Protein AF-0000000079067439 (afdb_homodimer)

Solvent-accessible surface area (backbone atoms only — not comparable to full-atom values): 23430 Å² total; per-residue (Å²): 129,82,68,47,70,67,56,47,51,50,52,51,49,51,48,51,51,52,50,47,47,49,52,52,43,51,55,55,46,43,77,76,37,59,74,89,69,64,42,55,67,58,47,18,62,74,60,70,41,56,58,73,58,51,43,74,75,33,89,31,59,26,46,51,51,45,52,48,43,53,52,46,51,49,54,50,55,68,52,43,57,58,54,48,63,75,65,42,56,84,85,50,59,68,70,57,28,46,43,41,51,19,44,48,51,22,53,56,48,62,73,33,60,56,54,43,51,41,52,44,37,31,56,82,46,36,54,34,78,47,52,32,65,59,39,38,55,49,49,54,51,46,50,54,48,35,49,50,46,8,49,56,50,21,72,63,38,64,88,37,51,72,70,56,19,32,49,52,30,50,47,48,55,49,48,48,14,40,45,47,43,53,38,56,64,38,74,28,40,50,49,21,27,70,73,32,75,88,41,39,77,70,63,51,54,49,48,65,50,46,20,52,52,40,33,24,42,48,42,5,53,58,65,74,99,130,82,67,47,72,67,56,48,51,52,50,51,50,51,49,50,51,52,50,47,47,49,52,52,45,50,53,54,44,44,78,77,36,60,73,90,70,64,42,55,67,58,48,20,62,73,60,72,42,56,59,71,57,52,44,72,74,33,87,31,59,26,46,50,50,43,54,48,42,51,51,46,50,48,55,50,56,69,52,42,57,58,54,46,63,75,66,40,55,84,83,50,59,68,71,57,27,45,42,38,50,18,44,49,52,22,53,56,48,61,73,32,60,56,53,43,51,43,53,44,37,31,56,80,46,35,52,34,76,47,51,33,64,57,39,37,56,49,48,54,51,47,50,54,49,34,49,50,47,8,51,57,50,21,73,64,37,65,89,38,51,72,69,55,18,31,49,50,30,52,48,50,54,49,49,46,14,40,44,47,42,55,38,56,65,38,74,28,42,49,50,23,27,72,72,33,73,88,40,38,77,70,61,48,53,49,50,64,51,45,20,51,52,39,33,23,43,50,42,5,54,60,65,75,98

Secondary structure (DSSP, 8-state):
----HHHHHHHHHHHHHHHHHHHHHHHHHHTTS-GGG--HHHHHHHHT--HHHHHHH-SSHHHHHHHHHHHHHHHHHHHHHHHHHHH--TTS-HHHHHHHHHHHHHHHHHT-HHHHHHHHHIIIIITSS--HHHHHHHHHHHHHHHHHHHHHHHHH-TTS-HHHHHHHHHHHHHHHHHHHHHTS--HHHHHHHHH-GGGGGGS--HHHHHHHHHHHHHHHHHHH-/----HHHHHHHHHHHHHHHHHHHHHHHHHHTTS-GGG--HHHHHHHHT--HHHHHHH-SSHHHHHHHHHHHHHHHHHHHHHHHHHHH--TTS-HHHHHHHHHHHHHHHHHT-HHHHHHHHHIIIIITSS--HHHHHHHHHHHHHHHHHHHHHHHHH-TTS-HHHHHHHHHHHHHHHHHHHHHTS--HHHHHHHHH-GGGGGGS--HHHHHHHHHHHHHHHHHHH-

Radius of gyration: 24.27 Å; Cα contacts (8 Å, |Δi|>4): 512; chains: 2; bounding box: 92×61×44 Å

Foldseek 3Di:
DPPPPVNVVVVVVVLVVLLVLLLVLLVVVLVVDFPVPDALVVSCVRSVHDSVVNCVNPVGSLLSLLVNLLVVLVVLLVCLLVLLVVFADLPDDLLRLQLSNLLSLLVSVVVPLSNLSSLLCPPVHSCPPHDPVSNVVSVVSVLVSLQSQLVSSCVSRVLDDSVLSSVLSVVLSVVSSVLSVQLDDDPVLVVVLVVDVVNVVSNDDRSVVSSVVSSVSSVVSSVVD/DPPDPVNVVVVVVVLVVLLVLLLVLLVVVLVVDFPVPDALVVSCVRSVHDSVVNCVNPVGSLLSLLVNLLVVLVVLLVCLLVLLVVFADLPDDLLVLQLSSLLSLLVSVVVPLSNLSSLLCPPVHSCPPHDPVSNVVSVVSVLVSLQSQLVSSCVSRVLDDSVLSSVLSVVLSVVSSVLSVQLDDDPVLVVVLVVDVVNVVSNDDRSVVSSVVSSVSSVVSSVVD

Organism: Streptomyces microflavus (NCBI:txid1919)

Nearest PDB structures (foldseek):
  5cxg-assembly2_D  TM=7.121E-01  e=6.536E-04  Mycobacterium tuberculosis H37Rv
  5d1w-assembly3_E  TM=5.723E-01  e=1.047E-03  Mycobacterium tuberculosis H37Rv
  3bhq-assembly1_B  TM=4.484E-01  e=1.756E-03  Mesorhizobium japonicum MAFF 303099
  3p9t-assembly1_B  TM=5.000E-01  e=4.099E-03  Stenotrophomonas maltophilia
  8sv6-assembly2_D  TM=5.279E-01  e=3.926E-02  Mycolicibacterium smegmatis

InterPro domains:
  IPR001647 DNA-binding HTH domain, TetR-type [PF00440] (22-68)
  IPR001647 DNA-binding HTH domain, TetR-type [PS50977] (16-76)
  IPR009057 Homedomain-like superfamily [SSF46689] (11-82)
  IPR041483 Tetracyclin repressor-like, C-terminal domain 34 [PF17929] (74-224)

pLDDT: mean 95.27, std 6.67, range [49.78, 98.94]

Sequence (450 aa):
MTETPFRRARSEEQRAVRRQAILDTAAAMLTELPVAQVSLNELSRRVGLAKSNVLRYFESREAVLLELLGSAQRDWLAGLAEEFASAVDDAAPVAERADRVAAVLADSLAARPVLCDLISAQAAVLERNVSAEVAAEYKRAAIANVMELGRLIGERVPELDAHRAGRVAAGTLLVTGAIWTHAQPSAAMLAAYEADPQLASLRLDFTATLREMLQVLLAGVLARGMTETPFRRARSEEQRAVRRQAILDTAAAMLTELPVAQVSLNELSRRVGLAKSNVLRYFESREAVLLELLGSAQRDWLAGLAEEFASAVDDAAPVAERADRVAAVLADSLAARPVLCDLISAQAAVLERNVSAEVAAEYKRAAIANVMELGRLIGERVPELDAHRAGRVAAGTLLVTGAIWTHAQPSAAMLAAYEADPQLASLRLDFTATLREMLQVLLAGVLARG

Structure (mmCIF, N/CA/C/O backbone):
data_AF-0000000079067439-model_v1
#
loop_
_entity.id
_entity.type
_entity.pdbx_description
1 polymer 'TetR family transcriptional regulator'
#
loop_
_atom_site.group_PDB
_atom_site.id
_atom_site.type_symbol
_atom_site.label_atom_id
_atom_site.label_alt_id
_atom_site.label_comp_id
_atom_site.label_asym_id
_atom_site.label_entity_id
_atom_site.label_seq_id
_atom_site.pdbx_PDB_ins_code
_atom_site.Cartn_x
_atom_site.Cartn_y
_atom_site.Cartn_z
_atom_site.occupancy
_atom_site.B_iso_or_equiv
_atom_site.auth_seq_id
_atom_site.auth_comp_id
_atom_site.auth_asym_id
_atom_site.auth_atom_id
_atom_site.pdbx_PDB_model_num
ATOM 1 N N . MET A 1 1 ? 42.594 32.031 2.18 1 49.78 1 MET A N 1
ATOM 2 C CA . MET A 1 1 ? 43.375 31.109 2.98 1 49.78 1 MET A CA 1
ATOM 3 C C . MET A 1 1 ? 42.969 29.672 2.689 1 49.78 1 MET A C 1
ATOM 5 O O . MET A 1 1 ? 41.844 29.281 2.947 1 49.78 1 MET A O 1
ATOM 9 N N . THR A 1 2 ? 43.625 29.047 1.83 1 56.06 2 THR A N 1
ATOM 10 C CA . THR A 1 2 ? 43.438 27.656 1.446 1 56.06 2 THR A CA 1
ATOM 11 C C . THR A 1 2 ? 43.531 26.734 2.666 1 56.06 2 THR A C 1
ATOM 13 O O . THR A 1 2 ? 44.562 26.703 3.348 1 56.06 2 THR A O 1
ATOM 16 N N . GLU A 1 3 ? 42.406 26.484 3.193 1 66.69 3 GLU A N 1
ATOM 17 C CA . GLU A 1 3 ? 42.469 25.562 4.324 1 66.69 3 GLU A CA 1
ATOM 18 C C . GLU A 1 3 ? 43.406 24.391 4.02 1 66.69 3 GLU A C 1
ATOM 20 O O . GLU A 1 3 ? 43.375 23.844 2.912 1 66.69 3 GLU A O 1
ATOM 25 N N . THR A 1 4 ? 44.219 24.219 4.707 1 71.56 4 THR A N 1
ATOM 26 C CA . THR A 1 4 ? 45.125 23.078 4.574 1 71.56 4 THR A CA 1
ATOM 27 C C . THR A 1 4 ? 44.344 21.781 4.449 1 71.56 4 THR A C 1
ATOM 29 O O . THR A 1 4 ? 43.281 21.641 5.031 1 71.56 4 THR A O 1
ATOM 32 N N . PRO A 1 5 ? 44.844 20.922 3.59 1 73.81 5 PRO A N 1
ATOM 33 C CA . PRO A 1 5 ? 44.219 19.609 3.404 1 73.81 5 PRO A CA 1
ATOM 34 C C . PRO A 1 5 ? 43.812 18.953 4.727 1 73.81 5 PRO A C 1
ATOM 36 O O . PRO A 1 5 ? 42.781 18.281 4.805 1 73.81 5 PRO A O 1
ATOM 39 N N . PHE A 1 6 ? 44.656 19.109 5.684 1 71.25 6 PHE A N 1
ATOM 40 C CA . PHE A 1 6 ? 44.375 18.516 6.996 1 71.25 6 PHE A CA 1
ATOM 41 C C . PHE A 1 6 ? 43.156 19.156 7.645 1 71.25 6 PHE A C 1
ATOM 43 O O . PHE A 1 6 ? 42.344 18.469 8.25 1 71.25 6 PHE A O 1
ATOM 50 N N . ARG A 1 7 ? 42.969 20.375 7.59 1 71.06 7 ARG A N 1
ATOM 51 C CA . ARG A 1 7 ? 41.812 21.078 8.148 1 71.06 7 ARG A CA 1
ATOM 52 C C . ARG A 1 7 ? 40.531 20.719 7.418 1 71.06 7 ARG A C 1
ATOM 54 O O . ARG A 1 7 ? 39.469 20.562 8.039 1 71.06 7 ARG A O 1
ATOM 61 N N . ARG A 1 8 ? 40.781 20.547 6.219 1 75.31 8 ARG A N 1
ATOM 62 C CA . ARG A 1 8 ? 39.625 20.141 5.41 1 75.31 8 ARG A CA 1
ATOM 63 C C . ARG A 1 8 ? 39.156 18.734 5.785 1 75.31 8 ARG A C 1
ATOM 65 O O . ARG A 1 8 ? 37.969 18.469 5.887 1 75.31 8 ARG A O 1
ATOM 72 N N . ALA A 1 9 ? 40.125 17.891 5.918 1 73 9 ALA A N 1
ATOM 73 C CA . ALA A 1 9 ? 39.812 16.531 6.324 1 73 9 ALA A CA 1
ATOM 74 C C . ALA A 1 9 ? 39.125 16.5 7.68 1 73 9 ALA A C 1
ATOM 76 O O . ALA A 1 9 ? 38.156 15.75 7.875 1 73 9 ALA A O 1
ATOM 77 N N . ARG A 1 10 ? 39.531 17.312 8.547 1 73.56 10 ARG A N 1
ATOM 78 C CA . ARG A 1 10 ? 38.938 17.375 9.883 1 73.56 10 ARG A CA 1
ATOM 79 C C . ARG A 1 10 ? 37.531 17.938 9.836 1 73.56 10 ARG A C 1
ATOM 81 O O . ARG A 1 10 ? 36.625 17.469 10.547 1 73.56 10 ARG A O 1
ATOM 88 N N . SER A 1 11 ? 37.406 18.906 8.969 1 83.19 11 SER A N 1
ATOM 89 C CA . SER A 1 11 ? 36.094 19.516 8.805 1 83.19 11 SER A CA 1
ATOM 90 C C . SER A 1 11 ? 35.094 18.547 8.188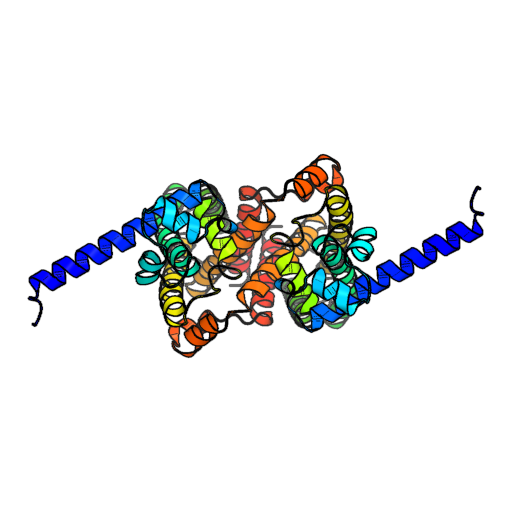 1 83.19 11 SER A C 1
ATOM 92 O O . SER A 1 11 ? 33.938 18.469 8.625 1 83.19 11 SER A O 1
ATOM 94 N N . GLU A 1 12 ? 35.625 17.734 7.277 1 85.12 12 GLU A N 1
ATOM 95 C CA . GLU A 1 12 ? 34.781 16.734 6.645 1 85.12 12 GLU A CA 1
ATOM 96 C C . GLU A 1 12 ? 34.406 15.633 7.625 1 85.12 12 GLU A C 1
ATOM 98 O O . GLU A 1 12 ? 33.25 15.148 7.609 1 85.12 12 GLU A O 1
ATOM 103 N N . GLU A 1 13 ? 35.344 15.273 8.352 1 85.25 13 GLU A N 1
ATOM 104 C CA . GLU A 1 13 ? 35.062 14.25 9.359 1 85.25 13 GLU A CA 1
ATOM 105 C C . GLU A 1 13 ? 34.062 14.742 10.398 1 85.25 13 GLU A C 1
ATOM 107 O O . GLU A 1 13 ? 33.188 13.992 10.812 1 85.25 13 GLU A O 1
ATOM 112 N N . GLN A 1 14 ? 34.219 15.898 10.82 1 86.88 14 GLN A N 1
ATOM 113 C CA . GLN A 1 14 ? 33.281 16.484 11.781 1 86.88 14 GLN A CA 1
ATOM 114 C C . GLN A 1 14 ? 31.891 16.562 11.203 1 86.88 14 GLN A C 1
ATOM 116 O O . GLN A 1 14 ? 30.906 16.312 11.914 1 86.88 14 GLN A O 1
ATOM 121 N N . ARG A 1 15 ? 31.828 16.891 9.969 1 90.88 15 ARG A N 1
ATOM 122 C CA . ARG A 1 15 ? 30.531 16.953 9.297 1 90.88 15 ARG A CA 1
ATOM 123 C C . ARG A 1 15 ? 29.891 15.57 9.242 1 90.88 15 ARG A C 1
ATOM 125 O O . ARG A 1 15 ? 28.688 15.438 9.484 1 90.88 15 ARG A O 1
ATOM 132 N N . ALA A 1 16 ? 30.688 14.641 8.961 1 92.31 16 ALA A N 1
ATOM 133 C CA . ALA A 1 16 ? 30.188 13.273 8.891 1 92.31 16 ALA A CA 1
ATOM 134 C C . ALA A 1 16 ? 29.688 12.797 10.25 1 92.31 16 ALA A C 1
ATOM 136 O O . ALA A 1 16 ? 28.688 12.086 10.344 1 92.31 16 ALA A O 1
ATOM 137 N N . VAL A 1 17 ? 30.344 13.156 11.234 1 93.38 17 VAL A N 1
ATOM 138 C CA . VAL A 1 17 ? 29.969 12.773 12.586 1 93.38 17 VAL A CA 1
ATOM 139 C C . VAL A 1 17 ? 28.641 13.414 12.953 1 93.38 17 VAL A C 1
ATOM 141 O O . VAL A 1 17 ? 27.766 12.758 13.531 1 93.38 17 VAL A O 1
ATOM 144 N N . ARG A 1 18 ? 28.469 14.672 12.633 1 94.12 18 ARG A N 1
ATOM 145 C CA . ARG A 1 18 ? 27.234 15.375 12.93 1 94.12 18 ARG A CA 1
ATOM 146 C C . ARG A 1 18 ? 26.062 14.789 12.141 1 94.12 18 ARG A C 1
ATOM 148 O O . ARG A 1 18 ? 24.969 14.594 12.68 1 94.12 18 ARG A O 1
ATOM 155 N N . ARG A 1 19 ? 26.359 14.547 10.945 1 96.31 19 ARG A N 1
ATOM 156 C CA . ARG A 1 19 ? 25.344 13.93 10.102 1 96.31 19 ARG A CA 1
ATOM 157 C C . ARG A 1 19 ? 24.891 12.594 10.672 1 96.31 19 ARG A C 1
ATOM 159 O O . ARG A 1 19 ? 23.688 12.312 10.734 1 96.31 19 ARG A O 1
ATOM 166 N N . GLN A 1 20 ? 25.844 11.852 11.094 1 96.62 20 GLN A N 1
ATOM 167 C CA . GLN A 1 20 ? 25.531 10.539 11.664 1 96.62 20 GLN A CA 1
ATOM 168 C C . GLN A 1 20 ? 24.766 10.672 12.977 1 96.62 20 GLN A C 1
ATOM 170 O O . GLN A 1 20 ? 23.891 9.859 13.273 1 96.62 20 GLN A O 1
ATOM 175 N N . ALA A 1 21 ? 25.047 11.617 13.711 1 97 21 ALA A N 1
ATOM 176 C CA . ALA A 1 21 ? 24.328 11.859 14.961 1 97 21 ALA A CA 1
ATOM 177 C C . ALA A 1 21 ? 22.844 12.133 14.703 1 97 21 ALA A C 1
ATOM 179 O O . ALA A 1 21 ? 21.984 11.672 15.453 1 97 21 ALA A O 1
ATOM 180 N N . ILE A 1 22 ? 22.578 12.867 13.656 1 97.75 22 ILE A N 1
ATOM 181 C CA . ILE A 1 22 ? 21.203 13.164 13.273 1 97.75 22 ILE A CA 1
ATOM 182 C C . ILE A 1 22 ? 20.484 11.875 12.883 1 97.75 22 ILE A C 1
ATOM 184 O O . ILE A 1 22 ? 19.375 11.609 13.344 1 97.75 22 ILE A O 1
ATOM 188 N N . LEU A 1 23 ? 21.172 11.086 12.125 1 97.94 23 LEU A N 1
ATOM 189 C CA . LEU A 1 23 ? 20.594 9.82 11.672 1 97.94 23 LEU A CA 1
ATOM 190 C C . LEU A 1 23 ? 20.344 8.875 12.836 1 97.94 23 LEU A C 1
ATOM 192 O O . LEU A 1 23 ? 19.297 8.242 12.922 1 97.94 23 LEU A O 1
ATOM 196 N N . ASP A 1 24 ? 21.266 8.828 13.75 1 97.88 24 ASP A N 1
ATOM 197 C CA . ASP A 1 24 ? 21.141 7.953 14.914 1 97.88 24 ASP A CA 1
ATOM 198 C C . ASP A 1 24 ? 19.969 8.391 15.797 1 97.88 24 ASP A C 1
ATOM 200 O O . ASP A 1 24 ? 19.234 7.555 16.312 1 97.88 24 ASP A O 1
ATOM 204 N N . THR A 1 25 ? 19.859 9.641 15.953 1 98.19 25 THR A N 1
ATOM 205 C CA . THR A 1 25 ? 18.766 10.18 16.766 1 98.19 25 THR A CA 1
ATOM 206 C C . THR A 1 25 ? 17.422 9.867 16.125 1 98.19 25 THR A C 1
ATOM 208 O O . THR A 1 25 ? 16.5 9.414 16.797 1 98.19 25 THR A O 1
ATOM 211 N N . ALA A 1 26 ? 17.328 10.086 14.82 1 97.94 26 ALA A N 1
ATOM 212 C CA . ALA A 1 26 ? 16.078 9.789 14.102 1 97.94 26 ALA A CA 1
ATOM 213 C C . ALA A 1 26 ? 15.742 8.305 14.188 1 97.94 26 ALA A C 1
ATOM 215 O O . ALA A 1 26 ? 14.578 7.938 14.367 1 97.94 26 ALA A O 1
ATOM 216 N N . ALA A 1 27 ? 16.75 7.469 14.094 1 97.44 27 ALA A N 1
ATOM 217 C CA . ALA A 1 27 ? 16.562 6.027 14.195 1 97.44 27 ALA A CA 1
ATOM 218 C C . ALA A 1 27 ? 16 5.648 15.57 1 97.44 27 ALA A C 1
ATOM 220 O O . ALA A 1 27 ? 15.094 4.824 15.672 1 97.44 27 ALA A O 1
ATOM 221 N N . ALA A 1 28 ? 16.531 6.23 16.547 1 97.44 28 ALA A N 1
ATOM 222 C CA . ALA A 1 28 ? 16.047 5.988 17.906 1 97.44 28 ALA A CA 1
ATOM 223 C C . ALA A 1 28 ? 14.609 6.457 18.062 1 97.44 28 ALA A C 1
ATOM 225 O O . ALA A 1 28 ? 13.805 5.789 18.719 1 97.44 28 ALA A O 1
ATOM 226 N N . MET A 1 29 ? 14.281 7.605 17.5 1 97.69 29 MET A N 1
ATOM 227 C CA . MET A 1 29 ? 12.914 8.125 17.547 1 97.69 29 MET A CA 1
ATOM 228 C C . MET A 1 29 ? 11.93 7.137 16.938 1 97.69 29 MET A C 1
ATOM 230 O O . MET A 1 29 ? 10.828 6.953 17.438 1 97.69 29 MET A O 1
ATOM 234 N N . LEU A 1 30 ? 12.32 6.492 15.906 1 97.31 30 LEU A N 1
ATOM 235 C CA . LEU A 1 30 ? 11.445 5.594 15.164 1 97.31 30 LEU A CA 1
ATOM 236 C C . LEU A 1 30 ? 11.133 4.34 15.977 1 97.31 30 LEU A C 1
ATOM 238 O O . LEU A 1 30 ? 10.18 3.621 15.68 1 97.31 30 LEU A O 1
ATOM 242 N N . THR A 1 31 ? 11.945 4.051 16.969 1 96.62 31 THR A N 1
ATOM 243 C CA . THR A 1 31 ? 11.648 2.926 17.859 1 96.62 31 THR A CA 1
ATOM 244 C C . THR A 1 31 ? 10.57 3.303 18.875 1 96.62 31 THR A C 1
ATOM 246 O O . THR A 1 31 ? 9.984 2.43 19.516 1 96.62 31 THR A O 1
ATOM 249 N N . GLU A 1 32 ? 10.297 4.629 18.953 1 95.19 32 GLU A N 1
ATOM 250 C CA . GLU A 1 32 ? 9.367 5.137 19.969 1 95.19 32 GLU A CA 1
ATOM 251 C C . GLU A 1 32 ? 8.102 5.699 19.328 1 95.19 32 GLU A C 1
ATOM 253 O O . GLU A 1 32 ? 7.039 5.719 19.938 1 95.19 32 GLU A O 1
ATOM 258 N N . LEU A 1 33 ? 8.312 6.211 18.125 1 92.31 33 LEU A N 1
ATOM 259 C CA . LEU A 1 33 ? 7.25 6.938 17.422 1 92.31 33 LEU A CA 1
ATOM 260 C C . LEU A 1 33 ? 7.047 6.387 16.016 1 92.31 33 LEU A C 1
ATOM 262 O O . LEU A 1 33 ? 8.008 5.996 15.359 1 92.31 33 LEU A O 1
ATOM 266 N N . PRO A 1 34 ? 5.766 6.41 15.57 1 90.88 34 PRO A N 1
ATOM 267 C CA . PRO A 1 34 ? 5.57 6.133 14.148 1 90.88 34 PRO A CA 1
ATOM 268 C C . PRO A 1 34 ? 6.168 7.211 13.25 1 90.88 34 PRO A C 1
ATOM 270 O O . PRO A 1 34 ? 6.395 8.336 13.695 1 90.88 34 PRO A O 1
ATOM 273 N N . VAL A 1 35 ? 6.367 6.902 12.031 1 93.81 35 VAL A N 1
ATOM 274 C CA . VAL A 1 35 ? 7 7.77 11.047 1 93.81 35 VAL A CA 1
ATOM 275 C C . VAL A 1 35 ? 6.266 9.109 10.992 1 93.81 35 VAL A C 1
ATOM 277 O O . VAL A 1 35 ? 6.898 10.164 10.906 1 93.81 35 VAL A O 1
ATOM 280 N N . ALA A 1 36 ? 4.961 9.078 11.055 1 85.75 36 ALA A N 1
ATOM 281 C CA . ALA A 1 36 ? 4.129 10.266 10.906 1 85.75 36 ALA A CA 1
ATOM 282 C C . ALA A 1 36 ? 4.391 11.258 12.039 1 85.75 36 ALA A C 1
ATOM 284 O O . ALA A 1 36 ? 4.156 12.461 11.891 1 85.75 36 ALA A O 1
ATOM 285 N N . GLN A 1 37 ? 4.914 10.852 13.117 1 90.69 37 GLN A N 1
ATOM 286 C CA . GLN A 1 37 ? 5.094 11.703 14.289 1 90.69 37 GLN A CA 1
ATOM 287 C C . GLN A 1 37 ? 6.543 12.164 14.414 1 90.69 37 GLN A C 1
ATOM 289 O O . GLN A 1 37 ? 6.875 12.953 15.305 1 90.69 37 GLN A O 1
ATOM 294 N N . VAL A 1 38 ? 7.352 11.656 13.594 1 95.69 38 VAL A N 1
ATOM 295 C CA . VAL A 1 38 ? 8.734 12.125 13.57 1 95.69 38 VAL A CA 1
ATOM 296 C C . VAL A 1 38 ? 8.805 13.461 12.844 1 95.69 38 VAL A C 1
ATOM 298 O O . VAL A 1 38 ? 8.797 13.508 11.609 1 95.69 38 VAL A O 1
ATOM 301 N N . SER A 1 39 ? 8.906 14.555 13.625 1 95.88 39 SER A N 1
ATOM 302 C CA . SER A 1 39 ? 8.969 15.891 13.047 1 95.88 39 SER A CA 1
ATOM 303 C C . SER A 1 39 ? 10.375 16.453 13.109 1 95.88 39 SER A C 1
ATOM 305 O O . SER A 1 39 ? 11.195 16.016 13.922 1 95.88 39 SER A O 1
ATOM 307 N N . LEU A 1 40 ? 10.594 17.422 12.25 1 96.31 40 LEU A N 1
ATOM 308 C CA . LEU A 1 40 ? 11.875 18.109 12.273 1 96.31 40 LEU A CA 1
ATOM 309 C C . LEU A 1 40 ? 12.086 18.828 13.602 1 96.31 40 LEU A C 1
ATOM 311 O O . LEU A 1 40 ? 13.211 18.875 14.117 1 96.31 40 LEU A O 1
ATOM 315 N N . ASN A 1 41 ? 11.039 19.344 14.188 1 96.5 41 ASN A N 1
ATOM 316 C CA . ASN A 1 41 ? 11.109 20 15.477 1 96.5 41 ASN A CA 1
ATOM 317 C C . ASN A 1 41 ? 11.547 19.047 16.578 1 96.5 41 ASN A C 1
ATOM 319 O O . ASN A 1 41 ? 12.445 19.359 17.359 1 96.5 41 ASN A O 1
ATOM 323 N N . GLU A 1 42 ? 10.953 17.922 16.609 1 96.38 42 GLU A N 1
ATOM 324 C CA . GLU A 1 42 ? 11.297 16.938 17.641 1 96.38 42 GLU A CA 1
ATOM 325 C C . GLU A 1 42 ? 12.703 16.375 17.422 1 96.38 42 GLU A C 1
ATOM 327 O O . GLU A 1 42 ? 13.438 16.156 18.391 1 96.38 42 GLU A O 1
ATOM 332 N N . LEU A 1 43 ? 13.062 16.156 16.188 1 97.69 43 LEU A N 1
ATOM 333 C CA . LEU A 1 43 ? 14.406 15.688 15.867 1 97.69 43 LEU A CA 1
ATOM 334 C C . LEU A 1 43 ? 15.453 16.703 16.312 1 97.69 43 LEU A C 1
ATOM 336 O O . LEU A 1 43 ? 16.453 16.328 16.938 1 97.69 43 LEU A O 1
ATOM 340 N N . SER A 1 44 ? 15.18 17.938 16.047 1 97.62 44 SER A N 1
ATOM 341 C CA . SER A 1 44 ? 16.078 19.016 16.453 1 97.62 44 SER A CA 1
ATOM 342 C C . SER A 1 44 ? 16.25 19.047 17.969 1 97.62 44 SER A C 1
ATOM 344 O O . SER A 1 44 ? 17.375 19.156 18.469 1 97.62 44 SER A O 1
ATOM 346 N N . ARG A 1 45 ? 15.211 18.906 18.656 1 97.06 45 ARG A N 1
ATOM 347 C CA . ARG A 1 45 ? 15.227 18.922 20.109 1 97.06 45 ARG A CA 1
ATOM 348 C C . ARG A 1 45 ? 16.047 17.766 20.656 1 97.06 45 ARG A C 1
ATOM 350 O O . ARG A 1 45 ? 16.906 17.969 21.531 1 97.06 45 ARG A O 1
ATOM 357 N N . ARG A 1 46 ? 15.914 16.656 20.156 1 96.94 46 ARG A N 1
ATOM 358 C CA . ARG A 1 46 ? 16.531 15.453 20.703 1 96.94 46 ARG A CA 1
ATOM 359 C C . ARG A 1 46 ? 18.016 15.391 20.344 1 96.94 46 ARG A C 1
ATOM 361 O O . ARG A 1 46 ? 18.828 14.891 21.125 1 96.94 46 ARG A O 1
ATOM 368 N N . VAL A 1 47 ? 18.312 15.812 19.125 1 97.19 47 VAL A N 1
ATOM 369 C CA . VAL A 1 47 ? 19.703 15.742 18.703 1 97.19 47 VAL A CA 1
ATOM 370 C C . VAL A 1 47 ? 20.5 16.906 19.297 1 97.19 47 VAL A C 1
ATOM 372 O O . VAL A 1 47 ? 21.734 16.875 19.344 1 97.19 47 VAL A O 1
ATOM 375 N N . GLY A 1 48 ? 19.828 18.016 19.734 1 97.19 48 GLY A N 1
ATOM 376 C CA . GLY A 1 48 ? 20.484 19.156 20.344 1 97.19 48 GLY A CA 1
ATOM 377 C C . GLY A 1 48 ? 21.031 20.141 19.328 1 97.19 48 GLY A C 1
ATOM 378 O O . GLY A 1 48 ? 22.078 20.75 19.531 1 97.19 48 GLY A O 1
ATOM 379 N N . LEU A 1 49 ? 20.438 20.234 18.234 1 96.31 49 LEU A N 1
ATOM 380 C CA . LEU A 1 49 ? 20.766 21.172 17.172 1 96.31 49 LEU A CA 1
ATOM 381 C C . LEU A 1 49 ? 19.562 22.031 16.812 1 96.31 49 LEU A C 1
ATOM 383 O O . LEU A 1 49 ? 18.422 21.562 16.828 1 96.31 49 LEU A O 1
ATOM 387 N N . ALA A 1 50 ? 19.859 23.297 16.516 1 96.12 50 ALA A N 1
ATOM 388 C CA . ALA A 1 50 ? 18.797 24.125 15.945 1 96.12 50 ALA A CA 1
ATOM 389 C C . ALA A 1 50 ? 18.297 23.531 14.633 1 96.12 50 ALA A C 1
ATOM 391 O O . ALA A 1 50 ? 19.047 22.906 13.891 1 96.12 50 ALA A O 1
ATOM 392 N N . LYS A 1 51 ? 16.969 23.734 14.391 1 96.25 51 LYS A N 1
ATOM 393 C CA . LYS A 1 51 ? 16.359 23.25 13.156 1 96.25 51 LYS A CA 1
ATOM 394 C C . LYS A 1 51 ? 17.156 23.703 11.93 1 96.25 51 LYS A C 1
ATOM 396 O O . LYS A 1 51 ? 17.375 22.922 11.008 1 96.25 51 LYS A O 1
ATOM 401 N N . SER A 1 52 ? 17.641 24.938 11.945 1 95.69 52 SER A N 1
ATOM 402 C CA . SER A 1 52 ? 18.406 25.5 10.828 1 95.69 52 SER A CA 1
ATOM 403 C C . SER A 1 52 ? 19.719 24.75 10.625 1 95.69 52 SER A C 1
ATOM 405 O O . SER A 1 52 ? 20.188 24.594 9.492 1 95.69 52 SER A O 1
ATOM 407 N N . ASN A 1 53 ? 20.25 24.234 11.695 1 95.38 53 ASN A N 1
ATOM 408 C CA . ASN A 1 53 ? 21.5 23.469 11.617 1 95.38 53 ASN A CA 1
ATOM 409 C C . ASN A 1 53 ? 21.266 22.078 11.055 1 95.38 53 ASN A C 1
ATOM 411 O O . ASN A 1 53 ? 22.062 21.578 10.25 1 95.38 53 ASN A O 1
ATOM 415 N N . VAL A 1 54 ? 20.188 21.453 11.523 1 97 54 VAL A N 1
ATOM 416 C CA . VAL A 1 54 ? 19.844 20.141 10.969 1 97 54 VAL A CA 1
ATOM 417 C C . VAL A 1 54 ? 19.656 20.25 9.461 1 97 54 VAL A C 1
ATOM 419 O O . VAL A 1 54 ? 20.125 19.406 8.703 1 97 54 VAL A O 1
ATOM 422 N N . LEU A 1 55 ? 19.078 21.359 9.023 1 96.94 55 LEU A N 1
ATOM 423 C CA . LEU A 1 55 ? 18.719 21.578 7.625 1 96.94 55 LEU A CA 1
ATOM 424 C C . LEU A 1 55 ? 19.969 21.828 6.781 1 96.94 55 LEU A C 1
ATOM 426 O O . LEU A 1 55 ? 19.906 21.766 5.551 1 96.94 55 LEU A O 1
ATOM 430 N N . ARG A 1 56 ? 21.094 22.094 7.441 1 95.81 56 ARG A N 1
ATOM 431 C CA . ARG A 1 56 ? 22.359 22.188 6.73 1 95.81 56 ARG A CA 1
ATOM 432 C C . ARG A 1 56 ? 22.812 20.812 6.25 1 95.81 56 ARG A C 1
ATOM 434 O O . ARG A 1 56 ? 23.578 20.703 5.285 1 95.81 56 ARG A O 1
ATOM 441 N N . TYR A 1 57 ? 22.312 19.812 6.898 1 96.5 57 TYR A N 1
ATOM 442 C CA . TYR A 1 57 ? 22.734 18.453 6.59 1 96.5 57 TYR A CA 1
ATOM 443 C C . TYR A 1 57 ? 21.672 17.719 5.785 1 96.5 57 TYR A C 1
ATOM 445 O O . TYR A 1 57 ? 21.984 16.906 4.91 1 96.5 57 TYR A O 1
ATOM 453 N N . PHE A 1 58 ? 20.438 17.953 6.105 1 97.69 58 PHE A N 1
ATOM 454 C CA . PHE A 1 58 ? 19.297 17.344 5.438 1 97.69 58 PHE A CA 1
ATOM 455 C C . PHE A 1 58 ? 18.25 18.375 5.094 1 97.69 58 PHE A C 1
ATOM 457 O O . PHE A 1 58 ? 17.766 19.094 5.973 1 97.69 58 PHE A O 1
ATOM 464 N N . GLU A 1 59 ? 17.781 18.344 3.867 1 97.38 59 GLU A N 1
ATOM 465 C CA . GLU A 1 59 ? 16.938 19.422 3.371 1 97.38 59 GLU A CA 1
ATOM 466 C C . GLU A 1 59 ? 15.523 19.312 3.924 1 97.38 59 GLU A C 1
ATOM 468 O O . GLU A 1 59 ? 14.742 20.266 3.844 1 97.38 59 GLU A O 1
ATOM 473 N N . SER A 1 60 ? 15.18 18.094 4.465 1 97.06 60 SER A N 1
ATOM 474 C CA . SER A 1 60 ? 13.867 17.859 5.051 1 97.06 60 SER A CA 1
ATOM 475 C C . SER A 1 60 ? 13.883 16.656 5.969 1 97.06 60 SER A C 1
ATOM 477 O O . SER A 1 60 ? 14.836 15.875 5.969 1 97.06 60 SER A O 1
ATOM 479 N N . ARG A 1 61 ? 12.844 16.5 6.77 1 96.62 61 ARG A N 1
ATOM 480 C CA . ARG A 1 61 ? 12.703 15.297 7.574 1 96.62 61 ARG A CA 1
ATOM 481 C C . ARG A 1 61 ? 12.578 14.062 6.684 1 96.62 61 ARG A C 1
ATOM 483 O O . ARG A 1 61 ? 13.055 12.984 7.043 1 96.62 61 ARG A O 1
ATOM 490 N N . GLU A 1 62 ? 11.969 14.242 5.508 1 97.94 62 GLU A N 1
ATOM 491 C CA . GLU A 1 62 ? 11.812 13.133 4.562 1 97.94 62 GLU A CA 1
ATOM 492 C C . GLU A 1 62 ? 13.172 12.656 4.055 1 97.94 62 GLU A C 1
ATOM 494 O O . GLU A 1 62 ? 13.398 11.453 3.912 1 97.94 62 GLU A O 1
ATOM 499 N N . ALA A 1 63 ? 14.047 13.594 3.854 1 98 63 ALA A N 1
ATOM 500 C CA . ALA A 1 63 ? 15.391 13.227 3.41 1 98 63 ALA A CA 1
ATOM 501 C C . ALA A 1 63 ? 16.109 12.383 4.465 1 98 63 ALA A C 1
ATOM 503 O O . ALA A 1 63 ? 16.797 11.422 4.133 1 98 63 ALA A O 1
ATOM 504 N N . VAL A 1 64 ? 15.93 12.75 5.711 1 98 64 VAL A N 1
ATOM 505 C CA . VAL A 1 64 ? 16.5 11.984 6.809 1 98 64 VAL A CA 1
ATOM 506 C C . VAL A 1 64 ? 15.938 10.562 6.805 1 98 64 VAL A C 1
ATOM 508 O O . VAL A 1 64 ? 16.688 9.586 6.859 1 98 64 VAL A O 1
ATOM 511 N N . LEU A 1 65 ? 14.672 10.469 6.684 1 98.25 65 LEU A N 1
ATOM 512 C CA . LEU A 1 65 ? 13.977 9.195 6.797 1 98.25 65 LEU A CA 1
ATOM 513 C C . LEU A 1 65 ? 14.25 8.312 5.582 1 98.25 65 LEU A C 1
ATOM 515 O O . LEU A 1 65 ? 14.312 7.09 5.699 1 98.25 65 LEU A O 1
ATOM 519 N N . LEU A 1 66 ? 14.422 8.906 4.391 1 98 66 LEU A N 1
ATOM 520 C CA . LEU A 1 66 ? 14.789 8.148 3.201 1 98 66 LEU A CA 1
ATOM 521 C C . LEU A 1 66 ? 16.172 7.516 3.365 1 98 66 LEU A C 1
ATOM 523 O O . LEU A 1 66 ? 16.375 6.359 2.988 1 98 66 LEU A O 1
ATOM 527 N N . GLU A 1 67 ? 17.062 8.297 3.881 1 97.44 67 GLU A N 1
ATOM 528 C CA . GLU A 1 67 ? 18.391 7.75 4.121 1 97.44 67 GLU A CA 1
ATOM 529 C C . GLU A 1 67 ? 18.344 6.594 5.117 1 97.44 67 GLU A C 1
ATOM 531 O O . GLU A 1 67 ? 19.016 5.578 4.93 1 97.44 67 GLU A O 1
ATOM 536 N N . LEU A 1 68 ? 17.547 6.762 6.141 1 97.88 68 LEU A N 1
ATOM 537 C CA . LEU A 1 68 ? 17.375 5.699 7.125 1 97.88 68 LEU A CA 1
ATOM 538 C C . LEU A 1 68 ? 16.734 4.469 6.496 1 97.88 68 LEU A C 1
ATOM 540 O O . LEU A 1 68 ? 17.094 3.338 6.828 1 97.88 68 LEU A O 1
ATOM 544 N N . LEU A 1 69 ? 15.766 4.629 5.609 1 98.44 69 LEU A N 1
ATOM 545 C CA . LEU A 1 69 ? 15.141 3.512 4.91 1 98.44 69 LEU A CA 1
ATOM 546 C C . LEU A 1 69 ? 16.188 2.719 4.121 1 98.44 69 LEU A C 1
ATOM 548 O O . LEU A 1 69 ? 16.234 1.489 4.211 1 98.44 69 LEU A O 1
ATOM 552 N N . GLY A 1 70 ? 16.984 3.449 3.359 1 97.88 70 GLY A N 1
ATOM 553 C CA . GLY A 1 70 ? 18.031 2.785 2.598 1 97.88 70 GLY A CA 1
ATOM 554 C C . GLY A 1 70 ? 18.984 1.972 3.463 1 97.88 70 GLY A C 1
ATOM 555 O O . GLY A 1 70 ? 19.266 0.814 3.154 1 97.88 70 GLY A O 1
ATOM 556 N N . SER A 1 71 ? 19.438 2.578 4.547 1 96.44 71 SER A N 1
ATOM 557 C CA . SER A 1 71 ? 20.375 1.917 5.445 1 96.44 71 SER A CA 1
ATOM 558 C C . SER A 1 71 ? 19.719 0.74 6.16 1 96.44 71 SER A C 1
ATOM 560 O O . SER A 1 71 ? 20.344 -0.314 6.324 1 96.44 71 SER A O 1
ATOM 562 N N . ALA A 1 72 ? 18.484 0.932 6.582 1 97.44 72 ALA A N 1
ATOM 563 C CA . ALA A 1 72 ? 17.766 -0.14 7.262 1 97.44 72 ALA A CA 1
ATOM 564 C C . ALA A 1 72 ? 17.562 -1.341 6.34 1 97.44 72 ALA A C 1
ATOM 566 O O . ALA A 1 72 ? 17.672 -2.49 6.773 1 97.44 72 ALA A O 1
ATOM 567 N N . GLN A 1 73 ? 17.25 -1.059 5.109 1 98.31 73 GLN A N 1
ATOM 568 C CA . GLN A 1 73 ? 17.109 -2.143 4.145 1 98.31 73 GLN A CA 1
ATOM 569 C C . GLN A 1 73 ? 18.438 -2.867 3.922 1 98.31 73 GLN A C 1
ATOM 571 O O . GLN A 1 73 ? 18.469 -4.098 3.855 1 98.31 73 GLN A O 1
ATOM 576 N N . ARG A 1 74 ? 19.469 -2.125 3.818 1 97.56 74 ARG A N 1
ATOM 577 C CA . ARG A 1 74 ? 20.797 -2.719 3.639 1 97.56 74 ARG A CA 1
ATOM 578 C C . ARG A 1 74 ? 21.156 -3.607 4.824 1 97.56 74 ARG A C 1
ATOM 580 O O . ARG A 1 74 ? 21.672 -4.711 4.641 1 97.56 74 ARG A O 1
ATOM 587 N N . ASP A 1 75 ? 20.922 -3.102 5.984 1 97.25 75 ASP A N 1
ATOM 588 C CA . ASP A 1 75 ? 21.203 -3.875 7.191 1 97.25 75 ASP A CA 1
ATOM 589 C C . ASP A 1 75 ? 20.375 -5.16 7.219 1 97.25 75 ASP A C 1
ATOM 591 O O . ASP A 1 75 ? 20.875 -6.219 7.598 1 97.25 75 ASP A O 1
ATOM 595 N N . TRP A 1 76 ? 19.141 -5.082 6.871 1 98.56 76 TRP A N 1
ATOM 596 C CA . TRP A 1 76 ? 18.266 -6.242 6.801 1 98.56 76 TRP A CA 1
ATOM 597 C C . TRP A 1 76 ? 18.812 -7.285 5.832 1 98.56 76 TRP A C 1
ATOM 599 O O . TRP A 1 76 ? 18.891 -8.469 6.168 1 98.56 76 TRP A O 1
ATOM 609 N N . LEU A 1 77 ? 19.25 -6.836 4.656 1 98.44 77 LEU A N 1
ATOM 610 C CA . LEU A 1 77 ? 19.734 -7.738 3.619 1 98.44 77 LEU A CA 1
ATOM 611 C C . LEU A 1 77 ? 21.031 -8.422 4.055 1 98.44 77 LEU A C 1
ATOM 613 O O . LEU A 1 77 ? 21.281 -9.578 3.705 1 98.44 77 LEU A O 1
ATOM 617 N N . ALA A 1 78 ? 21.812 -7.719 4.836 1 97.25 78 ALA A N 1
ATOM 618 C CA . ALA A 1 78 ? 23.094 -8.258 5.309 1 97.25 78 ALA A CA 1
ATOM 619 C C . ALA A 1 78 ? 22.875 -9.492 6.176 1 97.25 78 ALA A C 1
ATOM 621 O O . ALA A 1 78 ? 23.703 -10.414 6.176 1 97.25 78 ALA A O 1
ATOM 622 N N . GLY A 1 79 ? 21.797 -9.5 6.855 1 97.06 79 GLY A N 1
ATOM 623 C CA . GLY A 1 79 ? 21.516 -10.625 7.727 1 97.06 79 GLY A CA 1
ATOM 624 C C . GLY A 1 79 ? 20.641 -11.688 7.066 1 97.06 79 GLY A C 1
ATOM 625 O O . GLY A 1 79 ? 20.562 -12.82 7.543 1 97.06 79 GLY A O 1
ATOM 626 N N . LEU A 1 80 ? 20.047 -11.383 5.969 1 98.31 80 LEU A N 1
ATOM 627 C CA . LEU A 1 80 ? 19.031 -12.227 5.359 1 98.31 80 LEU A CA 1
ATOM 628 C C . LEU A 1 80 ? 19.656 -13.484 4.754 1 98.31 80 LEU A C 1
ATOM 630 O O . LEU A 1 80 ? 19.047 -14.555 4.781 1 98.31 80 LEU A O 1
ATOM 634 N N . ALA A 1 81 ? 20.891 -13.367 4.238 1 96.31 81 ALA A N 1
ATOM 635 C CA . ALA A 1 81 ? 21.578 -14.508 3.631 1 96.31 81 ALA A CA 1
ATOM 636 C C . ALA A 1 81 ? 21.719 -15.656 4.625 1 96.31 81 ALA A C 1
ATOM 638 O O . ALA A 1 81 ? 21.469 -16.812 4.289 1 96.31 81 ALA A O 1
ATOM 639 N N . GLU A 1 82 ? 22.125 -15.297 5.816 1 97.44 82 GLU A N 1
ATOM 640 C CA . GLU A 1 82 ? 22.297 -16.312 6.852 1 97.44 82 GLU A CA 1
ATOM 641 C C . GLU A 1 82 ? 20.953 -16.906 7.266 1 97.44 82 GLU A C 1
ATOM 643 O O . GLU A 1 82 ? 20.859 -18.109 7.551 1 97.44 82 GLU A O 1
ATOM 648 N N . GLU A 1 83 ? 19.922 -16.047 7.359 1 98.19 83 GLU A N 1
ATOM 649 C CA . GLU A 1 83 ? 18.594 -16.547 7.684 1 98.19 83 GLU A CA 1
ATOM 650 C C . GLU A 1 83 ? 18.109 -17.547 6.641 1 98.19 83 GLU A C 1
ATOM 652 O O . GLU A 1 83 ? 17.562 -18.594 6.988 1 98.19 83 GLU A O 1
ATOM 657 N N . PHE A 1 84 ? 18.312 -17.25 5.379 1 98 84 PHE A N 1
ATOM 658 C CA . PHE A 1 84 ? 17.938 -18.172 4.297 1 98 84 PHE A CA 1
ATOM 659 C C . PHE A 1 84 ? 18.734 -19.469 4.395 1 98 84 PHE A C 1
ATOM 661 O O . PHE A 1 84 ? 18.156 -20.547 4.273 1 98 84 PHE A O 1
ATOM 668 N N . ALA A 1 85 ? 20.062 -19.391 4.609 1 96.81 85 ALA A N 1
ATOM 669 C CA . ALA A 1 85 ? 20.953 -20.562 4.645 1 96.81 85 ALA A CA 1
ATOM 670 C C . ALA A 1 85 ? 20.531 -21.516 5.754 1 96.81 85 ALA A C 1
ATOM 672 O O . ALA A 1 85 ? 20.625 -22.734 5.594 1 96.81 85 ALA A O 1
ATOM 673 N N . SER A 1 86 ? 20.062 -20.984 6.816 1 97.31 86 SER A N 1
ATOM 674 C CA . SER A 1 86 ? 19.703 -21.797 7.977 1 97.31 86 SER A CA 1
ATOM 675 C C . SER A 1 86 ? 18.328 -22.438 7.801 1 97.31 86 SER A C 1
ATOM 677 O O . SER A 1 86 ? 18.047 -23.453 8.422 1 97.31 86 SER A O 1
ATOM 679 N N . ALA A 1 87 ? 17.516 -21.891 6.918 1 97.88 87 ALA A N 1
ATOM 680 C CA . ALA A 1 87 ? 16.109 -22.281 6.922 1 97.88 87 ALA A CA 1
ATOM 681 C C . ALA A 1 87 ? 15.75 -23.016 5.641 1 97.88 87 ALA A C 1
ATOM 683 O O . ALA A 1 87 ? 14.758 -23.75 5.602 1 97.88 87 ALA A O 1
ATOM 684 N N . VAL A 1 88 ? 16.484 -22.812 4.609 1 97.81 88 VAL A N 1
ATOM 685 C CA . VAL A 1 88 ? 16.109 -23.359 3.309 1 97.81 88 VAL A CA 1
ATOM 686 C C . VAL A 1 88 ? 17.062 -24.5 2.943 1 97.81 88 VAL A C 1
ATOM 688 O O . VAL A 1 88 ? 18.281 -24.312 2.893 1 97.81 88 VAL A O 1
ATOM 691 N N . ASP A 1 89 ? 16.516 -25.703 2.719 1 97.44 89 ASP A N 1
ATOM 692 C CA . ASP A 1 89 ? 17.25 -26.859 2.232 1 97.44 89 ASP A CA 1
ATOM 693 C C . ASP A 1 89 ? 17.359 -26.844 0.709 1 97.44 89 ASP A C 1
ATOM 695 O O . ASP A 1 89 ? 16.391 -27.094 0.005 1 97.44 89 ASP A O 1
ATOM 699 N N . ASP A 1 90 ? 18.531 -26.625 0.242 1 95.62 90 ASP A N 1
ATOM 700 C CA . ASP A 1 90 ? 18.766 -26.469 -1.19 1 95.62 90 ASP A CA 1
ATOM 701 C C . ASP A 1 90 ? 18.375 -27.75 -1.945 1 95.62 90 ASP A C 1
ATOM 703 O O . ASP A 1 90 ? 18.156 -27.703 -3.16 1 95.62 90 ASP A O 1
ATOM 707 N N . ALA A 1 91 ? 18.297 -28.812 -1.254 1 97.5 91 ALA A N 1
ATOM 708 C CA . ALA A 1 91 ? 18 -30.094 -1.89 1 97.5 91 ALA A CA 1
ATOM 709 C C . ALA A 1 91 ? 16.484 -30.344 -1.944 1 97.5 91 ALA A C 1
ATOM 711 O O . ALA A 1 91 ? 16.031 -31.25 -2.643 1 97.5 91 ALA A O 1
ATOM 712 N N . ALA A 1 92 ? 15.695 -29.516 -1.25 1 98.19 92 ALA A N 1
ATOM 713 C CA . ALA A 1 92 ? 14.25 -29.688 -1.209 1 98.19 92 ALA A CA 1
ATOM 714 C C . ALA A 1 92 ? 13.617 -29.344 -2.557 1 98.19 92 ALA A C 1
ATOM 716 O O . ALA A 1 92 ? 14.219 -28.641 -3.371 1 98.19 92 ALA A O 1
ATOM 717 N N . PRO A 1 93 ? 12.406 -29.906 -2.787 1 98.12 93 PRO A N 1
ATOM 718 C CA . PRO A 1 93 ? 11.68 -29.5 -3.998 1 98.12 93 PRO A CA 1
ATOM 719 C C . PRO A 1 93 ? 11.43 -28 -4.07 1 98.12 93 PRO A C 1
ATOM 721 O O . PRO A 1 93 ? 11.305 -27.344 -3.037 1 98.12 93 PRO A O 1
ATOM 724 N N . VAL A 1 94 ? 11.32 -27.391 -5.266 1 97.75 94 VAL A N 1
ATOM 725 C CA . VAL A 1 94 ? 11.258 -25.953 -5.512 1 97.75 94 VAL A CA 1
ATOM 726 C C . VAL A 1 94 ? 10.086 -25.344 -4.754 1 97.75 94 VAL A C 1
ATOM 728 O O . VAL A 1 94 ? 10.188 -24.25 -4.207 1 97.75 94 VAL A O 1
ATOM 731 N N . ALA A 1 95 ? 8.945 -26.031 -4.742 1 97.38 95 ALA A N 1
ATOM 732 C CA . ALA A 1 95 ? 7.77 -25.5 -4.051 1 97.38 95 ALA A CA 1
ATOM 733 C C . ALA A 1 95 ? 8.047 -25.312 -2.561 1 97.38 95 ALA A C 1
ATOM 735 O O . ALA A 1 95 ? 7.641 -24.312 -1.963 1 97.38 95 ALA A O 1
ATOM 736 N N . GLU A 1 96 ? 8.703 -26.25 -1.995 1 98 96 GLU A N 1
ATOM 737 C CA . GLU A 1 96 ? 9.055 -26.188 -0.58 1 98 96 GLU A CA 1
ATOM 738 C C . GLU A 1 96 ? 10.078 -25.078 -0.313 1 98 96 GLU A C 1
ATOM 740 O O . GLU A 1 96 ? 9.969 -24.359 0.672 1 98 96 GLU A O 1
ATOM 745 N N . ARG A 1 97 ? 11.094 -24.969 -1.15 1 98.62 97 ARG A N 1
ATOM 746 C CA . ARG A 1 97 ? 12.086 -23.922 -1.005 1 98.62 97 ARG A CA 1
ATOM 747 C C . ARG A 1 97 ? 11.438 -22.531 -1.098 1 98.62 97 ARG A C 1
ATOM 749 O O . ARG A 1 97 ? 11.719 -21.656 -0.282 1 98.62 97 ARG A O 1
ATOM 756 N N . ALA A 1 98 ? 10.523 -22.359 -2.061 1 98.5 98 ALA A N 1
ATOM 757 C CA . ALA A 1 98 ? 9.812 -21.094 -2.236 1 98.5 98 ALA A CA 1
ATOM 758 C C . ALA A 1 98 ? 8.984 -20.766 -1.003 1 98.5 98 ALA A C 1
ATOM 760 O O . ALA A 1 98 ? 8.977 -19.609 -0.547 1 98.5 98 ALA A O 1
ATOM 761 N N . ASP A 1 99 ? 8.344 -21.766 -0.476 1 98.56 99 ASP A N 1
ATOM 762 C CA . ASP A 1 99 ? 7.535 -21.562 0.725 1 98.56 99 ASP A CA 1
ATOM 763 C C . ASP A 1 99 ? 8.406 -21.141 1.905 1 98.56 99 ASP A C 1
ATOM 765 O O . ASP A 1 99 ? 8.023 -20.281 2.689 1 98.56 99 ASP A O 1
ATOM 769 N N . ARG A 1 100 ? 9.516 -21.734 2.047 1 98.75 100 ARG A N 1
ATOM 770 C CA . ARG A 1 100 ? 10.422 -21.406 3.145 1 98.75 100 ARG A CA 1
ATOM 771 C C . ARG A 1 100 ? 11.008 -20.016 2.973 1 98.75 100 ARG A C 1
ATOM 773 O O . ARG A 1 100 ? 11.172 -19.281 3.947 1 98.75 100 ARG A O 1
ATOM 780 N N . VAL A 1 101 ? 11.344 -19.672 1.741 1 98.81 101 VAL A N 1
ATOM 781 C CA . VAL A 1 101 ? 11.805 -18.328 1.456 1 98.81 101 VAL A CA 1
ATOM 782 C C . VAL A 1 101 ? 10.742 -17.312 1.896 1 98.81 101 VAL A C 1
ATOM 784 O O . VAL A 1 101 ? 11.055 -16.344 2.586 1 98.81 101 VAL A O 1
ATOM 787 N N . ALA A 1 102 ? 9.5 -17.562 1.523 1 98.88 102 ALA A N 1
ATOM 788 C CA . ALA A 1 102 ? 8.391 -16.688 1.902 1 98.88 102 ALA A CA 1
ATOM 789 C C . ALA A 1 102 ? 8.273 -16.578 3.42 1 98.88 102 ALA A C 1
ATOM 791 O O . ALA A 1 102 ? 8.102 -15.477 3.961 1 98.88 102 ALA A O 1
ATOM 792 N N . ALA A 1 103 ? 8.367 -17.688 4.07 1 98.81 103 ALA A N 1
ATOM 793 C CA . ALA A 1 103 ? 8.242 -17.734 5.527 1 98.81 103 ALA A CA 1
ATOM 794 C C . ALA A 1 103 ? 9.367 -16.938 6.195 1 98.81 103 ALA A C 1
ATOM 796 O O . ALA A 1 103 ? 9.117 -16.172 7.125 1 98.81 103 ALA A O 1
ATOM 797 N N . VAL A 1 104 ? 10.586 -17.094 5.742 1 98.88 104 VAL A N 1
ATOM 798 C CA . VAL A 1 104 ? 11.734 -16.391 6.305 1 98.88 104 VAL A CA 1
ATOM 799 C C . VAL A 1 104 ? 11.578 -14.891 6.094 1 98.88 104 VAL A C 1
ATOM 801 O O . VAL A 1 104 ? 11.805 -14.102 7.016 1 98.88 104 VAL A O 1
ATOM 804 N N . LEU A 1 105 ? 11.188 -14.516 4.883 1 98.94 105 LEU A N 1
ATOM 805 C CA . LEU A 1 105 ? 10.992 -13.102 4.602 1 98.94 105 LEU A CA 1
ATOM 806 C C . LEU A 1 105 ? 9.953 -12.5 5.539 1 98.94 105 LEU A C 1
ATOM 808 O O . LEU A 1 105 ? 10.172 -11.43 6.113 1 98.94 105 LEU A O 1
ATOM 812 N N . ALA A 1 106 ? 8.852 -13.18 5.688 1 98.88 106 ALA A N 1
ATOM 813 C CA . ALA A 1 106 ? 7.773 -12.688 6.543 1 98.88 106 ALA A CA 1
ATOM 814 C C . ALA A 1 106 ? 8.242 -12.555 7.988 1 98.88 106 ALA A C 1
ATOM 816 O O . ALA A 1 106 ? 8.023 -11.516 8.617 1 98.88 106 ALA A O 1
ATOM 817 N N . ASP A 1 107 ? 8.891 -13.57 8.492 1 98.75 107 ASP A N 1
ATOM 818 C CA . ASP A 1 107 ? 9.375 -13.555 9.867 1 98.75 107 ASP A CA 1
ATOM 819 C C . ASP A 1 107 ? 10.461 -12.5 10.055 1 98.75 107 ASP A C 1
ATOM 821 O O . ASP A 1 107 ? 10.484 -11.805 11.078 1 98.75 107 ASP A O 1
ATOM 825 N N . SER A 1 108 ? 11.344 -12.391 9.141 1 98.81 108 SER A N 1
ATOM 826 C CA . SER A 1 108 ? 12.453 -11.453 9.211 1 98.81 108 SER A CA 1
ATOM 827 C C . SER A 1 108 ? 11.969 -10.008 9.234 1 98.81 108 SER A C 1
ATOM 829 O O . SER A 1 108 ? 12.453 -9.195 10.023 1 98.81 108 SER A O 1
ATOM 831 N N . LEU A 1 109 ? 11 -9.727 8.367 1 98.81 109 LEU A N 1
ATOM 832 C CA . LEU A 1 109 ? 10.43 -8.383 8.305 1 98.81 109 LEU A CA 1
ATOM 833 C C . LEU A 1 109 ? 9.586 -8.094 9.539 1 98.81 109 LEU A C 1
ATOM 835 O O . LEU A 1 109 ? 9.617 -6.98 10.078 1 98.81 109 LEU A O 1
ATOM 839 N N . ALA A 1 110 ? 8.859 -9.109 10.039 1 98.62 110 ALA A N 1
ATOM 840 C CA . ALA A 1 110 ? 8.055 -8.953 11.242 1 98.62 110 ALA A CA 1
ATOM 841 C C . ALA A 1 110 ? 8.922 -8.562 12.438 1 98.62 110 ALA A C 1
ATOM 843 O O . ALA A 1 110 ? 8.477 -7.84 13.328 1 98.62 110 ALA A O 1
ATOM 844 N N . ALA A 1 111 ? 10.141 -8.992 12.461 1 98.19 111 ALA A N 1
ATOM 845 C CA . ALA A 1 111 ? 11.078 -8.719 13.547 1 98.19 111 ALA A CA 1
ATOM 846 C C . ALA A 1 111 ? 11.688 -7.328 13.414 1 98.19 111 ALA A C 1
ATOM 848 O O . ALA A 1 111 ? 12.477 -6.906 14.258 1 98.19 111 ALA A O 1
ATOM 849 N N . ARG A 1 112 ? 11.336 -6.582 12.398 1 97.88 112 ARG A N 1
ATOM 850 C CA . ARG A 1 112 ? 11.914 -5.273 12.117 1 97.88 112 ARG A CA 1
ATOM 851 C C . ARG A 1 112 ? 10.828 -4.238 11.852 1 97.88 112 ARG A C 1
ATOM 853 O O . ARG A 1 112 ? 10.734 -3.693 10.75 1 97.88 112 ARG A O 1
ATOM 860 N N . PRO A 1 113 ? 10.078 -3.889 12.891 1 97 113 PRO A N 1
ATOM 861 C CA . PRO A 1 113 ? 8.922 -3.002 12.719 1 97 113 PRO A CA 1
ATOM 862 C C . PRO A 1 113 ? 9.305 -1.629 12.172 1 97 113 PRO A C 1
ATOM 864 O O . PRO A 1 113 ? 8.555 -1.032 11.398 1 97 113 PRO A O 1
ATOM 867 N N . VAL A 1 114 ? 10.438 -1.092 12.5 1 97.31 114 VAL A N 1
ATOM 868 C CA . VAL A 1 114 ? 10.859 0.219 12.016 1 97.31 114 VAL A CA 1
ATOM 869 C C . VAL A 1 114 ? 11.062 0.173 10.508 1 97.31 114 VAL A C 1
ATOM 871 O O . VAL A 1 114 ? 10.656 1.09 9.789 1 97.31 114 VAL A O 1
ATOM 874 N N . LEU A 1 115 ? 11.703 -0.862 10.008 1 98.06 115 LEU A N 1
ATOM 875 C CA . LEU A 1 115 ? 11.875 -1.022 8.562 1 98.06 115 LEU A CA 1
ATOM 876 C C . LEU A 1 115 ? 10.523 -1.093 7.859 1 98.06 115 LEU A C 1
ATOM 878 O O . LEU A 1 115 ? 10.32 -0.436 6.836 1 98.06 115 LEU A O 1
ATOM 882 N N . CYS A 1 116 ? 9.602 -1.886 8.438 1 98.12 116 CYS A N 1
ATOM 883 C CA . CYS A 1 116 ? 8.281 -2.023 7.844 1 98.12 116 CYS A CA 1
ATOM 884 C C . CYS A 1 116 ? 7.543 -0.688 7.84 1 98.12 116 CYS A C 1
ATOM 886 O O . CYS A 1 116 ? 6.867 -0.352 6.863 1 98.12 116 CYS A O 1
ATOM 888 N N . ASP A 1 117 ? 7.73 0.087 8.898 1 97.56 117 ASP A N 1
ATOM 889 C CA . ASP A 1 117 ? 7.145 1.422 8.969 1 97.56 117 ASP A CA 1
ATOM 890 C C . ASP A 1 117 ? 7.68 2.318 7.855 1 97.56 117 ASP A C 1
ATOM 892 O O . ASP A 1 117 ? 6.91 3.02 7.195 1 97.56 117 ASP A O 1
ATOM 896 N N . LEU A 1 118 ? 8.953 2.291 7.711 1 98.38 118 LEU A N 1
ATOM 897 C CA . LEU A 1 118 ? 9.602 3.125 6.703 1 98.38 118 LEU A CA 1
ATOM 898 C C . LEU A 1 118 ? 9.203 2.688 5.297 1 98.38 118 LEU A C 1
ATOM 900 O O . LEU A 1 118 ? 8.891 3.525 4.445 1 98.38 118 LEU A O 1
ATOM 904 N N . ILE A 1 119 ? 9.125 1.376 5.047 1 98.38 119 ILE A N 1
ATOM 905 C CA . ILE A 1 119 ? 8.711 0.849 3.748 1 98.38 119 ILE A CA 1
ATOM 906 C C . ILE A 1 119 ? 7.289 1.299 3.434 1 98.38 119 ILE A C 1
ATOM 908 O O . ILE A 1 119 ? 7.008 1.754 2.322 1 98.38 119 ILE A O 1
ATOM 912 N N . SER A 1 120 ? 6.422 1.2 4.398 1 97.94 120 SER A N 1
ATOM 913 C CA . SER A 1 120 ? 5.004 1.492 4.195 1 97.94 120 SER A CA 1
ATOM 914 C C . SER A 1 120 ? 4.781 2.973 3.912 1 97.94 120 SER A C 1
ATOM 916 O O . SER A 1 120 ? 3.826 3.342 3.223 1 97.94 120 SER A O 1
ATOM 918 N N . ALA A 1 121 ? 5.691 3.857 4.367 1 97.38 121 ALA A N 1
ATOM 919 C CA . ALA A 1 121 ? 5.539 5.305 4.227 1 97.38 121 ALA A CA 1
ATOM 920 C C . ALA A 1 121 ? 6.312 5.82 3.02 1 97.38 121 ALA A C 1
ATOM 922 O O . ALA A 1 121 ? 6.254 7.012 2.699 1 97.38 121 ALA A O 1
ATOM 923 N N . GLN A 1 122 ? 7.02 4.957 2.334 1 97.44 122 GLN A N 1
ATOM 924 C CA . GLN A 1 122 ? 8.016 5.344 1.339 1 97.44 122 GLN A CA 1
ATOM 925 C C . GLN A 1 122 ? 7.391 6.223 0.254 1 97.44 122 GLN A C 1
ATOM 927 O O . GLN A 1 122 ? 7.656 7.422 0.194 1 97.44 122 GLN A O 1
ATOM 932 N N . ALA A 1 123 ? 6.41 5.727 -0.483 1 95 123 ALA A N 1
ATOM 933 C CA . ALA A 1 123 ? 5.906 6.371 -1.692 1 95 123 ALA A CA 1
ATOM 934 C C . ALA A 1 123 ? 5.008 7.555 -1.349 1 95 123 ALA A C 1
ATOM 936 O O . ALA A 1 123 ? 5.113 8.625 -1.959 1 95 123 ALA A O 1
ATOM 937 N N . ALA A 1 124 ? 4.246 7.438 -0.363 1 93.88 124 ALA A N 1
ATOM 938 C CA . ALA A 1 124 ? 3.221 8.438 -0.076 1 93.88 124 ALA A CA 1
ATOM 939 C C . ALA A 1 124 ? 3.795 9.594 0.74 1 93.88 124 ALA A C 1
ATOM 941 O O . ALA A 1 124 ? 3.268 10.711 0.708 1 93.88 124 ALA A O 1
ATOM 942 N N . VAL A 1 125 ? 4.887 9.32 1.461 1 95.31 125 VAL A N 1
ATOM 943 C CA . VAL A 1 125 ? 5.344 10.32 2.418 1 95.31 125 VAL A CA 1
ATOM 944 C C . VAL A 1 125 ? 6.812 10.648 2.16 1 95.31 125 VAL A C 1
ATOM 946 O O . VAL A 1 125 ? 7.148 11.773 1.783 1 95.31 125 VAL A O 1
ATOM 949 N N . LEU A 1 126 ? 7.684 9.672 2.248 1 97.38 126 LEU A N 1
ATOM 950 C CA . LEU A 1 126 ? 9.125 9.906 2.262 1 97.38 126 LEU A CA 1
ATOM 951 C C . LEU A 1 126 ? 9.594 10.453 0.918 1 97.38 126 LEU A C 1
ATOM 953 O O . LEU A 1 126 ? 10.531 11.258 0.864 1 97.38 126 LEU A O 1
ATOM 957 N N . GLU A 1 127 ? 8.945 9.992 -0.065 1 97.19 127 GLU A N 1
ATOM 958 C CA . GLU A 1 127 ? 9.375 10.383 -1.404 1 97.19 127 GLU A CA 1
ATOM 959 C C . GLU A 1 127 ? 8.766 11.727 -1.809 1 97.19 127 GLU A C 1
ATOM 961 O O . GLU A 1 127 ? 8.922 12.164 -2.949 1 97.19 127 GLU A O 1
ATOM 966 N N . ARG A 1 128 ? 8.125 12.289 -0.743 1 94.12 128 ARG A N 1
ATOM 967 C CA . ARG A 1 128 ? 7.602 13.641 -0.934 1 94.12 128 ARG A CA 1
ATOM 968 C C . ARG A 1 128 ? 8.516 14.672 -0.284 1 94.12 128 ARG A C 1
ATOM 970 O O . ARG A 1 128 ? 9.273 14.352 0.633 1 94.12 128 ARG A O 1
ATOM 977 N N . ASN A 1 129 ? 8.578 15.875 -0.681 1 94.5 129 ASN A N 1
ATOM 978 C CA . ASN A 1 129 ? 9.297 17 -0.103 1 94.5 129 ASN A CA 1
ATOM 979 C C . ASN A 1 129 ? 10.805 16.766 -0.108 1 94.5 129 ASN A C 1
ATOM 981 O O . ASN A 1 129 ? 11.477 16.969 0.91 1 94.5 129 ASN A O 1
ATOM 985 N N . VAL A 1 130 ? 11.336 16.203 -1.079 1 97.5 130 VAL A N 1
ATOM 986 C CA . VAL A 1 130 ? 12.766 16.031 -1.306 1 97.5 130 VAL A CA 1
ATOM 987 C C . VAL A 1 130 ? 13.133 16.562 -2.691 1 97.5 130 VAL A C 1
ATOM 989 O O . VAL A 1 130 ? 12.281 16.625 -3.582 1 97.5 130 VAL A O 1
ATOM 992 N N . SER A 1 131 ? 14.344 16.969 -2.822 1 97.31 131 SER A N 1
ATOM 993 C CA . SER A 1 131 ? 14.828 17.422 -4.121 1 97.31 131 SER A CA 1
ATOM 994 C C . SER A 1 131 ? 15.07 16.25 -5.066 1 97.31 131 SER A C 1
ATOM 996 O O . SER A 1 131 ? 15.117 15.102 -4.637 1 97.31 131 SER A O 1
ATOM 998 N N . ALA A 1 132 ? 15.211 16.547 -6.332 1 96.75 132 ALA A N 1
ATOM 999 C CA . ALA A 1 132 ? 15.5 15.539 -7.344 1 96.75 132 ALA A CA 1
ATOM 1000 C C . ALA A 1 132 ? 16.828 14.852 -7.07 1 96.75 132 ALA A C 1
ATOM 1002 O O . ALA A 1 132 ? 17 13.664 -7.34 1 96.75 132 ALA A O 1
ATOM 1003 N N . GLU A 1 133 ? 17.703 15.625 -6.543 1 96.19 133 GLU A N 1
ATOM 1004 C CA . GLU A 1 133 ? 19.031 15.07 -6.25 1 96.19 133 GLU A CA 1
ATOM 1005 C C . GLU A 1 133 ? 18.953 14.031 -5.133 1 96.19 133 GLU A C 1
ATOM 1007 O O . GLU A 1 133 ? 19.516 12.945 -5.254 1 96.19 133 GLU A O 1
ATOM 1012 N N . VAL A 1 134 ? 18.281 14.359 -4.082 1 96.31 134 VAL A N 1
ATOM 1013 C CA . VAL A 1 134 ? 18.094 13.438 -2.963 1 96.31 134 VAL A CA 1
ATOM 1014 C C . VAL A 1 134 ? 17.312 12.211 -3.422 1 96.31 134 VAL A C 1
ATOM 1016 O O . VAL A 1 134 ? 17.641 11.078 -3.066 1 96.31 134 VAL A O 1
ATOM 1019 N N . ALA A 1 135 ? 16.359 12.461 -4.25 1 96.88 135 ALA A N 1
ATOM 1020 C CA . ALA A 1 135 ? 15.539 11.383 -4.812 1 96.88 135 ALA A CA 1
ATOM 1021 C C . ALA A 1 135 ? 16.406 10.43 -5.633 1 96.88 135 ALA A C 1
ATOM 1023 O O . ALA A 1 135 ? 16.297 9.203 -5.484 1 96.88 135 ALA A O 1
ATOM 1024 N N . ALA A 1 136 ? 17.234 10.977 -6.422 1 96.88 136 ALA A N 1
ATOM 1025 C CA . ALA A 1 136 ? 18.094 10.164 -7.285 1 96.88 136 ALA A CA 1
ATOM 1026 C C . ALA A 1 136 ? 19.047 9.312 -6.461 1 96.88 136 ALA A C 1
ATOM 1028 O O . ALA A 1 136 ? 19.234 8.133 -6.738 1 96.88 136 ALA A O 1
ATOM 1029 N N . GLU A 1 137 ? 19.656 9.961 -5.504 1 95.38 137 GLU A N 1
ATOM 1030 C CA . GLU A 1 137 ? 20.594 9.234 -4.645 1 95.38 137 GLU A CA 1
ATOM 1031 C C . GLU A 1 137 ? 19.891 8.086 -3.92 1 95.38 137 GLU A C 1
ATOM 1033 O O . GLU A 1 137 ? 20.406 6.965 -3.885 1 95.38 137 GLU A O 1
ATOM 1038 N N . TYR A 1 138 ? 18.797 8.352 -3.406 1 96.19 138 TYR A N 1
ATOM 1039 C CA . TYR A 1 138 ? 18.031 7.32 -2.713 1 96.19 138 TYR A CA 1
ATOM 1040 C C . TYR A 1 138 ? 17.656 6.195 -3.666 1 96.19 138 TYR A C 1
ATOM 1042 O O . TYR A 1 138 ? 17.812 5.016 -3.338 1 96.19 138 TYR A O 1
ATOM 1050 N N . LYS A 1 139 ? 17.141 6.527 -4.812 1 96.94 139 LYS A N 1
ATOM 1051 C CA . LYS A 1 139 ? 16.625 5.516 -5.73 1 96.94 139 LYS A CA 1
ATOM 1052 C C . LYS A 1 139 ? 17.75 4.641 -6.273 1 96.94 139 LYS A C 1
ATOM 1054 O O . LYS A 1 139 ? 17.562 3.449 -6.523 1 96.94 139 LYS A O 1
ATOM 1059 N N . ARG A 1 140 ? 18.938 5.176 -6.406 1 95.81 140 ARG A N 1
ATOM 1060 C CA . ARG A 1 140 ? 20.078 4.352 -6.785 1 95.81 140 ARG A CA 1
ATOM 1061 C C . ARG A 1 140 ? 20.375 3.293 -5.723 1 95.81 140 ARG A C 1
ATOM 1063 O O . ARG A 1 140 ? 20.594 2.125 -6.047 1 95.81 140 ARG A O 1
ATOM 1070 N N . ALA A 1 141 ? 20.359 3.771 -4.496 1 94.88 141 ALA A N 1
ATOM 1071 C CA . ALA A 1 141 ? 20.547 2.828 -3.398 1 94.88 141 ALA A CA 1
ATOM 1072 C C . ALA A 1 141 ? 19.406 1.815 -3.336 1 94.88 141 ALA A C 1
ATOM 1074 O O . ALA A 1 141 ? 19.625 0.639 -3.043 1 94.88 141 ALA A O 1
ATOM 1075 N N . ALA A 1 142 ? 18.203 2.266 -3.625 1 95.38 142 ALA A N 1
ATOM 1076 C CA . ALA A 1 142 ? 17.031 1.407 -3.594 1 95.38 142 ALA A CA 1
ATOM 1077 C C . ALA A 1 142 ? 17.125 0.304 -4.645 1 95.38 142 ALA A C 1
ATOM 1079 O O . ALA A 1 142 ? 16.766 -0.844 -4.383 1 95.38 142 ALA A O 1
ATOM 1080 N N . ILE A 1 143 ? 17.594 0.647 -5.82 1 95.38 143 ILE A N 1
ATOM 1081 C CA . ILE A 1 143 ? 17.781 -0.338 -6.879 1 95.38 143 ILE A CA 1
ATOM 1082 C C . ILE A 1 143 ? 18.766 -1.419 -6.414 1 95.38 143 ILE A C 1
ATOM 1084 O O . ILE A 1 143 ? 18.484 -2.613 -6.57 1 95.38 143 ILE A O 1
ATOM 1088 N N . ALA A 1 144 ? 19.875 -0.928 -5.867 1 96.06 144 ALA A N 1
ATOM 1089 C CA . ALA A 1 144 ? 20.875 -1.867 -5.387 1 96.06 144 ALA A CA 1
ATOM 1090 C C . ALA A 1 144 ? 20.297 -2.812 -4.34 1 96.06 144 ALA A C 1
ATOM 1092 O O . ALA A 1 144 ? 20.594 -4.012 -4.344 1 96.06 144 ALA A O 1
ATOM 1093 N N . ASN A 1 145 ? 19.5 -2.299 -3.445 1 97.25 145 ASN A N 1
ATOM 1094 C CA . ASN A 1 145 ? 18.875 -3.105 -2.398 1 97.25 145 ASN A CA 1
ATOM 1095 C C . ASN A 1 145 ? 17.891 -4.121 -2.98 1 97.25 145 ASN A C 1
ATOM 1097 O O . ASN A 1 145 ? 17.859 -5.27 -2.543 1 97.25 145 ASN A O 1
ATOM 1101 N N . VAL A 1 146 ? 17.109 -3.727 -3.943 1 97 146 VAL A N 1
ATOM 1102 C CA . VAL A 1 146 ? 16.156 -4.633 -4.578 1 97 146 VAL A CA 1
ATOM 1103 C C . VAL A 1 146 ? 16.906 -5.734 -5.32 1 97 146 VAL A C 1
ATOM 1105 O O . VAL A 1 146 ? 16.547 -6.91 -5.238 1 97 146 VAL A O 1
ATOM 1108 N N . MET A 1 147 ? 17.984 -5.348 -6.043 1 96.88 147 MET A N 1
ATOM 1109 C CA . MET A 1 147 ? 18.797 -6.324 -6.77 1 96.88 147 MET A CA 1
ATOM 1110 C C . MET A 1 147 ? 19.422 -7.328 -5.809 1 96.88 147 MET A C 1
ATOM 1112 O O . MET A 1 147 ? 19.469 -8.523 -6.102 1 96.88 147 MET A O 1
ATOM 1116 N N . GLU A 1 148 ? 19.875 -6.789 -4.695 1 98.31 148 GLU A N 1
ATOM 1117 C CA . GLU A 1 148 ? 20.469 -7.672 -3.695 1 98.31 148 GLU A CA 1
ATOM 1118 C C . GLU A 1 148 ? 19.438 -8.648 -3.141 1 98.31 148 GLU A C 1
ATOM 1120 O O . GLU A 1 148 ? 19.719 -9.836 -2.975 1 98.31 148 GLU A O 1
ATOM 1125 N N . LEU A 1 149 ? 18.266 -8.188 -2.854 1 98.69 149 LEU A N 1
ATOM 1126 C CA . LEU A 1 149 ? 17.203 -9.062 -2.398 1 98.69 149 LEU A CA 1
ATOM 1127 C C . LEU A 1 149 ? 16.875 -10.117 -3.451 1 98.69 149 LEU A C 1
ATOM 1129 O O . LEU A 1 149 ? 16.703 -11.297 -3.127 1 98.69 149 LEU A O 1
ATOM 1133 N N . GLY A 1 150 ? 16.766 -9.688 -4.715 1 98.56 150 GLY A N 1
ATOM 1134 C CA . GLY A 1 150 ? 16.562 -10.617 -5.809 1 98.56 150 GLY A CA 1
ATOM 1135 C C . GLY A 1 150 ? 17.625 -11.688 -5.895 1 98.56 150 GLY A C 1
ATOM 1136 O O . GLY A 1 150 ? 17.328 -12.867 -6.117 1 98.56 150 GLY A O 1
ATOM 1137 N N . ARG A 1 151 ? 18.844 -11.242 -5.746 1 98.38 151 ARG A N 1
ATOM 1138 C CA . ARG A 1 151 ? 19.953 -12.172 -5.777 1 98.38 151 ARG A CA 1
ATOM 1139 C C . ARG A 1 151 ? 19.828 -13.227 -4.68 1 98.38 151 ARG A C 1
ATOM 1141 O O . ARG A 1 151 ? 19.984 -14.422 -4.938 1 98.38 151 ARG A O 1
ATOM 1148 N N . LEU A 1 152 ? 19.562 -12.797 -3.484 1 98.62 152 LEU A N 1
ATOM 1149 C CA . LEU A 1 152 ? 19.438 -13.703 -2.348 1 98.62 152 LEU A CA 1
ATOM 1150 C C . LEU A 1 152 ? 18.297 -14.695 -2.57 1 98.62 152 LEU A C 1
ATOM 1152 O O . LEU A 1 152 ? 18.438 -15.883 -2.289 1 98.62 152 LEU A O 1
ATOM 1156 N N . ILE A 1 153 ? 17.172 -14.258 -3.076 1 98.69 153 ILE A N 1
ATOM 1157 C CA . ILE A 1 153 ? 16.031 -15.125 -3.369 1 98.69 153 ILE A CA 1
ATOM 1158 C C . ILE A 1 153 ? 16.406 -16.125 -4.461 1 98.69 153 ILE A C 1
ATOM 1160 O O . ILE A 1 153 ? 16.141 -17.328 -4.328 1 98.69 153 ILE A O 1
ATOM 1164 N N . GLY A 1 154 ? 17.016 -15.633 -5.508 1 98.25 154 GLY A N 1
ATOM 1165 C CA . GLY A 1 154 ? 17.422 -16.469 -6.625 1 98.25 154 GLY A CA 1
ATOM 1166 C C . GLY A 1 154 ? 18.406 -17.547 -6.234 1 98.25 154 GLY A C 1
ATOM 1167 O O . GLY A 1 154 ? 18.453 -18.609 -6.859 1 98.25 154 GLY A O 1
ATOM 1168 N N . GLU A 1 155 ? 19.234 -17.297 -5.273 1 97.81 155 GLU A N 1
ATOM 1169 C CA . GLU A 1 155 ? 20.188 -18.297 -4.773 1 97.81 155 GLU A CA 1
ATOM 1170 C C . GLU A 1 155 ? 19.469 -19.484 -4.152 1 97.81 155 GLU A C 1
ATOM 1172 O O . GLU A 1 155 ? 19.953 -20.625 -4.215 1 97.81 155 GLU A O 1
ATOM 1177 N N . ARG A 1 156 ? 18.297 -19.234 -3.547 1 98.31 156 ARG A N 1
ATOM 1178 C CA . ARG A 1 156 ? 17.531 -20.281 -2.877 1 98.31 156 ARG A CA 1
ATOM 1179 C C . ARG A 1 156 ? 16.547 -20.938 -3.832 1 98.31 156 ARG A C 1
ATOM 1181 O O . ARG A 1 156 ? 16.156 -22.094 -3.641 1 98.31 156 ARG A O 1
ATOM 1188 N N . VAL A 1 157 ? 16.172 -20.203 -4.762 1 98.38 157 VAL A N 1
ATOM 1189 C CA . VAL A 1 157 ? 15.25 -20.703 -5.785 1 98.38 157 VAL A CA 1
ATOM 1190 C C . VAL A 1 157 ? 15.844 -20.453 -7.172 1 98.38 157 VAL A C 1
ATOM 1192 O O . VAL A 1 157 ? 15.352 -19.609 -7.926 1 98.38 157 VAL A O 1
ATOM 1195 N N . PRO A 1 158 ? 16.797 -21.219 -7.543 1 97.69 158 PRO A N 1
ATOM 1196 C CA . PRO A 1 158 ? 17.547 -20.969 -8.773 1 97.69 158 PRO A CA 1
ATOM 1197 C C . PRO A 1 158 ? 16.688 -21.125 -10.031 1 97.69 158 PRO A C 1
ATOM 1199 O O . PRO A 1 158 ? 17.109 -20.734 -11.117 1 97.69 158 PRO A O 1
ATOM 1202 N N . GLU A 1 159 ? 15.531 -21.656 -9.906 1 97.88 159 GLU A N 1
ATOM 1203 C CA . GLU A 1 159 ? 14.602 -21.766 -11.023 1 97.88 159 GLU A CA 1
ATOM 1204 C C . GLU A 1 159 ? 14.133 -20.391 -11.477 1 97.88 159 GLU A C 1
ATOM 1206 O O . GLU A 1 159 ? 13.562 -20.25 -12.562 1 97.88 159 GLU A O 1
ATOM 1211 N N . LEU A 1 160 ? 14.297 -19.375 -10.633 1 97.69 160 LEU A N 1
ATOM 1212 C CA . LEU A 1 160 ? 14.016 -18 -11.016 1 97.69 160 LEU A CA 1
ATOM 1213 C C . LEU A 1 160 ? 15.227 -17.359 -11.688 1 97.69 160 LEU A C 1
ATOM 1215 O O . LEU A 1 160 ? 16.328 -17.344 -11.109 1 97.69 160 LEU A O 1
ATOM 1219 N N . ASP A 1 161 ? 15 -16.906 -12.891 1 96.56 161 ASP A N 1
ATOM 1220 C CA . ASP A 1 161 ? 16.094 -16.109 -13.453 1 96.56 161 ASP A CA 1
ATOM 1221 C C . ASP A 1 161 ? 16.188 -14.742 -12.773 1 96.56 161 ASP A C 1
ATOM 1223 O O . ASP A 1 161 ? 15.383 -14.422 -11.898 1 96.56 161 ASP A O 1
ATOM 1227 N N . ALA A 1 162 ? 17.156 -13.953 -13.164 1 95.88 162 ALA A N 1
ATOM 1228 C CA . ALA A 1 162 ? 17.453 -12.688 -12.492 1 95.88 162 ALA A CA 1
ATOM 1229 C C . ALA A 1 162 ? 16.266 -11.734 -12.586 1 95.88 162 ALA A C 1
ATOM 1231 O O . ALA A 1 162 ? 15.945 -11.039 -11.625 1 95.88 162 ALA A O 1
ATOM 1232 N N . HIS A 1 163 ? 15.656 -11.695 -13.719 1 94.81 163 HIS A N 1
ATOM 1233 C CA . HIS A 1 163 ? 14.531 -10.797 -13.938 1 94.81 163 HIS A CA 1
ATOM 1234 C C . HIS A 1 163 ? 13.344 -11.164 -13.047 1 94.81 163 HIS A C 1
ATOM 1236 O O . HIS A 1 163 ? 12.766 -10.297 -12.391 1 94.81 163 HIS A O 1
ATOM 1242 N N . ARG A 1 164 ? 13.055 -12.43 -12.977 1 97.06 164 ARG A N 1
ATOM 1243 C CA . ARG A 1 164 ? 11.93 -12.906 -12.172 1 97.06 164 ARG A CA 1
ATOM 1244 C C . ARG A 1 164 ? 12.234 -12.781 -10.68 1 97.06 164 ARG A C 1
ATOM 1246 O O . ARG A 1 164 ? 11.352 -12.438 -9.891 1 97.06 164 ARG A O 1
ATOM 1253 N N . ALA A 1 165 ? 13.469 -13.055 -10.305 1 97.81 165 ALA A N 1
ATOM 1254 C CA . ALA A 1 165 ? 13.867 -12.867 -8.914 1 97.81 165 ALA A CA 1
ATOM 1255 C C . ALA A 1 165 ? 13.734 -11.398 -8.5 1 97.81 165 ALA A C 1
ATOM 1257 O O . ALA A 1 165 ? 13.32 -11.102 -7.375 1 97.81 165 ALA A O 1
ATOM 1258 N N . GLY A 1 166 ? 14.109 -10.508 -9.406 1 96.38 166 GLY A N 1
ATOM 1259 C CA . GLY A 1 166 ? 13.938 -9.078 -9.164 1 96.38 166 GLY A CA 1
ATOM 1260 C C . GLY A 1 166 ? 12.484 -8.68 -8.984 1 96.38 166 GLY A C 1
ATOM 1261 O O . GLY A 1 166 ? 12.164 -7.84 -8.141 1 96.38 166 GLY A O 1
ATOM 1262 N N . ARG A 1 167 ? 11.625 -9.305 -9.742 1 94.62 167 ARG A N 1
ATOM 1263 C CA . ARG A 1 167 ? 10.195 -9.039 -9.633 1 94.62 167 ARG A CA 1
ATOM 1264 C C . ARG A 1 167 ? 9.664 -9.477 -8.273 1 94.62 167 ARG A C 1
ATOM 1266 O O . ARG A 1 167 ? 8.852 -8.781 -7.656 1 94.62 167 ARG A O 1
ATOM 1273 N N . VAL A 1 168 ? 10.109 -10.641 -7.855 1 98.31 168 VAL A N 1
ATOM 1274 C CA . VAL A 1 168 ? 9.719 -11.125 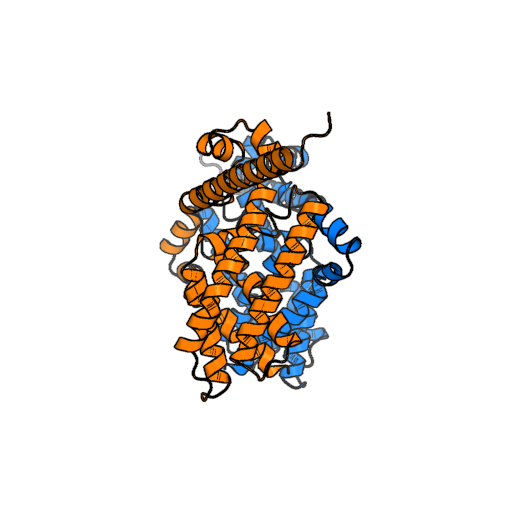-6.539 1 98.31 168 VAL A CA 1
ATOM 1275 C C . VAL A 1 168 ? 10.211 -10.156 -5.465 1 98.31 168 VAL A C 1
ATOM 1277 O O . VAL A 1 168 ? 9.477 -9.828 -4.531 1 98.31 168 VAL A O 1
ATOM 1280 N N . ALA A 1 169 ? 11.445 -9.703 -5.613 1 98.56 169 ALA A N 1
ATOM 1281 C CA . ALA A 1 169 ? 12.039 -8.773 -4.652 1 98.56 169 ALA A CA 1
ATOM 1282 C C . ALA A 1 169 ? 11.234 -7.48 -4.57 1 98.56 169 ALA A C 1
ATOM 1284 O O . ALA A 1 169 ? 10.867 -7.039 -3.48 1 98.56 169 ALA A O 1
ATOM 1285 N N . ALA A 1 170 ? 10.922 -6.875 -5.727 1 97.25 170 ALA A N 1
ATOM 1286 C CA . ALA A 1 170 ? 10.125 -5.652 -5.777 1 97.25 170 ALA A CA 1
ATOM 1287 C C . ALA A 1 170 ? 8.727 -5.879 -5.203 1 97.25 170 ALA A C 1
ATOM 1289 O O . ALA A 1 170 ? 8.219 -5.051 -4.445 1 97.25 170 ALA A O 1
ATOM 1290 N N . GLY A 1 171 ? 8.133 -7.012 -5.582 1 98 171 GLY A N 1
ATOM 1291 C CA . GLY A 1 171 ? 6.828 -7.363 -5.043 1 98 171 GLY A CA 1
ATOM 1292 C C . GLY A 1 171 ? 6.832 -7.543 -3.539 1 98 171 GLY A C 1
ATOM 1293 O O . GLY A 1 171 ? 5.875 -7.164 -2.859 1 98 171 GLY A O 1
ATOM 1294 N N . THR A 1 172 ? 7.883 -8.117 -3.035 1 98.81 172 THR A N 1
ATOM 1295 C CA . THR A 1 172 ? 8.023 -8.312 -1.597 1 98.81 172 THR A CA 1
ATOM 1296 C C . THR A 1 172 ? 7.961 -6.98 -0.856 1 98.81 172 THR A C 1
ATOM 1298 O O . THR A 1 172 ? 7.215 -6.836 0.114 1 98.81 172 THR A O 1
ATOM 1301 N N . LEU A 1 173 ? 8.688 -6.016 -1.286 1 98.44 173 LEU A N 1
ATOM 1302 C CA . LEU A 1 173 ? 8.703 -4.707 -0.635 1 98.44 173 LEU A CA 1
ATOM 1303 C C . LEU A 1 173 ? 7.355 -4.012 -0.782 1 98.44 173 LEU A C 1
ATOM 1305 O O . LEU A 1 173 ? 6.844 -3.428 0.177 1 98.44 173 LEU A O 1
ATOM 1309 N N . LEU A 1 174 ? 6.77 -4.121 -1.954 1 98.19 174 LEU A N 1
ATOM 1310 C CA . LEU A 1 174 ? 5.48 -3.492 -2.23 1 98.19 174 LEU A CA 1
ATOM 1311 C C . LEU A 1 174 ? 4.402 -4.031 -1.301 1 98.19 174 LEU A C 1
ATOM 1313 O O . LEU A 1 174 ? 3.699 -3.26 -0.643 1 98.19 174 LEU A O 1
ATOM 1317 N N . VAL A 1 175 ? 4.297 -5.34 -1.172 1 98.69 175 VAL A N 1
ATOM 1318 C CA . VAL A 1 175 ? 3.207 -5.914 -0.39 1 98.69 175 VAL A CA 1
ATOM 1319 C C . VAL A 1 175 ? 3.514 -5.781 1.1 1 98.69 175 VAL A C 1
ATOM 1321 O O . VAL A 1 175 ? 2.6 -5.676 1.921 1 98.69 175 VAL A O 1
ATOM 1324 N N . THR A 1 176 ? 4.793 -5.805 1.469 1 98.81 176 THR A N 1
ATOM 1325 C CA . THR A 1 176 ? 5.145 -5.555 2.861 1 98.81 176 THR A CA 1
ATOM 1326 C C . THR A 1 176 ? 4.598 -4.207 3.324 1 98.81 176 THR A C 1
ATOM 1328 O O . THR A 1 176 ? 3.955 -4.121 4.371 1 98.81 176 THR A O 1
ATOM 1331 N N . GLY A 1 177 ? 4.852 -3.199 2.5 1 98.62 177 GLY A N 1
ATOM 1332 C CA . GLY A 1 177 ? 4.344 -1.883 2.852 1 98.62 177 GLY A CA 1
ATOM 1333 C C . GLY A 1 177 ? 2.832 -1.835 2.961 1 98.62 177 GLY A C 1
ATOM 1334 O O . GLY A 1 177 ? 2.291 -1.29 3.924 1 98.62 177 GLY A O 1
ATOM 1335 N N . ALA A 1 178 ? 2.182 -2.406 2.014 1 98.44 178 ALA A N 1
ATOM 1336 C CA . ALA A 1 178 ? 0.722 -2.395 1.98 1 98.44 178 ALA A CA 1
ATOM 1337 C C . ALA A 1 178 ? 0.141 -3.172 3.158 1 98.44 178 ALA A C 1
ATOM 1339 O O . ALA A 1 178 ? -0.735 -2.672 3.869 1 98.44 178 ALA A O 1
ATOM 1340 N N . ILE A 1 179 ? 0.615 -4.344 3.389 1 98.69 179 ILE A N 1
ATOM 1341 C CA . ILE A 1 179 ? 0.09 -5.207 4.438 1 98.69 179 ILE A CA 1
ATOM 1342 C C . ILE A 1 179 ? 0.398 -4.605 5.809 1 98.69 179 ILE A C 1
ATOM 1344 O O . ILE A 1 179 ? -0.433 -4.66 6.719 1 98.69 179 ILE A O 1
ATOM 1348 N N . TRP A 1 180 ? 1.595 -4.047 5.961 1 98.25 180 TRP A N 1
ATOM 1349 C CA . TRP A 1 180 ? 1.942 -3.406 7.223 1 98.25 180 TRP A CA 1
ATOM 1350 C C . TRP A 1 180 ? 0.938 -2.312 7.574 1 98.25 180 TRP A C 1
ATOM 1352 O O . TRP A 1 180 ? 0.435 -2.26 8.703 1 98.25 180 TRP A O 1
ATOM 1362 N N . THR A 1 181 ? 0.623 -1.492 6.617 1 97.25 181 THR A N 1
ATOM 1363 C CA . THR A 1 181 ? -0.321 -0.4 6.828 1 97.25 181 THR A CA 1
ATOM 1364 C C . THR A 1 181 ? -1.692 -0.939 7.223 1 97.25 181 THR A C 1
ATOM 1366 O O . THR A 1 181 ? -2.311 -0.443 8.164 1 97.25 181 THR A O 1
ATOM 1369 N N . HIS A 1 182 ? -2.156 -1.959 6.578 1 97.31 182 HIS A N 1
ATOM 1370 C CA . HIS A 1 182 ? -3.48 -2.518 6.828 1 97.31 182 HIS A CA 1
ATOM 1371 C C . HIS A 1 182 ? -3.508 -3.314 8.125 1 97.31 182 HIS A C 1
ATOM 1373 O O . HIS A 1 182 ? -4.574 -3.529 8.703 1 97.31 182 HIS A O 1
ATOM 1379 N N . ALA A 1 183 ? -2.381 -3.742 8.547 1 97.31 183 ALA A N 1
ATOM 1380 C CA . ALA A 1 183 ? -2.289 -4.562 9.758 1 97.31 183 ALA A CA 1
ATOM 1381 C C . ALA A 1 183 ? -2.111 -3.693 11 1 97.31 183 ALA A C 1
ATOM 1383 O O . ALA A 1 183 ? -1.945 -4.211 12.102 1 97.31 183 ALA A O 1
ATOM 1384 N N . GLN A 1 184 ? -2.117 -2.424 10.859 1 94.75 184 GLN A N 1
ATOM 1385 C CA . GLN A 1 184 ? -2.045 -1.472 11.961 1 94.75 184 GLN A CA 1
ATOM 1386 C C . GLN A 1 184 ? -3.318 -0.634 12.047 1 94.75 184 GLN A C 1
ATOM 1388 O O . GLN A 1 184 ? -3.285 0.578 11.828 1 94.75 184 GLN A O 1
ATOM 1393 N N . PRO A 1 185 ? -4.387 -1.263 12.422 1 94.44 185 PRO A N 1
ATOM 1394 C CA . PRO A 1 185 ? -5.664 -0.55 12.477 1 94.44 185 PRO A CA 1
ATOM 1395 C C . PRO A 1 185 ? -5.707 0.498 13.586 1 94.44 185 PRO A C 1
ATOM 1397 O O . PRO A 1 185 ? -4.984 0.378 14.578 1 94.44 185 PRO A O 1
ATOM 1400 N N . SER A 1 186 ? -6.496 1.516 13.391 1 95 186 SER A N 1
ATOM 1401 C CA . SER A 1 186 ? -6.762 2.5 14.43 1 95 186 SER A CA 1
ATOM 1402 C C . SER A 1 186 ? -7.52 1.875 15.602 1 95 186 SER A C 1
ATOM 1404 O O . SER A 1 186 ? -8.031 0.759 15.484 1 95 186 SER A O 1
ATOM 1406 N N . ALA A 1 187 ? -7.559 2.633 16.688 1 95.06 187 ALA A N 1
ATOM 1407 C CA . ALA A 1 187 ? -8.297 2.164 17.859 1 95.06 187 ALA A CA 1
ATOM 1408 C C . ALA A 1 187 ? -9.766 1.934 17.516 1 95.06 187 ALA A C 1
ATOM 1410 O O . ALA A 1 187 ? -10.367 0.959 17.984 1 95.06 187 ALA A O 1
ATOM 1411 N N . ALA A 1 188 ? -10.305 2.76 16.688 1 95.38 188 ALA A N 1
ATOM 1412 C CA . ALA A 1 188 ? -11.703 2.643 16.297 1 95.38 188 ALA A CA 1
ATOM 1413 C C . ALA A 1 188 ? -11.93 1.395 15.453 1 95.38 188 ALA A C 1
ATOM 1415 O O . ALA A 1 188 ? -12.93 0.688 15.633 1 95.38 188 ALA A O 1
ATOM 1416 N N . MET A 1 189 ? -11.055 1.127 14.555 1 96.25 189 MET A N 1
ATOM 1417 C CA . MET A 1 189 ? -11.141 -0.078 13.734 1 96.25 189 MET A CA 1
ATOM 1418 C C . MET A 1 189 ? -11.055 -1.331 14.594 1 96.25 189 MET A C 1
ATOM 1420 O O . MET A 1 189 ? -11.836 -2.27 14.414 1 96.25 189 MET A O 1
ATOM 1424 N N . LEU A 1 190 ? -10.156 -1.319 15.547 1 96.19 190 LEU A N 1
ATOM 1425 C CA . LEU A 1 190 ? -9.992 -2.455 16.453 1 96.19 190 LEU A CA 1
ATOM 1426 C C . LEU A 1 190 ? -11.25 -2.684 17.266 1 96.19 190 LEU A C 1
ATOM 1428 O O . LEU A 1 190 ? -11.688 -3.824 17.453 1 96.19 190 LEU A O 1
ATOM 1432 N N . ALA A 1 191 ? -11.789 -1.601 17.688 1 96.62 191 ALA A N 1
ATOM 1433 C CA . ALA A 1 191 ? -13.031 -1.689 18.469 1 96.62 191 ALA A CA 1
ATOM 1434 C C . ALA A 1 191 ? -14.156 -2.285 17.625 1 96.62 191 ALA A C 1
ATOM 1436 O O . ALA A 1 191 ? -14.93 -3.109 18.109 1 96.62 191 ALA A O 1
ATOM 1437 N N . ALA A 1 192 ? -14.195 -1.891 16.375 1 95.75 192 ALA A N 1
ATOM 1438 C CA . ALA A 1 192 ? -15.211 -2.426 15.469 1 95.75 192 ALA A CA 1
ATOM 1439 C C . ALA A 1 192 ? -15.016 -3.924 15.258 1 95.75 192 ALA A C 1
ATOM 1441 O O . ALA A 1 192 ? -15.984 -4.691 15.289 1 95.75 192 ALA A O 1
ATOM 1442 N N . TYR A 1 193 ? -13.773 -4.336 15.078 1 95 193 TYR A N 1
ATOM 1443 C CA . TYR A 1 193 ? -13.469 -5.746 14.852 1 95 193 TYR A CA 1
ATOM 1444 C C . TYR A 1 193 ? -13.828 -6.582 16.078 1 95 193 TYR A C 1
ATOM 1446 O O . TYR A 1 193 ? -14.289 -7.723 15.938 1 95 193 TYR A O 1
ATOM 1454 N N . GLU A 1 194 ? -13.617 -6.078 17.219 1 93.94 194 GLU A N 1
ATOM 1455 C CA . GLU A 1 194 ? -13.891 -6.785 18.469 1 93.94 194 GLU A CA 1
ATOM 1456 C C . GLU A 1 194 ? -15.391 -6.883 18.734 1 93.94 194 GLU A C 1
ATOM 1458 O O . GLU A 1 194 ? -15.867 -7.875 19.281 1 93.94 194 GLU A O 1
ATOM 1463 N N . ALA A 1 195 ? -16.094 -5.887 18.344 1 93.06 195 ALA A N 1
ATOM 1464 C CA . ALA A 1 195 ? -17.516 -5.785 18.656 1 93.06 195 ALA A CA 1
ATOM 1465 C C . ALA A 1 195 ? -18.344 -6.684 17.75 1 93.06 195 ALA A C 1
ATOM 1467 O O . ALA A 1 195 ? -19.422 -7.129 18.125 1 93.06 195 ALA A O 1
ATOM 1468 N N . ASP A 1 196 ? -17.891 -6.918 16.562 1 92.81 196 ASP A N 1
ATOM 1469 C CA . ASP A 1 196 ? -18.625 -7.688 15.57 1 92.81 196 ASP A CA 1
ATOM 1470 C C . ASP A 1 196 ? -17.812 -8.867 15.062 1 92.81 196 ASP A C 1
ATOM 1472 O O . ASP A 1 196 ? -16.891 -8.695 14.258 1 92.81 196 ASP A O 1
ATOM 1476 N N . PRO A 1 197 ? -18.172 -10.047 15.383 1 90.38 197 PRO A N 1
ATOM 1477 C CA . PRO A 1 197 ? -17.422 -11.242 14.977 1 90.38 197 PRO A CA 1
ATOM 1478 C C . PRO A 1 197 ? -17.328 -11.383 13.461 1 90.38 197 PRO A C 1
ATOM 1480 O O . PRO A 1 197 ? -16.344 -11.953 12.961 1 90.38 197 PRO A O 1
ATOM 1483 N N . GLN A 1 198 ? -18.297 -10.836 12.758 1 90.81 198 GLN A N 1
ATOM 1484 C CA . GLN A 1 198 ? -18.281 -10.906 11.305 1 90.81 198 GLN A CA 1
ATOM 1485 C C . GLN A 1 198 ? -17.125 -10.078 10.727 1 90.81 198 GLN A C 1
ATOM 1487 O O . GLN A 1 198 ? -16.688 -10.32 9.609 1 90.81 198 GLN A O 1
ATOM 1492 N N . LEU A 1 199 ? -16.719 -9.102 11.594 1 93.5 199 LEU A N 1
ATOM 1493 C CA . LEU A 1 199 ? -15.664 -8.203 11.125 1 93.5 199 LEU A CA 1
ATOM 1494 C C . LEU A 1 199 ? -14.289 -8.68 11.586 1 93.5 199 LEU A C 1
ATOM 1496 O O . LEU A 1 199 ? -13.266 -8.188 11.102 1 93.5 199 LEU A O 1
ATOM 1500 N N . ALA A 1 200 ? -14.258 -9.656 12.43 1 87.75 200 ALA A N 1
ATOM 1501 C CA . ALA A 1 200 ? -13.008 -10.117 13.047 1 87.75 200 ALA A CA 1
ATOM 1502 C C . ALA A 1 200 ? -12.023 -10.609 11.992 1 87.75 200 ALA A C 1
ATOM 1504 O O . ALA A 1 200 ? -10.812 -10.43 12.141 1 87.75 200 ALA A O 1
ATOM 1505 N N . SER A 1 201 ? -12.547 -11.133 10.922 1 86.31 201 SER A N 1
ATOM 1506 C CA . SER A 1 201 ? -11.711 -11.719 9.875 1 86.31 201 SER A CA 1
ATOM 1507 C C . SER A 1 201 ? -10.969 -10.633 9.102 1 86.31 201 SER A C 1
ATOM 1509 O O . SER A 1 201 ? -10.016 -10.922 8.375 1 86.31 201 SER A O 1
ATOM 1511 N N . LEU A 1 202 ? -11.375 -9.406 9.242 1 90.94 202 LEU A N 1
ATOM 1512 C CA . LEU A 1 202 ? -10.742 -8.297 8.531 1 90.94 202 LEU A CA 1
ATOM 1513 C C . LEU A 1 202 ? -9.516 -7.793 9.281 1 90.94 202 LEU A C 1
ATOM 1515 O O . LEU A 1 202 ? -8.719 -7.027 8.734 1 90.94 202 LEU A O 1
ATOM 1519 N N . ARG A 1 203 ? -9.438 -8.227 10.555 1 93.88 203 ARG A N 1
ATOM 1520 C CA . ARG A 1 203 ? -8.219 -7.891 11.281 1 93.88 203 ARG A CA 1
ATOM 1521 C C . ARG A 1 203 ? -7.043 -8.727 10.805 1 93.88 203 ARG A C 1
ATOM 1523 O O . ARG A 1 203 ? -6.977 -9.93 11.078 1 93.88 203 ARG A O 1
ATOM 1530 N N . LEU A 1 204 ? -6.113 -8.102 10.211 1 96.12 204 LEU A N 1
ATOM 1531 C CA . LEU A 1 204 ? -5.008 -8.812 9.57 1 96.12 204 LEU A CA 1
ATOM 1532 C C . LEU A 1 204 ? -3.875 -9.055 10.562 1 96.12 204 LEU A C 1
ATOM 1534 O O . LEU A 1 204 ? -3.514 -8.164 11.336 1 96.12 204 LEU A O 1
ATOM 1538 N N . ASP A 1 205 ? -3.412 -10.273 10.555 1 97.19 205 ASP A N 1
ATOM 1539 C CA . ASP A 1 205 ? -2.119 -10.578 11.156 1 97.19 205 ASP A CA 1
ATOM 1540 C C . ASP A 1 205 ? -0.981 -10.344 10.164 1 97.19 205 ASP A C 1
ATOM 1542 O O . ASP A 1 205 ? -0.924 -10.984 9.117 1 97.19 205 ASP A O 1
ATOM 1546 N N . PHE A 1 206 ? -0.144 -9.477 10.492 1 98.56 206 PHE A N 1
ATOM 1547 C CA . PHE A 1 206 ? 0.875 -9.055 9.547 1 98.56 206 PHE A CA 1
ATOM 1548 C C . PHE A 1 206 ? 1.688 -10.25 9.055 1 98.56 206 PHE A C 1
ATOM 1550 O O . PHE A 1 206 ? 1.799 -10.477 7.848 1 98.56 206 PHE A O 1
ATOM 1557 N N . THR A 1 207 ? 2.27 -10.992 9.961 1 98.75 207 THR A N 1
ATOM 1558 C CA . THR A 1 207 ? 3.199 -12.062 9.617 1 98.75 207 THR A CA 1
ATOM 1559 C C . THR A 1 207 ? 2.504 -13.125 8.773 1 98.75 207 THR A C 1
ATOM 1561 O O . THR A 1 207 ? 3.004 -13.516 7.715 1 98.75 207 THR A O 1
ATOM 1564 N N . ALA A 1 208 ? 1.343 -13.594 9.172 1 98.44 208 ALA A N 1
ATOM 1565 C CA . ALA A 1 208 ? 0.606 -14.641 8.469 1 98.44 208 ALA A CA 1
ATOM 1566 C C . ALA A 1 208 ? 0.175 -14.164 7.086 1 98.44 208 ALA A C 1
ATOM 1568 O O . ALA A 1 208 ? 0.296 -14.906 6.105 1 98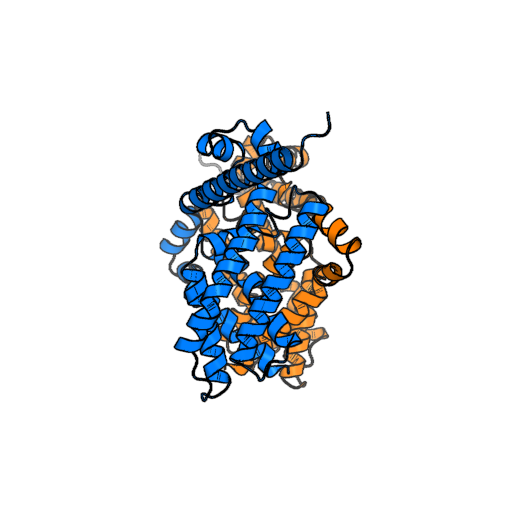.44 208 ALA A O 1
ATOM 1569 N N . THR A 1 209 ? -0.317 -12.898 7.023 1 98.25 209 THR A N 1
ATOM 1570 C CA . THR A 1 209 ? -0.793 -12.359 5.758 1 98.25 209 THR A CA 1
ATOM 1571 C C . THR A 1 209 ? 0.362 -12.18 4.777 1 98.25 209 THR A C 1
ATOM 1573 O O . THR A 1 209 ? 0.248 -12.547 3.604 1 98.25 209 THR A O 1
ATOM 1576 N N . LEU A 1 210 ? 1.455 -11.648 5.293 1 98.81 210 LEU A N 1
ATOM 1577 C CA . LEU A 1 210 ? 2.611 -11.453 4.426 1 98.81 210 LEU A CA 1
ATOM 1578 C C . LEU A 1 210 ? 3.16 -12.781 3.932 1 98.81 210 LEU A C 1
ATOM 1580 O O . LEU A 1 210 ? 3.486 -12.93 2.75 1 98.81 210 LEU A O 1
ATOM 1584 N N . ARG A 1 211 ? 3.275 -13.734 4.816 1 98.81 211 ARG A N 1
ATOM 1585 C CA . ARG A 1 211 ? 3.756 -15.062 4.438 1 98.81 211 ARG A CA 1
ATOM 1586 C C . ARG A 1 211 ? 2.902 -15.648 3.32 1 98.81 211 ARG A C 1
ATOM 1588 O O . ARG A 1 211 ? 3.43 -16.094 2.299 1 98.81 211 ARG A O 1
ATOM 1595 N N . GLU A 1 212 ? 1.646 -15.594 3.506 1 98.19 212 GLU A N 1
ATOM 1596 C CA . GLU A 1 212 ? 0.734 -16.156 2.512 1 98.19 212 GLU A CA 1
ATOM 1597 C C . GLU A 1 212 ? 0.848 -15.414 1.181 1 98.19 212 GLU A C 1
ATOM 1599 O O . GLU A 1 212 ? 0.866 -16.031 0.118 1 98.19 212 GLU A O 1
ATOM 1604 N N . MET A 1 213 ? 0.88 -14.086 1.233 1 98.56 213 MET A N 1
ATOM 1605 C CA . MET A 1 213 ? 0.992 -13.281 0.019 1 98.56 213 MET A CA 1
ATOM 1606 C C . MET A 1 213 ? 2.285 -13.602 -0.725 1 98.56 213 MET A C 1
ATOM 1608 O O . MET A 1 213 ? 2.281 -13.742 -1.949 1 98.56 213 MET A O 1
ATOM 1612 N N . LEU A 1 214 ? 3.375 -13.75 0.011 1 98.81 214 LEU A N 1
ATOM 1613 C CA . LEU A 1 214 ? 4.664 -14.016 -0.616 1 98.81 214 LEU A CA 1
ATOM 1614 C C . LEU A 1 214 ? 4.715 -15.438 -1.181 1 98.81 214 LEU A C 1
ATOM 1616 O O . LEU A 1 214 ? 5.348 -15.68 -2.211 1 98.81 214 LEU A O 1
ATOM 1620 N N . GLN A 1 215 ? 4.082 -16.391 -0.495 1 98.69 215 GLN A N 1
ATOM 1621 C CA . GLN A 1 215 ? 3.971 -17.734 -1.037 1 98.69 215 GLN A CA 1
ATOM 1622 C C . GLN A 1 215 ? 3.227 -17.734 -2.369 1 98.69 215 GLN A C 1
ATOM 1624 O O . GLN A 1 215 ? 3.658 -18.375 -3.328 1 98.69 215 GLN A O 1
ATOM 1629 N N . VAL A 1 216 ? 2.176 -16.984 -2.408 1 98.5 216 VAL A N 1
ATOM 1630 C CA . VAL A 1 216 ? 1.378 -16.875 -3.623 1 98.5 216 VAL A CA 1
ATOM 1631 C C . VAL A 1 216 ? 2.189 -16.172 -4.711 1 98.5 216 VAL A C 1
ATOM 1633 O O . VAL A 1 216 ? 2.193 -16.609 -5.867 1 98.5 216 VAL A O 1
ATOM 1636 N N . LEU A 1 217 ? 2.861 -15.102 -4.367 1 98.5 217 LEU A N 1
ATOM 1637 C CA . LEU A 1 217 ? 3.676 -14.352 -5.316 1 98.5 217 LEU A CA 1
ATOM 1638 C C . LEU A 1 217 ? 4.758 -15.242 -5.926 1 98.5 217 LEU A C 1
ATOM 1640 O O . LEU A 1 217 ? 4.906 -15.289 -7.148 1 98.5 217 LEU A O 1
ATOM 1644 N N . LEU A 1 218 ? 5.473 -16 -5.082 1 98.75 218 LEU A N 1
ATOM 1645 C CA . LEU A 1 218 ? 6.543 -16.875 -5.551 1 98.75 218 LEU A CA 1
ATOM 1646 C C . LEU A 1 218 ? 5.992 -18 -6.422 1 98.75 218 LEU A C 1
ATOM 1648 O O . LEU A 1 218 ? 6.547 -18.297 -7.484 1 98.75 218 LEU A O 1
ATOM 1652 N N . ALA A 1 219 ? 4.891 -18.625 -5.977 1 98.31 219 ALA A N 1
ATOM 1653 C CA . ALA A 1 219 ? 4.266 -19.672 -6.77 1 98.31 219 ALA A CA 1
ATOM 1654 C C . ALA A 1 219 ? 3.83 -19.156 -8.133 1 98.31 219 ALA A C 1
ATOM 1656 O O . ALA A 1 219 ? 3.977 -19.844 -9.148 1 98.31 219 ALA A O 1
ATOM 1657 N N . GLY A 1 220 ? 3.299 -17.922 -8.133 1 98.31 220 GLY A N 1
ATOM 1658 C CA . GLY A 1 220 ? 2.834 -17.328 -9.383 1 98.31 220 GLY A CA 1
ATOM 1659 C C . GLY A 1 220 ? 3.959 -17.031 -10.352 1 98.31 220 GLY A C 1
ATOM 1660 O O . GLY A 1 220 ? 3.84 -17.297 -11.555 1 98.31 220 GLY A O 1
ATOM 1661 N N . VAL A 1 221 ? 5 -16.453 -9.836 1 98.25 221 VAL A N 1
ATOM 1662 C CA . VAL A 1 221 ? 6.137 -16.141 -10.688 1 98.25 221 VAL A CA 1
ATOM 1663 C C . VAL A 1 221 ? 6.746 -17.422 -11.234 1 98.25 221 VAL A C 1
ATOM 1665 O O . VAL A 1 221 ? 7.125 -17.484 -12.406 1 98.25 221 VAL A O 1
ATOM 1668 N N . LEU A 1 222 ? 6.809 -18.484 -10.422 1 97.56 222 LEU A N 1
ATOM 1669 C CA . LEU A 1 222 ? 7.336 -19.781 -10.859 1 97.56 222 LEU A CA 1
ATOM 1670 C C . LEU A 1 222 ? 6.43 -20.406 -11.914 1 97.56 222 LEU A C 1
ATOM 1672 O O . LEU A 1 222 ? 6.914 -20.984 -12.883 1 97.56 222 LEU A O 1
ATOM 1676 N N . ALA A 1 223 ? 5.141 -20.25 -11.734 1 96.12 223 ALA A N 1
ATOM 1677 C CA . ALA A 1 223 ? 4.172 -20.859 -12.633 1 96.12 223 ALA A CA 1
ATOM 1678 C C . ALA A 1 223 ? 4.164 -20.172 -13.992 1 96.12 223 ALA A C 1
ATOM 1680 O O . ALA A 1 223 ? 3.855 -20.781 -15.016 1 96.12 223 ALA A O 1
ATOM 1681 N N . ARG A 1 224 ? 4.477 -18.906 -14.055 1 93.62 224 ARG A N 1
ATOM 1682 C CA . ARG A 1 224 ? 4.406 -18.125 -15.289 1 93.62 224 ARG A CA 1
ATOM 1683 C C . ARG A 1 224 ? 5.73 -18.156 -16.031 1 93.62 224 ARG A C 1
ATOM 1685 O O . ARG A 1 224 ? 5.832 -17.656 -17.156 1 93.62 224 ARG A O 1
ATOM 1692 N N . GLY A 1 225 ? 6.773 -18.688 -15.531 1 81.19 225 GLY A N 1
ATOM 1693 C CA . GLY A 1 225 ? 8.047 -18.875 -16.203 1 81.19 225 GLY A CA 1
ATOM 1694 C C . GLY A 1 225 ? 8.18 -20.234 -16.859 1 81.19 225 GLY A C 1
ATOM 1695 O O . GLY A 1 225 ? 7.391 -21.141 -16.594 1 81.19 225 GLY A O 1
ATOM 1696 N N . MET B 1 1 ? -45.094 17.359 21.391 1 50.09 1 MET B N 1
ATOM 1697 C CA . MET B 1 1 ? -45.844 17.266 20.156 1 50.09 1 MET B CA 1
ATOM 1698 C C . MET B 1 1 ? -45.281 16.203 19.234 1 50.09 1 MET B C 1
ATOM 1700 O O . MET B 1 1 ? -44.125 16.297 18.812 1 50.09 1 MET B O 1
ATOM 1704 N N . THR B 1 2 ? -45.812 15.07 19.266 1 56.28 2 THR B N 1
ATOM 1705 C CA . THR B 1 2 ? -45.438 13.938 18.422 1 56.28 2 THR B CA 1
ATOM 1706 C C . THR B 1 2 ? -45.531 14.312 16.938 1 56.28 2 THR B C 1
ATOM 1708 O O . THR B 1 2 ? -46.594 14.719 16.453 1 56.28 2 THR B O 1
ATOM 1711 N N . GLU B 1 3 ? -44.438 14.695 16.453 1 66.88 3 GLU B N 1
ATOM 1712 C CA . GLU B 1 3 ? -44.469 14.992 15.023 1 66.88 3 GLU B CA 1
ATOM 1713 C C . GLU B 1 3 ? -45.25 13.922 14.258 1 66.88 3 GLU B C 1
ATOM 1715 O O . GLU B 1 3 ? -45.125 12.734 14.539 1 66.88 3 GLU B O 1
ATOM 1720 N N . THR B 1 4 ? -46.094 14.289 13.641 1 71.31 4 THR B N 1
ATOM 1721 C CA . THR B 1 4 ? -46.875 13.383 12.797 1 71.31 4 THR B CA 1
ATOM 1722 C C . THR B 1 4 ? -45.969 12.555 11.898 1 71.31 4 THR B C 1
ATOM 1724 O O . THR B 1 4 ? -44.906 13.023 11.5 1 71.31 4 THR B O 1
ATOM 1727 N N . PRO B 1 5 ? -46.312 11.281 11.742 1 73.94 5 PRO B N 1
ATOM 1728 C CA . PRO B 1 5 ? -45.562 10.391 10.867 1 73.94 5 PRO B CA 1
ATOM 1729 C C . PRO B 1 5 ? -45.156 11.055 9.547 1 73.94 5 PRO B C 1
ATOM 1731 O O . PRO B 1 5 ? -44.094 10.805 9.031 1 73.94 5 PRO B O 1
ATOM 1734 N N . PHE B 1 6 ? -46.062 11.82 9.047 1 71.5 6 PHE B N 1
ATOM 1735 C CA . PHE B 1 6 ? -45.812 12.5 7.777 1 71.5 6 PHE B CA 1
ATOM 1736 C C . PHE B 1 6 ? -44.688 13.531 7.926 1 71.5 6 PHE B C 1
ATOM 1738 O O . PHE B 1 6 ? -43.844 13.648 7.051 1 71.5 6 PHE B O 1
ATOM 1745 N N . ARG B 1 7 ? -44.594 14.25 8.898 1 71.12 7 ARG B N 1
ATOM 1746 C CA . ARG B 1 7 ? -43.562 15.242 9.148 1 71.12 7 ARG B CA 1
ATOM 1747 C C . ARG B 1 7 ? -42.188 14.578 9.383 1 71.12 7 ARG B C 1
ATOM 1749 O O . ARG B 1 7 ? -41.188 15.07 8.922 1 71.12 7 ARG B O 1
ATOM 1756 N N . ARG B 1 8 ? -42.375 13.539 10.008 1 74.94 8 ARG B N 1
ATOM 1757 C CA . ARG B 1 8 ? -41.156 12.773 10.25 1 74.94 8 ARG B CA 1
ATOM 1758 C C . ARG B 1 8 ? -40.562 12.242 8.945 1 74.94 8 ARG B C 1
ATOM 1760 O O . ARG B 1 8 ? -39.344 12.281 8.727 1 74.94 8 ARG B O 1
ATOM 1767 N N . ALA B 1 9 ? -41.438 11.719 8.164 1 74.75 9 ALA B N 1
ATOM 1768 C CA . ALA B 1 9 ? -41.031 11.211 6.859 1 74.75 9 ALA B CA 1
ATOM 1769 C C . ALA B 1 9 ? -40.406 12.32 6.016 1 74.75 9 ALA B C 1
ATOM 1771 O O . ALA B 1 9 ? -39.375 12.109 5.355 1 74.75 9 ALA B O 1
ATOM 1772 N N . ARG B 1 10 ? -40.938 13.453 6.059 1 73.31 10 ARG B N 1
ATOM 1773 C CA . ARG B 1 10 ? -40.438 14.586 5.293 1 73.31 10 ARG B CA 1
ATOM 1774 C C . ARG B 1 10 ? -39.062 15.047 5.824 1 73.31 10 ARG B C 1
ATOM 1776 O O . ARG B 1 10 ? -38.188 15.398 5.051 1 73.31 10 ARG B O 1
ATOM 1783 N N . SER B 1 11 ? -39 14.992 7.113 1 83.25 11 SER B N 1
ATOM 1784 C CA . SER B 1 11 ? -37.75 15.383 7.754 1 83.25 11 SER B CA 1
ATOM 1785 C C . SER B 1 11 ? -36.625 14.391 7.438 1 83.25 11 SER B C 1
ATOM 1787 O O . SER B 1 11 ? -35.5 14.797 7.152 1 83.25 11 SER B O 1
ATOM 1789 N N . GLU B 1 12 ? -37.031 13.148 7.371 1 85.19 12 GLU B N 1
ATOM 1790 C CA . GLU B 1 12 ? -36.062 12.117 7.039 1 85.19 12 GLU B CA 1
ATOM 1791 C C . GLU B 1 12 ? -35.625 12.227 5.582 1 85.19 12 GLU B C 1
ATOM 1793 O O . GLU B 1 12 ? -34.438 12.023 5.266 1 85.19 12 GLU B O 1
ATOM 1798 N N . GLU B 1 13 ? -36.531 12.461 4.809 1 85.38 13 GLU B N 1
ATOM 1799 C CA . GLU B 1 13 ? -36.25 12.641 3.391 1 85.38 13 GLU B CA 1
ATOM 1800 C C . GLU B 1 13 ? -35.344 13.844 3.168 1 85.38 13 GLU B C 1
ATOM 1802 O O . GLU B 1 13 ? -34.406 13.789 2.363 1 85.38 13 GLU B O 1
ATOM 1807 N N . GLN B 1 14 ? -35.625 14.891 3.785 1 86.88 14 GLN B N 1
ATOM 1808 C CA . GLN B 1 14 ? -34.812 16.094 3.676 1 86.88 14 GLN B CA 1
ATOM 1809 C C . GLN B 1 14 ? -33.375 15.836 4.168 1 86.88 14 GLN B C 1
ATOM 1811 O O . GLN B 1 14 ? -32.438 16.328 3.578 1 86.88 14 GLN B O 1
ATOM 1816 N N . ARG B 1 15 ? -33.312 15.086 5.195 1 90.94 15 ARG B N 1
ATOM 1817 C CA . ARG B 1 15 ? -32 14.742 5.727 1 90.94 15 ARG B CA 1
ATOM 1818 C C . ARG B 1 15 ? -31.203 13.898 4.73 1 90.94 15 ARG B C 1
ATOM 1820 O O . ARG B 1 15 ? -30.016 14.125 4.535 1 90.94 15 ARG B O 1
ATOM 1827 N N . ALA B 1 16 ? -31.891 13.023 4.148 1 92.19 16 ALA B N 1
ATOM 1828 C CA . ALA B 1 16 ? -31.25 12.164 3.16 1 92.19 16 ALA B CA 1
ATOM 1829 C C . ALA B 1 16 ? -30.781 12.969 1.954 1 92.19 16 ALA B C 1
ATOM 1831 O O . ALA B 1 16 ? -29.719 12.695 1.396 1 92.19 16 ALA B O 1
ATOM 1832 N N . VAL B 1 17 ? -31.516 13.891 1.59 1 93.44 17 VAL B N 1
ATOM 1833 C CA . VAL B 1 17 ? -31.172 14.734 0.451 1 93.44 17 VAL B CA 1
ATOM 1834 C C . VAL B 1 17 ? -29.938 15.555 0.775 1 93.44 17 VAL B C 1
ATOM 1836 O O . VAL B 1 17 ? -29.031 15.68 -0.054 1 93.44 17 VAL B O 1
ATOM 1839 N N . ARG B 1 18 ? -29.891 16.094 1.959 1 94.12 18 ARG B N 1
ATOM 1840 C CA . ARG B 1 18 ? -28.734 16.906 2.373 1 94.12 18 ARG B CA 1
ATOM 1841 C C . ARG B 1 18 ? -27.484 16.047 2.479 1 94.12 18 ARG B C 1
ATOM 1843 O O . ARG B 1 18 ? -26.406 16.453 2.037 1 94.12 18 ARG B O 1
ATOM 1850 N N . ARG B 1 19 ? -27.703 14.938 3.025 1 96.31 19 ARG B N 1
ATOM 1851 C CA . ARG B 1 19 ? -26.578 14 3.133 1 96.31 19 ARG B CA 1
ATOM 1852 C C . ARG B 1 19 ? -26.016 13.656 1.757 1 96.31 19 ARG B C 1
ATOM 1854 O O . ARG B 1 19 ? -24.812 13.648 1.56 1 96.31 19 ARG B O 1
ATOM 1861 N N . GLN B 1 20 ? -26.906 13.422 0.869 1 96.62 20 GLN B N 1
ATOM 1862 C CA . GLN B 1 20 ? -26.5 13.07 -0.488 1 96.62 20 GLN B CA 1
ATOM 1863 C C . GLN B 1 20 ? -25.812 14.25 -1.18 1 96.62 20 GLN B C 1
ATOM 1865 O O . GLN B 1 20 ? -24.875 14.062 -1.955 1 96.62 20 GLN B O 1
ATOM 1870 N N . ALA B 1 21 ? -26.219 15.383 -0.923 1 97 21 ALA B N 1
ATOM 1871 C CA . ALA B 1 21 ? -25.594 16.578 -1.494 1 97 21 ALA B CA 1
ATOM 1872 C C . ALA B 1 21 ? -24.141 16.703 -1.047 1 97 21 ALA B C 1
ATOM 1874 O O . ALA B 1 21 ? -23.281 17.078 -1.837 1 97 21 ALA B O 1
ATOM 1875 N N . ILE B 1 22 ? -23.891 16.375 0.189 1 97.75 22 ILE B N 1
ATOM 1876 C CA . ILE B 1 22 ? -22.547 16.422 0.729 1 97.75 22 ILE B CA 1
ATOM 1877 C C . ILE B 1 22 ? -21.672 15.375 0.02 1 97.75 22 ILE B C 1
ATOM 1879 O O . ILE B 1 22 ? -20.562 15.68 -0.425 1 97.75 22 ILE B O 1
ATOM 1883 N N . LEU B 1 23 ? -22.25 14.227 -0.155 1 97.94 23 LEU B N 1
ATOM 1884 C CA . LEU B 1 23 ? -21.516 13.141 -0.811 1 97.94 23 LEU B CA 1
ATOM 1885 C C . LEU B 1 23 ? -21.234 13.477 -2.271 1 97.94 23 LEU B C 1
ATOM 1887 O O . LEU B 1 23 ? -20.125 13.258 -2.762 1 97.94 23 LEU B O 1
ATOM 1891 N N . ASP B 1 24 ? -22.188 14.047 -2.932 1 97.88 24 ASP B N 1
ATOM 1892 C CA . ASP B 1 24 ? -22.031 14.414 -4.336 1 97.88 24 ASP B CA 1
ATOM 1893 C C . ASP B 1 24 ? -20.969 15.492 -4.5 1 97.88 24 ASP B C 1
ATOM 1895 O O . ASP B 1 24 ? -20.156 15.445 -5.438 1 97.88 24 ASP B O 1
ATOM 1899 N N . THR B 1 25 ? -20.984 16.422 -3.619 1 98.19 25 THR B N 1
ATOM 1900 C CA . THR B 1 25 ? -19.984 17.484 -3.662 1 98.19 25 THR B CA 1
ATOM 1901 C C . THR B 1 25 ? -18.578 16.938 -3.434 1 98.19 25 THR B C 1
ATOM 1903 O O . THR B 1 25 ? -17.656 17.266 -4.168 1 98.19 25 THR B O 1
ATOM 1906 N N . ALA B 1 26 ? -18.438 16.078 -2.439 1 98 26 ALA B N 1
ATOM 1907 C CA . ALA B 1 26 ? -17.156 15.469 -2.154 1 98 26 ALA B CA 1
ATOM 1908 C C . ALA B 1 26 ? -16.672 14.641 -3.34 1 98 26 ALA B C 1
ATOM 1910 O O . ALA B 1 26 ? -15.484 14.664 -3.682 1 98 26 ALA B O 1
ATOM 1911 N N . ALA B 1 27 ? -17.578 13.938 -3.975 1 97.38 27 ALA B N 1
ATOM 1912 C CA . ALA B 1 27 ? -17.25 13.133 -5.148 1 97.38 27 ALA B CA 1
ATOM 1913 C C . ALA B 1 27 ? -16.719 14.016 -6.281 1 97.38 27 ALA B C 1
ATOM 1915 O O . ALA B 1 27 ? -15.734 13.672 -6.938 1 97.38 27 ALA B O 1
ATOM 1916 N N . ALA B 1 28 ? -17.359 15.07 -6.477 1 97.44 28 ALA B N 1
ATOM 1917 C CA . ALA B 1 28 ? -16.922 16.016 -7.5 1 97.44 28 ALA B CA 1
ATOM 1918 C C . ALA B 1 28 ? -15.547 16.594 -7.176 1 97.44 28 ALA B C 1
ATOM 1920 O O . ALA B 1 28 ? -14.703 16.75 -8.062 1 97.44 28 ALA B O 1
ATOM 1921 N N . MET B 1 29 ? -15.297 16.891 -5.91 1 97.69 29 MET B N 1
ATOM 1922 C CA . MET B 1 29 ? -13.992 17.406 -5.477 1 97.69 29 MET B CA 1
ATOM 1923 C C . MET B 1 29 ? -12.891 16.406 -5.805 1 97.69 29 MET B C 1
ATOM 1925 O O . MET B 1 29 ? -11.797 16.797 -6.219 1 97.69 29 MET B O 1
ATOM 1929 N N . LEU B 1 30 ? -13.172 15.172 -5.672 1 97.31 30 LEU B N 1
ATOM 1930 C CA . LEU B 1 30 ? -12.172 14.125 -5.859 1 97.31 30 LEU B CA 1
ATOM 1931 C C . LEU B 1 30 ? -11.781 14 -7.328 1 97.31 30 LEU B C 1
ATOM 1933 O O . LEU B 1 30 ? -10.75 13.414 -7.648 1 97.31 30 LEU B O 1
ATOM 1937 N N . THR B 1 31 ? -12.586 14.508 -8.219 1 96.62 31 THR B N 1
ATOM 1938 C CA . THR B 1 31 ? -12.227 14.516 -9.633 1 96.62 31 THR B CA 1
ATOM 1939 C C . THR B 1 31 ? -11.25 15.648 -9.938 1 96.62 31 THR B C 1
ATOM 1941 O O . THR B 1 31 ? -10.602 15.656 -10.984 1 96.62 31 THR B O 1
ATOM 1944 N N . GLU B 1 32 ? -11.109 16.578 -8.945 1 95.19 32 GLU B N 1
ATOM 1945 C CA . GLU B 1 32 ? -10.289 17.766 -9.148 1 95.19 32 GLU B CA 1
ATOM 1946 C C . GLU B 1 32 ? -9.062 17.75 -8.242 1 95.19 32 GLU B C 1
ATOM 1948 O O . GLU B 1 32 ? -8.039 18.359 -8.562 1 95.19 32 GLU B O 1
ATOM 1953 N N . LEU B 1 33 ? -9.266 17.125 -7.09 1 92.31 33 LEU B N 1
ATOM 1954 C CA . LEU B 1 33 ? -8.25 17.156 -6.039 1 92.31 33 LEU B CA 1
ATOM 1955 C C . LEU B 1 33 ? -7.918 15.742 -5.566 1 92.31 33 LEU B C 1
ATOM 1957 O O . LEU B 1 33 ? -8.797 14.883 -5.496 1 92.31 33 LEU B O 1
ATOM 1961 N N . PRO B 1 34 ? -6.625 15.531 -5.211 1 90.81 34 PRO B N 1
ATOM 1962 C CA . PRO B 1 34 ? -6.332 14.273 -4.516 1 90.81 34 PRO B CA 1
ATOM 1963 C C . PRO B 1 34 ? -6.988 14.195 -3.139 1 90.81 34 PRO B C 1
ATOM 1965 O O . PRO B 1 34 ? -7.344 15.227 -2.561 1 90.81 34 PRO B O 1
ATOM 1968 N N . VAL B 1 35 ? -7.094 13.047 -2.627 1 93.81 35 VAL B N 1
ATOM 1969 C CA . VAL B 1 35 ? -7.758 12.758 -1.359 1 93.81 35 VAL B CA 1
ATOM 1970 C C . VAL B 1 35 ? -7.164 13.633 -0.255 1 93.81 35 VAL B C 1
ATOM 1972 O O . VAL B 1 35 ? -7.895 14.164 0.585 1 93.81 35 VAL B O 1
ATOM 1975 N N . ALA B 1 36 ? -5.875 13.805 -0.257 1 85.81 36 ALA B N 1
ATOM 1976 C CA . ALA B 1 36 ? -5.164 14.516 0.799 1 85.81 36 ALA B CA 1
ATOM 1977 C C . ALA B 1 36 ? -5.578 15.984 0.839 1 85.81 36 ALA B C 1
ATOM 1979 O O . ALA B 1 36 ? -5.461 16.641 1.876 1 85.81 36 ALA B O 1
ATOM 1980 N N . GLN B 1 37 ? -6.109 16.516 -0.187 1 90.69 37 GLN B N 1
ATOM 1981 C CA . GLN B 1 37 ? -6.434 17.922 -0.28 1 90.69 37 GLN B CA 1
ATOM 1982 C C . GLN B 1 37 ? -7.926 18.172 -0.072 1 90.69 37 GLN B C 1
ATOM 1984 O O . GLN B 1 37 ? -8.375 19.312 -0.035 1 90.69 37 GLN B O 1
ATOM 1989 N N . VAL B 1 38 ? -8.633 17.141 0.016 1 95.75 38 VAL B N 1
ATOM 1990 C CA . VAL B 1 38 ? -10.055 17.266 0.333 1 95.75 38 VAL B CA 1
ATOM 1991 C C . VAL B 1 38 ? -10.227 17.531 1.828 1 95.75 38 VAL B C 1
ATOM 1993 O O . VAL B 1 38 ? -10.148 16.609 2.639 1 95.75 38 VAL B O 1
ATOM 1996 N N . SER B 1 39 ? -10.477 18.797 2.174 1 95.94 39 SER B N 1
ATOM 1997 C CA . SER B 1 39 ? -10.648 19.188 3.572 1 95.94 39 SER B CA 1
ATOM 1998 C C . SER B 1 39 ? -12.109 19.438 3.904 1 95.94 39 SER B C 1
ATOM 2000 O O . SER B 1 39 ? -12.914 19.719 3.012 1 95.94 39 SER B O 1
ATOM 2002 N N . LEU B 1 40 ? -12.383 19.375 5.168 1 96.38 40 LEU B N 1
ATOM 2003 C CA . LEU B 1 40 ? -13.727 19.688 5.625 1 96.38 40 LEU B CA 1
ATOM 2004 C C . LEU B 1 40 ? -14.078 21.141 5.332 1 96.38 40 LEU B C 1
ATOM 2006 O O . LEU B 1 40 ? -15.219 21.453 4.996 1 96.38 40 LEU B O 1
ATOM 2010 N N . ASN B 1 41 ? -13.109 22 5.418 1 96.56 41 ASN B N 1
ATOM 2011 C CA . ASN B 1 41 ? -13.312 23.422 5.117 1 96.56 41 ASN B CA 1
ATOM 2012 C C . ASN B 1 41 ? -13.695 23.625 3.654 1 96.56 41 ASN B C 1
ATOM 2014 O O . ASN B 1 41 ? -14.664 24.328 3.359 1 96.56 41 ASN B O 1
ATOM 2018 N N . GLU B 1 42 ? -12.992 23 2.783 1 96.5 42 GLU B N 1
ATOM 2019 C CA . GLU B 1 42 ? -13.281 23.156 1.36 1 96.5 42 GLU B CA 1
ATOM 2020 C C . GLU B 1 42 ? -14.617 22.5 0.999 1 96.5 42 GLU B C 1
ATOM 2022 O O . GLU B 1 42 ? -15.367 23.031 0.177 1 96.5 42 GLU B O 1
ATOM 2027 N N . LEU B 1 43 ? -14.898 21.375 1.591 1 97.69 43 LEU B N 1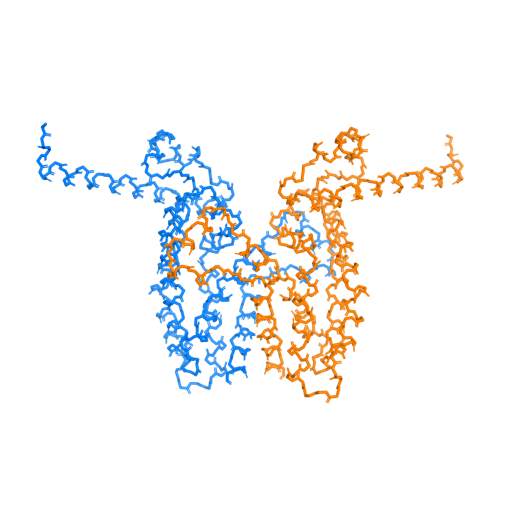
ATOM 2028 C CA . LEU B 1 43 ? -16.172 20.688 1.361 1 97.69 43 LEU B CA 1
ATOM 2029 C C . LEU B 1 43 ? -17.344 21.562 1.811 1 97.69 43 LEU B C 1
ATOM 2031 O O . LEU B 1 43 ? -18.328 21.703 1.084 1 97.69 43 LEU B O 1
ATOM 2035 N N . SER B 1 44 ? -17.172 22.156 2.953 1 97.62 44 SER B N 1
ATOM 2036 C CA . SER B 1 44 ? -18.203 23.062 3.479 1 97.62 44 SER B CA 1
ATOM 2037 C C . SER B 1 44 ? -18.453 24.234 2.537 1 97.62 44 SER B C 1
ATOM 2039 O O . SER B 1 44 ? -19.594 24.578 2.254 1 97.62 44 SER B O 1
ATOM 2041 N N . ARG B 1 45 ? -17.422 24.766 2.053 1 97.06 45 ARG B N 1
ATOM 2042 C CA . ARG B 1 45 ? -17.516 25.906 1.146 1 97.06 45 ARG B CA 1
ATOM 2043 C C . ARG B 1 45 ? -18.25 25.531 -0.14 1 97.06 45 ARG B C 1
ATOM 2045 O O . ARG B 1 45 ? -19.156 26.234 -0.57 1 97.06 45 ARG B O 1
ATOM 2052 N N . ARG B 1 46 ? -17.969 24.453 -0.677 1 97 46 ARG B N 1
ATOM 2053 C CA . ARG B 1 46 ? -18.484 24.062 -1.982 1 97 46 ARG B CA 1
ATOM 2054 C C . ARG B 1 46 ? -19.938 23.594 -1.877 1 97 46 ARG B C 1
ATOM 2056 O O . ARG B 1 46 ? -20.719 23.797 -2.797 1 97 46 ARG B O 1
ATOM 2063 N N . VAL B 1 47 ? -20.219 22.891 -0.786 1 97.19 47 VAL B N 1
ATOM 2064 C CA . VAL B 1 47 ? -21.578 22.375 -0.636 1 97.19 47 VAL B CA 1
ATOM 2065 C C . VAL B 1 47 ? -22.5 23.484 -0.151 1 97.19 47 VAL B C 1
ATOM 2067 O O . VAL B 1 47 ? -23.719 23.359 -0.255 1 97.19 47 VAL B O 1
ATOM 2070 N N . GLY B 1 48 ? -21.984 24.594 0.455 1 97.19 48 GLY B N 1
ATOM 2071 C CA . GLY B 1 48 ? -22.766 25.703 0.932 1 97.19 48 GLY B CA 1
ATOM 2072 C C . GLY B 1 48 ? -23.359 25.484 2.311 1 97.19 48 GLY B C 1
ATOM 2073 O O . GLY B 1 48 ? -24.469 25.922 2.594 1 97.19 48 GLY B O 1
ATOM 2074 N N . LEU B 1 49 ? -22.734 24.75 3.086 1 96.38 49 LEU B N 1
ATOM 2075 C CA . LEU B 1 49 ? -23.109 24.5 4.473 1 96.38 49 LEU B CA 1
ATOM 2076 C C . LEU B 1 49 ? -21.984 24.891 5.426 1 96.38 49 LEU B C 1
ATOM 2078 O O . LEU B 1 49 ? -20.797 24.703 5.105 1 96.38 49 LEU B O 1
ATOM 2082 N N . ALA B 1 50 ? -22.391 25.406 6.578 1 96.19 50 ALA B N 1
ATOM 2083 C CA . ALA B 1 50 ? -21.391 25.594 7.629 1 96.19 50 ALA B CA 1
ATOM 2084 C C . ALA B 1 50 ? -20.766 24.266 8.023 1 96.19 50 ALA B C 1
ATOM 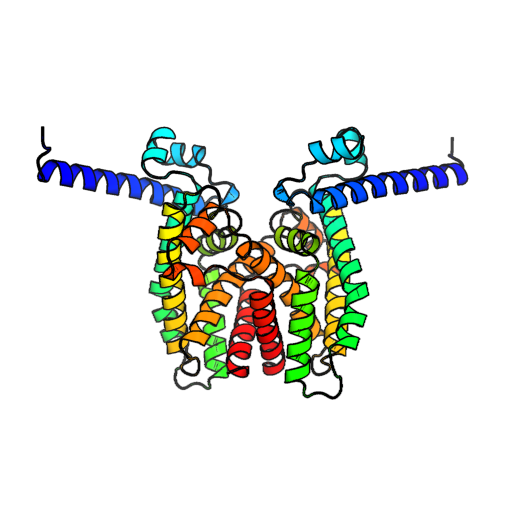2086 O O . ALA B 1 50 ? -21.406 23.219 7.969 1 96.19 50 ALA B O 1
ATOM 2087 N N . LYS B 1 51 ? -19.469 24.328 8.398 1 96.25 51 LYS B N 1
ATOM 2088 C CA . LYS B 1 51 ? -18.75 23.141 8.836 1 96.25 51 LYS B CA 1
ATOM 2089 C C . LYS B 1 51 ? -19.516 22.391 9.914 1 96.25 51 LYS B C 1
ATOM 2091 O O . LYS B 1 51 ? -19.625 21.156 9.875 1 96.25 51 LYS B O 1
ATOM 2096 N N . SER B 1 52 ? -20.141 23.109 10.836 1 95.75 52 SER B N 1
ATOM 2097 C CA . SER B 1 52 ? -20.891 22.531 11.93 1 95.75 52 SER B CA 1
ATOM 2098 C C . SER B 1 52 ? -22.109 21.766 11.422 1 95.75 52 SER B C 1
ATOM 2100 O O . SER B 1 52 ? -22.5 20.75 11.992 1 95.75 52 SER B O 1
ATOM 2102 N N . ASN B 1 53 ? -22.641 22.219 10.328 1 95.44 53 ASN B N 1
ATOM 2103 C CA . ASN B 1 53 ? -23.797 21.562 9.727 1 95.44 53 ASN B CA 1
ATOM 2104 C C . ASN B 1 53 ? -23.406 20.266 9.016 1 95.44 53 ASN B C 1
ATOM 2106 O O . ASN B 1 53 ? -24.109 19.25 9.109 1 95.44 53 ASN B O 1
ATOM 2110 N N . VAL B 1 54 ? -22.281 20.344 8.289 1 97.06 54 VAL B N 1
ATOM 2111 C CA . VAL B 1 54 ? -21.781 19.141 7.648 1 97.06 54 VAL B CA 1
ATOM 2112 C C . VAL B 1 54 ? -21.531 18.047 8.695 1 97.06 54 VAL B C 1
ATOM 2114 O O . VAL B 1 54 ? -21.875 16.891 8.492 1 97.06 54 VAL B O 1
ATOM 2117 N N . LEU B 1 55 ? -21.047 18.469 9.859 1 96.94 55 LEU B N 1
ATOM 2118 C CA . LEU B 1 55 ? -20.656 17.562 10.93 1 96.94 55 LEU B CA 1
ATOM 2119 C C . LEU B 1 55 ? -21.875 16.938 11.594 1 96.94 55 LEU B C 1
ATOM 2121 O O . LEU B 1 55 ? -21.766 15.945 12.328 1 96.94 55 LEU B O 1
ATOM 2125 N N . ARG B 1 56 ? -23.062 17.5 11.336 1 95.81 56 ARG B N 1
ATOM 2126 C CA . ARG B 1 56 ? -24.297 16.875 11.789 1 95.81 56 ARG B CA 1
ATOM 2127 C C . ARG B 1 56 ? -24.578 15.609 11.008 1 95.81 56 ARG B C 1
ATOM 2129 O O . ARG B 1 56 ? -25.281 14.711 11.492 1 95.81 56 ARG B O 1
ATOM 2136 N N . TYR B 1 57 ? -24 15.531 9.852 1 96.56 57 TYR B N 1
ATOM 2137 C CA . TYR B 1 57 ? -24.266 14.398 8.969 1 96.56 57 TYR B CA 1
ATOM 2138 C C . TYR B 1 57 ? -23.094 13.43 8.961 1 96.56 57 TYR B C 1
ATOM 2140 O O . TYR B 1 57 ? -23.297 12.211 8.875 1 96.56 57 TYR B O 1
ATOM 2148 N N . PHE B 1 58 ? -21.922 13.945 9.008 1 97.69 58 PHE B N 1
ATOM 2149 C CA . PHE B 1 58 ? -20.688 13.156 9.008 1 97.69 58 PHE B CA 1
ATOM 2150 C C . PHE B 1 58 ? -19.734 13.641 10.086 1 97.69 58 PHE B C 1
ATOM 2152 O O . PHE B 1 58 ? -19.375 14.82 10.117 1 97.69 58 PHE B O 1
ATOM 2159 N N . GLU B 1 59 ? -19.219 12.719 10.836 1 97.44 59 GLU B N 1
ATOM 2160 C CA . GLU B 1 59 ? -18.469 13.094 12.023 1 97.44 59 GLU B CA 1
ATOM 2161 C C . GLU B 1 59 ? -17.062 13.594 11.664 1 97.44 59 GLU B C 1
ATOM 2163 O O . GLU B 1 59 ? -16.391 14.203 12.484 1 97.44 59 GLU B O 1
ATOM 2168 N N . SER B 1 60 ? -16.641 13.297 10.398 1 97.12 60 SER B N 1
ATOM 2169 C CA . SER B 1 60 ? -15.328 13.734 9.914 1 97.12 60 SER B CA 1
ATOM 2170 C C . SER B 1 60 ? -15.266 13.688 8.391 1 97.12 60 SER B C 1
ATOM 2172 O O . SER B 1 60 ? -16.141 13.102 7.746 1 97.12 60 SER B O 1
ATOM 2174 N N . ARG B 1 61 ? -14.258 14.32 7.82 1 96.75 61 ARG B N 1
ATOM 2175 C CA . ARG B 1 61 ? -14.023 14.203 6.383 1 96.75 61 ARG B CA 1
ATOM 2176 C C . ARG B 1 61 ? -13.727 12.758 5.996 1 96.75 61 ARG B C 1
ATOM 2178 O O . ARG B 1 61 ? -14.117 12.305 4.914 1 96.75 61 ARG B O 1
ATOM 2185 N N . GLU B 1 62 ? -13.094 12.023 6.906 1 98 62 GLU B N 1
ATOM 2186 C CA . GLU B 1 62 ? -12.781 10.617 6.656 1 98 62 GLU B CA 1
ATOM 2187 C C . GLU B 1 62 ? -14.055 9.781 6.539 1 98 62 GLU B C 1
ATOM 2189 O O . GLU B 1 62 ? -14.148 8.898 5.688 1 98 62 GLU B O 1
ATOM 2194 N N . ALA B 1 63 ? -15.016 10.117 7.352 1 98.06 63 ALA B N 1
ATOM 2195 C CA . ALA B 1 63 ? -16.297 9.406 7.281 1 98.06 63 ALA B CA 1
ATOM 2196 C C . ALA B 1 63 ? -16.969 9.625 5.93 1 98.06 63 ALA B C 1
ATOM 2198 O O . ALA B 1 63 ? -17.547 8.695 5.359 1 98.06 63 ALA B O 1
ATOM 2199 N N . VAL B 1 64 ? -16.891 10.836 5.438 1 98 64 VAL B N 1
ATOM 2200 C CA . VAL B 1 64 ? -17.438 11.148 4.121 1 98 64 VAL B CA 1
ATOM 2201 C C . VAL B 1 64 ? -16.734 10.312 3.055 1 98 64 VAL B C 1
ATOM 2203 O O . VAL B 1 64 ? -17.375 9.672 2.227 1 98 64 VAL B O 1
ATOM 2206 N N . LEU B 1 65 ? -15.469 10.297 3.119 1 98.25 65 LEU B N 1
ATOM 2207 C CA . LEU B 1 65 ? -14.648 9.656 2.094 1 98.25 65 LEU B CA 1
ATOM 2208 C C . LEU B 1 65 ? -14.773 8.141 2.168 1 98.25 65 LEU B C 1
ATOM 2210 O O . LEU B 1 65 ? -14.719 7.453 1.143 1 98.25 65 LEU B O 1
ATOM 2214 N N . LEU B 1 66 ? -14.945 7.57 3.369 1 98.06 66 LEU B N 1
ATOM 2215 C CA . LEU B 1 66 ? -15.18 6.137 3.518 1 98.06 66 LEU B CA 1
ATOM 2216 C C . LEU B 1 66 ? -16.5 5.727 2.857 1 98.06 66 LEU B C 1
ATOM 2218 O O . LEU B 1 66 ? -16.562 4.691 2.191 1 98.06 66 LEU B O 1
ATOM 2222 N N . GLU B 1 67 ? -17.469 6.523 3.092 1 97.5 67 GLU B N 1
ATOM 2223 C CA . GLU B 1 67 ? -18.75 6.234 2.453 1 97.5 67 GLU B CA 1
ATOM 2224 C C . GLU B 1 67 ? -18.641 6.285 0.933 1 97.5 67 GLU B C 1
ATOM 2226 O O . GLU B 1 67 ? -19.188 5.441 0.233 1 97.5 67 GLU B O 1
ATOM 2231 N N . LEU B 1 68 ? -17.906 7.27 0.457 1 97.94 68 LEU B N 1
ATOM 2232 C CA . LEU B 1 68 ? -17.688 7.379 -0.981 1 97.94 68 LEU B CA 1
ATOM 2233 C C . LEU B 1 68 ? -16.891 6.188 -1.502 1 97.94 68 LEU B C 1
ATOM 2235 O O . LEU B 1 68 ? -17.141 5.699 -2.605 1 97.94 68 LEU B O 1
ATOM 2239 N N . LEU B 1 69 ? -15.906 5.699 -0.769 1 98.44 69 LEU B N 1
ATOM 2240 C CA . LEU B 1 69 ? -15.141 4.523 -1.16 1 98.44 69 LEU B CA 1
ATOM 2241 C C . LEU B 1 69 ? -16.047 3.311 -1.323 1 98.44 69 LEU B C 1
ATOM 2243 O O . LEU B 1 69 ? -15.984 2.607 -2.334 1 98.44 69 LEU B O 1
ATOM 2247 N N . GLY B 1 70 ? -16.891 3.092 -0.321 1 97.94 70 GLY B N 1
ATOM 2248 C CA . GLY B 1 70 ? -17.812 1.98 -0.403 1 97.94 70 GLY B CA 1
ATOM 2249 C C . GLY B 1 70 ? -18.719 2.045 -1.624 1 97.94 70 GLY B C 1
ATOM 2250 O O . GLY B 1 70 ? -18.875 1.052 -2.338 1 97.94 70 GLY B O 1
ATOM 2251 N N . SER B 1 71 ? -19.297 3.217 -1.857 1 96.5 71 SER B N 1
ATOM 2252 C CA . SER B 1 71 ? -20.203 3.402 -2.982 1 96.5 71 SER B CA 1
ATOM 2253 C C . SER B 1 71 ? -19.469 3.283 -4.312 1 96.5 71 SER B C 1
ATOM 2255 O O . SER B 1 71 ? -19.984 2.688 -5.262 1 96.5 71 SER B O 1
ATOM 2257 N N . ALA B 1 72 ? -18.281 3.861 -4.375 1 97.5 72 ALA B N 1
ATOM 2258 C CA . ALA B 1 72 ? -17.484 3.785 -5.598 1 97.5 72 ALA B CA 1
ATOM 2259 C C . ALA B 1 72 ? -17.125 2.34 -5.934 1 97.5 72 ALA B C 1
ATOM 2261 O O . ALA B 1 72 ? -17.141 1.943 -7.102 1 97.5 72 ALA B O 1
ATOM 2262 N N . GLN B 1 73 ? -16.797 1.597 -4.926 1 98.31 73 GLN B N 1
ATOM 2263 C CA . GLN B 1 73 ? -16.484 0.186 -5.145 1 98.31 73 GLN B CA 1
ATOM 2264 C C . GLN B 1 73 ? -17.719 -0.574 -5.629 1 98.31 73 GLN B C 1
ATOM 2266 O O . GLN B 1 73 ? -17.625 -1.401 -6.539 1 98.31 73 GLN B O 1
ATOM 2271 N N . ARG B 1 74 ? -18.828 -0.297 -5.039 1 97.56 74 ARG B N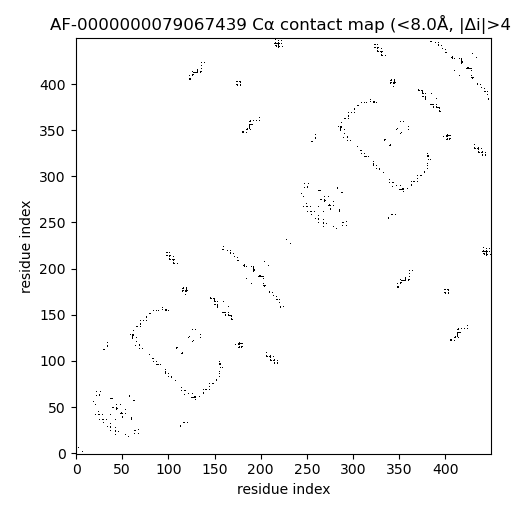 1
ATOM 2272 C CA . ARG B 1 74 ? -20.062 -0.94 -5.449 1 97.56 74 ARG B CA 1
ATOM 2273 C C . ARG B 1 74 ? -20.391 -0.62 -6.902 1 97.56 74 ARG B C 1
ATOM 2275 O O . ARG B 1 74 ? -20.797 -1.505 -7.664 1 97.56 74 ARG B O 1
ATOM 2282 N N . ASP B 1 75 ? -20.281 0.623 -7.23 1 97.25 75 ASP B N 1
ATOM 2283 C CA . ASP B 1 75 ? -20.516 1.042 -8.609 1 97.25 75 ASP B CA 1
ATOM 2284 C C . ASP B 1 75 ? -19.578 0.339 -9.578 1 97.25 75 ASP B C 1
ATOM 2286 O O . ASP B 1 75 ? -19.984 -0.083 -10.656 1 97.25 75 ASP B O 1
ATOM 2290 N N . TRP B 1 76 ? -18.344 0.248 -9.234 1 98.56 76 TRP B N 1
ATOM 2291 C CA . TRP B 1 76 ? -17.344 -0.445 -10.047 1 98.56 76 TRP B CA 1
ATOM 2292 C C . TRP B 1 76 ? -17.734 -1.902 -10.266 1 98.56 76 TRP B C 1
ATOM 2294 O O . TRP B 1 76 ? -17.719 -2.393 -11.391 1 98.56 76 TRP B O 1
ATOM 2304 N N . LEU B 1 77 ? -18.156 -2.574 -9.203 1 98.44 77 LEU B N 1
ATOM 2305 C CA . LEU B 1 77 ? -18.5 -3.99 -9.273 1 98.44 77 LEU B CA 1
ATOM 2306 C C . LEU B 1 77 ? -19.734 -4.211 -10.141 1 98.44 77 LEU B C 1
ATOM 2308 O O . LEU B 1 77 ? -19.844 -5.23 -10.82 1 98.44 77 LEU B O 1
ATOM 2312 N N . ALA B 1 78 ? -20.641 -3.252 -10.117 1 97.31 78 ALA B N 1
ATOM 2313 C CA . ALA B 1 78 ? -21.859 -3.35 -10.898 1 97.31 78 ALA B CA 1
ATOM 2314 C C . ALA B 1 78 ? -21.562 -3.43 -12.391 1 97.31 78 ALA B C 1
ATOM 2316 O O . ALA B 1 78 ? -22.281 -4.098 -13.141 1 97.31 78 ALA B O 1
ATOM 2317 N N . GLY B 1 79 ? -20.531 -2.785 -12.773 1 97.12 79 GLY B N 1
ATOM 2318 C CA . GLY B 1 79 ? -20.172 -2.785 -14.18 1 97.12 79 GLY B CA 1
ATOM 2319 C C . GLY B 1 79 ? -19.172 -3.873 -14.539 1 97.12 79 GLY B C 1
ATOM 2320 O O . GLY B 1 79 ? -19 -4.207 -15.711 1 97.12 79 GLY B O 1
ATOM 2321 N N . LEU B 1 80 ? -18.547 -4.473 -13.57 1 98.31 80 LEU B N 1
ATOM 2322 C CA . LEU B 1 80 ? -17.422 -5.375 -13.797 1 98.31 80 LEU B CA 1
ATOM 2323 C C . LEU B 1 80 ? -17.891 -6.688 -14.414 1 98.31 80 LEU B C 1
ATOM 2325 O O . LEU B 1 80 ? -17.188 -7.281 -15.227 1 98.31 80 LEU B O 1
ATOM 2329 N N . ALA B 1 81 ? -19.125 -7.133 -14.047 1 96.25 81 ALA B N 1
ATOM 2330 C CA . ALA B 1 81 ? -19.656 -8.383 -14.578 1 96.25 81 ALA B CA 1
ATOM 2331 C C . ALA B 1 81 ? -19.734 -8.352 -16.094 1 96.25 81 ALA B C 1
ATOM 2333 O O . ALA B 1 81 ? -19.359 -9.305 -16.766 1 96.25 81 ALA B O 1
ATOM 2334 N N . GLU B 1 82 ? -20.234 -7.254 -16.594 1 97.44 82 GLU B N 1
ATOM 2335 C CA . GLU B 1 82 ? -20.359 -7.105 -18.047 1 97.44 82 GLU B CA 1
ATOM 2336 C C . GLU B 1 82 ? -18.984 -7.023 -18.703 1 97.44 82 GLU B C 1
ATOM 2338 O O . GLU B 1 82 ? -18.797 -7.547 -19.797 1 97.44 82 GLU B O 1
ATOM 2343 N N . GLU B 1 83 ? -18.047 -6.316 -18.047 1 98.19 83 GLU B N 1
ATOM 2344 C CA . GLU B 1 83 ? -16.688 -6.242 -18.578 1 98.19 83 GLU B CA 1
ATOM 2345 C C . GLU B 1 83 ? -16.047 -7.629 -18.672 1 98.19 83 GLU B C 1
ATOM 2347 O O . GLU B 1 83 ? -15.422 -7.965 -19.688 1 98.19 83 GLU B O 1
ATOM 2352 N N . PHE B 1 84 ? -16.219 -8.438 -17.656 1 98 84 PHE B N 1
ATOM 2353 C CA . PHE B 1 84 ? -15.719 -9.805 -17.656 1 98 84 PHE B CA 1
ATOM 2354 C C . PHE B 1 84 ? -16.375 -10.625 -18.766 1 98 84 PHE B C 1
ATOM 2356 O O . PHE B 1 84 ? -15.695 -11.344 -19.5 1 98 84 PHE B O 1
ATOM 2363 N N . ALA B 1 85 ? -17.719 -10.547 -18.906 1 96.81 85 ALA B N 1
ATOM 2364 C CA . ALA B 1 85 ? -18.484 -11.336 -19.859 1 96.81 85 ALA B CA 1
ATOM 2365 C C . ALA B 1 85 ? -18.031 -11.039 -21.297 1 96.81 85 ALA B C 1
ATOM 2367 O O . ALA B 1 85 ? -17.984 -11.938 -22.141 1 96.81 85 ALA B O 1
ATOM 2368 N N . SER B 1 86 ? -17.672 -9.836 -21.531 1 97.31 86 SER B N 1
ATOM 2369 C CA . SER B 1 86 ? -17.297 -9.406 -22.875 1 97.31 86 SER B CA 1
ATOM 2370 C C . SER B 1 86 ? -15.859 -9.805 -23.188 1 97.31 86 SER B C 1
ATOM 2372 O O . SER B 1 86 ? -15.492 -9.938 -24.359 1 97.31 86 SER B O 1
ATOM 2374 N N . ALA B 1 87 ? -15.055 -10.062 -22.172 1 97.88 87 ALA B N 1
ATOM 2375 C CA . ALA B 1 87 ? -13.617 -10.164 -22.422 1 97.88 87 ALA B CA 1
ATOM 2376 C C . ALA B 1 87 ? -13.117 -11.578 -22.172 1 97.88 87 ALA B C 1
ATOM 2378 O O . ALA B 1 87 ? -12.055 -11.969 -22.672 1 97.88 87 ALA B O 1
ATOM 2379 N N . VAL B 1 88 ? -13.82 -12.32 -21.391 1 97.81 88 VAL B N 1
ATOM 2380 C CA . VAL B 1 88 ? -13.336 -13.633 -20.969 1 97.81 88 VAL B CA 1
ATOM 2381 C C . VAL B 1 88 ? -14.148 -14.727 -21.672 1 97.81 88 VAL B C 1
ATOM 2383 O O . VAL B 1 88 ? -15.367 -14.773 -21.531 1 97.81 88 VAL B O 1
ATOM 2386 N N . ASP B 1 89 ? -13.469 -15.586 -22.422 1 97.44 89 ASP B N 1
ATOM 2387 C CA . ASP B 1 89 ? -14.062 -16.766 -23.047 1 97.44 89 ASP B CA 1
ATOM 2388 C C . ASP B 1 89 ? -14.109 -17.938 -22.078 1 97.44 89 ASP B C 1
ATOM 2390 O O . ASP B 1 89 ? -13.07 -18.547 -21.781 1 97.44 89 ASP B O 1
ATOM 2394 N N . ASP B 1 90 ? -15.266 -18.281 -21.656 1 95.56 90 ASP B N 1
ATOM 2395 C CA . ASP B 1 90 ? -15.445 -19.312 -20.656 1 95.56 90 ASP B CA 1
ATOM 2396 C C . ASP B 1 90 ? -14.883 -20.656 -21.141 1 95.56 90 ASP B C 1
ATOM 2398 O O . ASP B 1 90 ? -14.617 -21.547 -20.328 1 95.56 90 ASP B O 1
ATOM 2402 N N . ALA B 1 91 ? -14.75 -20.797 -22.406 1 97.5 91 ALA B N 1
ATOM 2403 C CA . ALA B 1 91 ? -14.289 -22.047 -22.984 1 97.5 91 ALA B CA 1
ATOM 2404 C C . ALA B 1 91 ? -12.766 -22.094 -23.062 1 97.5 91 ALA B C 1
ATOM 2406 O O . ALA B 1 91 ? -12.18 -23.141 -23.312 1 97.5 91 ALA B O 1
ATOM 2407 N N . ALA B 1 92 ? -12.086 -20.953 -22.828 1 98.19 92 ALA B N 1
ATOM 2408 C CA . ALA B 1 92 ? -10.625 -20.875 -22.922 1 98.19 92 ALA B CA 1
ATOM 2409 C C . ALA B 1 92 ? -9.961 -21.656 -21.781 1 98.19 92 ALA B C 1
ATOM 2411 O O . ALA B 1 92 ? -10.594 -21.906 -20.75 1 98.19 92 ALA B O 1
ATOM 2412 N N . PRO B 1 93 ? -8.703 -22.062 -22 1 98.06 93 PRO B N 1
ATOM 2413 C CA . PRO B 1 93 ? -7.961 -22.672 -20.906 1 98.06 93 PRO B CA 1
ATOM 2414 C C . PRO B 1 93 ? -7.852 -21.766 -19.688 1 98.06 93 PRO B C 1
ATOM 2416 O O . PRO B 1 93 ? -7.848 -20.547 -19.812 1 98.06 93 PRO B O 1
ATOM 2419 N N . VAL B 1 94 ? -7.75 -22.297 -18.453 1 97.69 94 VAL B N 1
ATOM 2420 C CA . VAL B 1 94 ? -7.82 -21.594 -17.188 1 97.69 94 VAL B CA 1
ATOM 2421 C C . VAL B 1 94 ? -6.75 -20.5 -17.141 1 97.69 94 VAL B C 1
ATOM 2423 O O . VAL B 1 94 ? -6.992 -19.406 -16.641 1 97.69 94 VAL B O 1
ATOM 2426 N N . ALA B 1 95 ? -5.547 -20.797 -17.609 1 97.31 95 ALA B N 1
ATOM 2427 C CA . ALA B 1 95 ? -4.465 -19.828 -17.594 1 97.31 95 ALA B CA 1
ATOM 2428 C C . ALA B 1 95 ? -4.832 -18.578 -18.406 1 97.31 95 ALA B C 1
ATOM 2430 O O . ALA B 1 95 ? -4.555 -17.453 -17.984 1 97.31 95 ALA B O 1
ATOM 2431 N N . GLU B 1 96 ? -5.426 -18.797 -19.5 1 98 96 GLU B N 1
ATOM 2432 C CA . GLU B 1 96 ? -5.844 -17.703 -20.359 1 98 96 GLU B CA 1
ATOM 2433 C C . GLU B 1 96 ? -6.984 -16.906 -19.734 1 98 96 GLU B C 1
ATOM 2435 O O . GLU B 1 96 ? -6.996 -15.672 -19.781 1 98 96 GLU B O 1
ATOM 2440 N N . ARG B 1 97 ? -7.965 -17.578 -19.156 1 98.62 97 ARG B N 1
ATOM 2441 C CA . ARG B 1 97 ? -9.062 -16.906 -18.484 1 98.62 97 ARG B CA 1
ATOM 2442 C C . ARG B 1 97 ? -8.555 -16.047 -17.328 1 98.62 97 ARG B C 1
ATOM 2444 O O . ARG B 1 97 ? -8.961 -14.898 -17.172 1 98.62 97 ARG B O 1
ATOM 2451 N N . ALA B 1 98 ? -7.617 -16.594 -16.547 1 98.5 98 ALA B N 1
ATOM 2452 C CA . ALA B 1 98 ? -7.035 -15.875 -15.422 1 98.5 98 ALA B CA 1
ATOM 2453 C C . ALA B 1 98 ? -6.301 -14.625 -15.898 1 98.5 98 ALA B C 1
ATOM 2455 O O . ALA B 1 98 ? -6.43 -13.555 -15.297 1 98.5 98 ALA B O 1
ATOM 2456 N N . ASP B 1 99 ? -5.586 -14.781 -16.984 1 98.56 99 ASP B N 1
ATOM 2457 C CA . ASP B 1 99 ? -4.863 -13.641 -17.547 1 98.56 99 ASP B CA 1
ATOM 2458 C C . ASP B 1 99 ? -5.832 -12.555 -18.016 1 98.56 99 ASP B C 1
ATOM 2460 O O . ASP B 1 99 ? -5.574 -11.367 -17.812 1 98.56 99 ASP B O 1
ATOM 2464 N N . ARG B 1 100 ? -6.883 -12.93 -18.609 1 98.75 100 ARG B N 1
ATOM 2465 C CA . ARG B 1 100 ? -7.867 -11.969 -19.094 1 98.75 100 ARG B CA 1
ATOM 2466 C C . ARG B 1 100 ? -8.578 -11.289 -17.922 1 98.75 100 ARG B C 1
ATOM 2468 O O . ARG B 1 100 ? -8.867 -10.094 -17.984 1 98.75 100 ARG B O 1
ATOM 2475 N N . VAL B 1 101 ? -8.875 -12.062 -16.906 1 98.81 101 VAL B N 1
ATOM 2476 C CA . VAL B 1 101 ? -9.453 -11.477 -15.695 1 98.81 101 VAL B CA 1
ATOM 2477 C C . VAL B 1 101 ? -8.523 -10.398 -15.148 1 98.81 101 VAL B C 1
ATOM 2479 O O . VAL B 1 101 ? -8.961 -9.289 -14.844 1 98.81 101 VAL B O 1
ATOM 2482 N N . ALA B 1 102 ? -7.246 -10.719 -15.039 1 98.88 102 ALA B N 1
ATOM 2483 C CA . ALA B 1 102 ? -6.254 -9.766 -14.555 1 98.88 102 ALA B CA 1
ATOM 2484 C C . ALA B 1 102 ? -6.219 -8.516 -15.422 1 98.88 102 ALA B C 1
ATOM 2486 O O . ALA B 1 102 ? -6.184 -7.391 -14.914 1 98.88 102 ALA B O 1
ATOM 2487 N N . ALA B 1 103 ? -6.23 -8.711 -16.703 1 98.81 103 ALA B N 1
ATOM 2488 C CA . ALA B 1 103 ? -6.176 -7.602 -17.656 1 98.81 103 ALA B CA 1
ATOM 2489 C C . ALA B 1 103 ? -7.402 -6.703 -17.516 1 98.81 103 ALA B C 1
ATOM 2491 O O . ALA B 1 103 ? -7.281 -5.477 -17.484 1 98.81 103 ALA B O 1
ATOM 2492 N N . VAL B 1 104 ? -8.57 -7.27 -17.406 1 98.88 104 VAL B N 1
ATOM 2493 C CA . VAL B 1 104 ? -9.812 -6.512 -17.281 1 98.88 104 VAL B CA 1
ATOM 2494 C C . VAL B 1 104 ? -9.797 -5.719 -15.969 1 98.88 104 VAL B C 1
ATOM 2496 O O . VAL B 1 104 ? -10.148 -4.535 -15.953 1 98.88 104 VAL B O 1
ATOM 2499 N N . LEU B 1 105 ? -9.391 -6.387 -14.898 1 98.94 105 LEU B N 1
ATOM 2500 C CA . LEU B 1 105 ? -9.328 -5.699 -13.609 1 98.94 105 LEU B CA 1
ATOM 2501 C C . LEU B 1 105 ? -8.398 -4.488 -13.688 1 98.94 105 LEU B C 1
ATOM 2503 O O . LEU B 1 105 ? -8.758 -3.4 -13.234 1 98.94 105 LEU B O 1
ATOM 2507 N N . ALA B 1 106 ? -7.238 -4.691 -14.258 1 98.88 106 ALA B N 1
ATOM 2508 C CA . ALA B 1 106 ? -6.262 -3.611 -14.367 1 98.88 106 ALA B CA 1
ATOM 2509 C C . ALA B 1 106 ? -6.812 -2.455 -15.195 1 98.88 106 ALA B C 1
ATOM 2511 O O . ALA B 1 106 ? -6.73 -1.295 -14.789 1 98.88 106 ALA B O 1
ATOM 2512 N N . ASP B 1 107 ? -7.383 -2.773 -16.328 1 98.81 107 ASP B N 1
ATOM 2513 C CA . ASP B 1 107 ? -7.938 -1.751 -17.219 1 98.81 107 ASP B CA 1
ATOM 2514 C C . ASP B 1 107 ? -9.125 -1.05 -16.562 1 98.81 107 ASP B C 1
ATOM 2516 O O . ASP B 1 107 ? -9.273 0.169 -16.672 1 98.81 107 ASP B O 1
ATOM 2520 N N . SER B 1 108 ? -9.969 -1.776 -15.945 1 98.81 108 SER B N 1
ATOM 2521 C CA . SER B 1 108 ? -11.172 -1.25 -15.312 1 98.81 108 SER B CA 1
ATOM 2522 C C . SER B 1 108 ? -10.828 -0.28 -14.188 1 98.81 108 SER B C 1
ATOM 2524 O O . SER B 1 108 ? -11.422 0.792 -14.086 1 98.81 108 SER B O 1
ATOM 2526 N N . LEU B 1 109 ? -9.852 -0.67 -13.383 1 98.81 109 LEU B N 1
ATOM 2527 C CA . LEU B 1 109 ? -9.422 0.179 -12.273 1 98.81 109 LEU B CA 1
ATOM 2528 C C . LEU B 1 109 ? -8.664 1.399 -12.789 1 98.81 109 LEU B C 1
ATOM 2530 O O . LEU B 1 109 ? -8.836 2.504 -12.273 1 98.81 109 LEU B O 1
ATOM 2534 N N . ALA B 1 110 ? -7.879 1.218 -13.867 1 98.62 110 ALA B N 1
ATOM 2535 C CA . ALA B 1 110 ? -7.152 2.334 -14.469 1 98.62 110 ALA B CA 1
ATOM 2536 C C . ALA B 1 110 ? -8.109 3.41 -14.961 1 98.62 110 ALA B C 1
ATOM 2538 O O . ALA B 1 110 ? -7.785 4.598 -14.945 1 98.62 110 ALA B O 1
ATOM 2539 N N . ALA B 1 111 ? -9.273 3.035 -15.352 1 98.19 111 ALA B N 1
ATOM 2540 C CA . ALA B 1 111 ? -10.289 3.953 -15.875 1 98.19 111 ALA B CA 1
ATOM 2541 C C . ALA B 1 111 ? -11.031 4.656 -14.742 1 98.19 111 ALA B C 1
ATOM 2543 O O . ALA B 1 111 ? -11.898 5.496 -14.992 1 98.19 111 ALA B O 1
ATOM 2544 N N . ARG B 1 112 ? -10.695 4.379 -13.508 1 97.88 112 ARG B N 1
ATOM 2545 C CA . ARG B 1 112 ? -11.391 4.922 -12.352 1 97.88 112 ARG B CA 1
ATOM 2546 C C . ARG B 1 112 ? -10.406 5.477 -11.328 1 97.88 112 ARG B C 1
ATOM 2548 O O . ARG B 1 112 ? -10.312 4.973 -10.211 1 97.88 112 ARG B O 1
ATOM 2555 N N . PRO B 1 113 ? -9.75 6.574 -11.688 1 97.06 113 PRO B N 1
ATOM 2556 C CA . PRO B 1 113 ? -8.688 7.117 -10.844 1 97.06 113 PRO B CA 1
ATOM 2557 C C . PRO B 1 113 ? -9.18 7.512 -9.453 1 97.06 113 PRO B C 1
ATOM 2559 O O . PRO B 1 113 ? -8.445 7.367 -8.469 1 97.06 113 PRO B O 1
ATOM 2562 N N . VAL B 1 114 ? -10.367 7.98 -9.297 1 97.31 114 VAL B N 1
ATOM 2563 C CA . VAL B 1 114 ? -10.898 8.391 -7.996 1 97.31 114 VAL B CA 1
ATOM 2564 C C . VAL B 1 114 ? -11.023 7.168 -7.086 1 97.31 114 VAL B C 1
ATOM 2566 O O . VAL B 1 114 ? -10.672 7.23 -5.902 1 97.31 114 VAL B O 1
ATOM 2569 N N . LEU B 1 115 ? -11.523 6.07 -7.594 1 98.06 115 LEU B N 1
ATOM 2570 C CA . LEU B 1 115 ? -11.609 4.84 -6.816 1 98.06 115 LEU B CA 1
ATOM 2571 C C . LEU B 1 115 ? -10.227 4.387 -6.359 1 98.06 115 LEU B C 1
ATOM 2573 O O . LEU B 1 115 ? -10.039 4.027 -5.195 1 98.06 115 LEU B O 1
ATOM 2577 N N . CYS B 1 116 ? -9.266 4.426 -7.301 1 98.12 116 CYS B N 1
ATOM 2578 C CA . CYS B 1 116 ? -7.906 4.016 -6.969 1 98.12 116 CYS B CA 1
ATOM 2579 C C . CYS B 1 116 ? -7.312 4.922 -5.898 1 98.12 116 CYS B C 1
ATOM 2581 O O . CYS B 1 116 ? -6.629 4.449 -4.988 1 98.12 116 CYS B O 1
ATOM 2583 N N . ASP B 1 117 ? -7.621 6.215 -5.98 1 97.56 117 ASP B N 1
ATOM 2584 C CA . ASP B 1 117 ? -7.18 7.164 -4.965 1 97.56 117 ASP B CA 1
ATOM 2585 C C . ASP B 1 117 ? -7.742 6.805 -3.592 1 97.56 117 ASP B C 1
ATOM 2587 O O . ASP B 1 117 ? -7.02 6.809 -2.596 1 97.56 117 ASP B O 1
ATOM 2591 N N . LEU B 1 118 ? -9 6.539 -3.584 1 98.38 118 LEU B N 1
ATOM 2592 C CA . LEU B 1 118 ? -9.68 6.219 -2.332 1 98.38 118 LEU B CA 1
ATOM 2593 C C . LEU B 1 118 ? -9.172 4.898 -1.763 1 98.38 118 LEU B C 1
ATOM 2595 O O . LEU B 1 118 ? -8.906 4.793 -0.562 1 98.38 118 LEU B O 1
ATOM 2599 N N . ILE B 1 119 ? -8.945 3.893 -2.609 1 98.38 119 ILE B N 1
ATOM 2600 C CA . ILE B 1 119 ? -8.422 2.602 -2.178 1 98.38 119 ILE B CA 1
ATOM 2601 C C . ILE B 1 119 ? -7.035 2.783 -1.561 1 98.38 119 ILE B C 1
ATOM 2603 O O . ILE B 1 119 ? -6.75 2.24 -0.492 1 98.38 119 ILE B O 1
ATOM 2607 N N . SER B 1 120 ? -6.211 3.555 -2.207 1 97.94 120 SER B N 1
ATOM 2608 C CA . SER B 1 120 ? -4.824 3.721 -1.785 1 97.94 120 SER B CA 1
ATOM 2609 C C . SER B 1 120 ? -4.738 4.453 -0.449 1 97.94 120 SER B C 1
ATOM 2611 O O . SER B 1 120 ? -3.797 4.242 0.319 1 97.94 120 SER B O 1
ATOM 2613 N N . ALA B 1 121 ? -5.75 5.266 -0.1 1 97.44 121 ALA B N 1
ATOM 2614 C CA . ALA B 1 121 ? -5.738 6.078 1.114 1 97.44 121 ALA B CA 1
ATOM 2615 C C . ALA B 1 121 ? -6.5 5.391 2.242 1 97.44 121 ALA B C 1
ATOM 2617 O O . ALA B 1 121 ? -6.547 5.891 3.367 1 97.44 121 ALA B O 1
ATOM 2618 N N . GLN B 1 122 ? -7.086 4.254 1.971 1 97.44 122 GLN B N 1
ATOM 2619 C CA . GLN B 1 122 ? -8.062 3.629 2.852 1 97.44 122 GLN B CA 1
ATOM 2620 C C . GLN B 1 122 ? -7.488 3.4 4.246 1 97.44 122 GLN B C 1
ATOM 2622 O O . GLN B 1 122 ? -7.867 4.082 5.199 1 97.44 122 GLN B O 1
ATOM 2627 N N . ALA B 1 123 ? -6.43 2.615 4.383 1 95 123 ALA B N 1
ATOM 2628 C CA . ALA B 1 123 ? -5.938 2.141 5.672 1 95 123 ALA B CA 1
ATOM 2629 C C . ALA B 1 123 ? -5.18 3.24 6.41 1 95 123 ALA B C 1
ATOM 2631 O O . ALA B 1 123 ? -5.371 3.438 7.613 1 95 123 ALA B O 1
ATOM 2632 N N . ALA B 1 124 ? -4.449 4.008 5.727 1 93.94 124 ALA B N 1
ATOM 2633 C CA . ALA B 1 124 ? -3.547 4.961 6.363 1 93.94 124 ALA B CA 1
ATOM 2634 C C . ALA B 1 124 ? -4.273 6.254 6.719 1 93.94 124 ALA B C 1
ATOM 2636 O O . ALA B 1 124 ? -3.863 6.977 7.629 1 93.94 124 ALA B O 1
ATOM 2637 N N . VAL B 1 125 ? -5.363 6.527 6 1 95.38 125 VAL B N 1
ATOM 2638 C CA . VAL B 1 125 ? -5.961 7.852 6.148 1 95.38 125 VAL B CA 1
ATOM 2639 C C . VAL B 1 125 ? -7.441 7.711 6.496 1 95.38 125 VAL B C 1
ATOM 2641 O O . VAL B 1 125 ? -7.871 8.094 7.586 1 95.38 125 VAL B O 1
ATOM 2644 N N . LEU B 1 126 ? -8.211 7.066 5.633 1 97.44 126 LEU B N 1
ATOM 2645 C CA . LEU B 1 126 ? -9.664 7.082 5.742 1 97.44 126 LEU B CA 1
ATOM 2646 C C . LEU B 1 126 ? -10.125 6.336 6.988 1 97.44 126 LEU B C 1
ATOM 2648 O O . LEU B 1 126 ? -11.133 6.699 7.598 1 97.44 126 LEU B O 1
ATOM 2652 N N . GLU B 1 127 ? -9.383 5.355 7.293 1 97.25 127 GLU B N 1
ATOM 2653 C CA . GLU B 1 127 ? -9.789 4.52 8.422 1 97.25 127 GLU B CA 1
ATOM 2654 C C . GLU B 1 127 ? -9.297 5.105 9.742 1 97.25 127 GLU B C 1
ATOM 2656 O O . GLU B 1 127 ? -9.422 4.473 10.797 1 97.25 127 GLU B O 1
ATOM 2661 N N . ARG B 1 128 ? -8.781 6.355 9.539 1 94.25 128 ARG B N 1
ATOM 2662 C CA . ARG B 1 128 ? -8.391 7.105 10.727 1 94.25 128 ARG B CA 1
ATOM 2663 C C . ARG B 1 128 ? -9.43 8.164 11.07 1 94.25 128 ARG B C 1
ATOM 2665 O O . ARG B 1 128 ? -10.195 8.594 10.203 1 94.25 128 ARG B O 1
ATOM 2672 N N . ASN B 1 129 ? -9.602 8.602 12.25 1 94.62 129 ASN B N 1
ATOM 2673 C CA . ASN B 1 129 ? -10.461 9.68 12.719 1 94.62 129 ASN B CA 1
ATOM 2674 C C . ASN B 1 129 ? -11.93 9.375 12.461 1 94.62 129 ASN B C 1
ATOM 2676 O O . ASN B 1 129 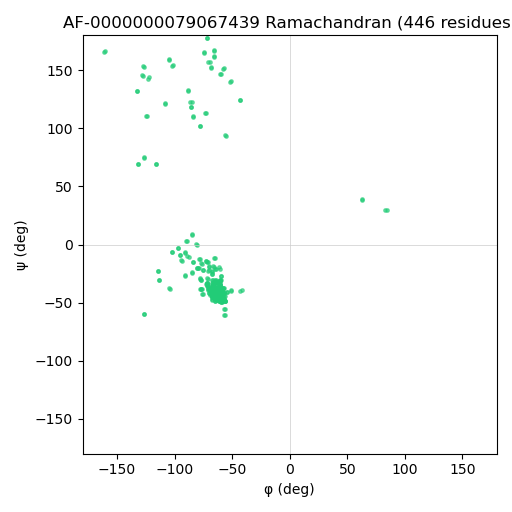? -12.664 10.211 11.93 1 94.62 129 ASN B O 1
ATOM 2680 N N . VAL B 1 130 ? -12.359 8.219 12.617 1 97.56 130 VAL B N 1
ATOM 2681 C CA . VAL B 1 130 ? -13.75 7.793 12.562 1 97.56 130 VAL B CA 1
ATOM 2682 C C . VAL B 1 130 ? -14.102 7.016 13.828 1 97.56 130 VAL B C 1
ATOM 2684 O O . VAL B 1 130 ? -13.219 6.461 14.492 1 97.56 130 VAL B O 1
ATOM 2687 N N . SER B 1 131 ? -15.336 7.039 14.164 1 97.31 131 SER B N 1
ATOM 2688 C CA . SER B 1 131 ? -15.805 6.273 15.32 1 97.31 131 SER B CA 1
ATOM 2689 C C . SER B 1 131 ? -15.875 4.785 15 1 97.31 131 SER B C 1
ATOM 2691 O O . SER B 1 131 ? -15.828 4.391 13.836 1 97.31 131 SER B O 1
ATOM 2693 N N . ALA B 1 132 ? -15.992 3.986 16.031 1 96.75 132 ALA B N 1
ATOM 2694 C CA . ALA B 1 132 ? -16.125 2.539 15.875 1 96.75 132 ALA B CA 1
ATOM 2695 C C . ALA B 1 132 ? -17.391 2.188 15.102 1 96.75 132 ALA B C 1
ATOM 2697 O O . ALA B 1 132 ? -17.422 1.216 14.344 1 96.75 132 ALA B O 1
ATOM 2698 N N . GLU B 1 133 ? -18.359 2.98 15.32 1 96.19 133 GLU B N 1
ATOM 2699 C CA . GLU B 1 133 ? -19.641 2.73 14.641 1 96.19 133 GLU B CA 1
ATOM 2700 C C . GLU B 1 133 ? -19.516 2.951 13.133 1 96.19 133 GLU B C 1
ATOM 2702 O O . GLU B 1 133 ? -19.953 2.117 12.344 1 96.19 133 GLU B O 1
ATOM 2707 N N . VAL B 1 134 ? -18.922 4.039 12.758 1 96.38 134 VAL B N 1
ATOM 2708 C CA . VAL B 1 134 ? -18.703 4.344 11.352 1 96.38 134 VAL B CA 1
ATOM 2709 C C . VAL B 1 134 ? -17.766 3.301 10.734 1 96.38 134 VAL B C 1
ATOM 2711 O O . VAL B 1 134 ? -18.016 2.832 9.617 1 96.38 134 VAL B O 1
ATOM 2714 N N . ALA B 1 135 ? -16.812 2.918 11.492 1 97 135 ALA B N 1
ATOM 2715 C CA . ALA B 1 135 ? -15.867 1.891 11.055 1 97 135 ALA B CA 1
ATOM 2716 C C . ALA B 1 135 ? -16.578 0.568 10.789 1 97 135 ALA B C 1
ATOM 2718 O O . ALA B 1 135 ? -16.359 -0.07 9.758 1 97 135 ALA B O 1
ATOM 2719 N N . ALA B 1 136 ? -17.438 0.213 11.68 1 96.88 136 ALA B N 1
ATOM 2720 C CA . ALA B 1 136 ? -18.156 -1.052 11.547 1 96.88 136 ALA B CA 1
ATOM 2721 C C . ALA B 1 136 ? -19.062 -1.043 10.328 1 96.88 136 ALA B C 1
ATOM 2723 O O . ALA B 1 136 ? -19.125 -2.021 9.578 1 96.88 136 ALA B O 1
ATOM 2724 N N . GLU B 1 137 ? -19.781 0.035 10.188 1 95.38 137 GLU B N 1
ATOM 2725 C CA . GLU B 1 137 ? -20.672 0.154 9.039 1 95.38 137 GLU B CA 1
ATOM 2726 C C . GLU B 1 137 ? -19.891 0.064 7.727 1 95.38 137 GLU B C 1
ATOM 2728 O O . GLU B 1 137 ? -20.297 -0.664 6.816 1 95.38 137 GLU B O 1
ATOM 2733 N N . TYR B 1 138 ? -18.859 0.742 7.66 1 96.31 138 TYR B N 1
ATOM 2734 C CA . TYR B 1 138 ? -18.031 0.709 6.461 1 96.31 138 TYR B CA 1
ATOM 2735 C C . TYR B 1 138 ? -17.484 -0.693 6.211 1 96.31 138 TYR B C 1
ATOM 2737 O O . TYR B 1 138 ? -17.547 -1.194 5.082 1 96.31 138 TYR B O 1
ATOM 2745 N N . LYS B 1 139 ? -16.969 -1.311 7.219 1 97 139 LYS B N 1
ATOM 2746 C CA . LYS B 1 139 ? -16.312 -2.602 7.043 1 97 139 LYS B CA 1
ATOM 2747 C C . LYS B 1 139 ? -17.312 -3.684 6.656 1 97 139 LYS B C 1
ATOM 2749 O O . LYS B 1 139 ? -16.984 -4.602 5.902 1 97 139 LYS B O 1
ATOM 2754 N N . ARG B 1 140 ? -18.531 -3.574 7.102 1 95.81 140 ARG B N 1
ATOM 2755 C CA . ARG B 1 140 ? -19.578 -4.496 6.648 1 95.81 140 ARG B CA 1
ATOM 2756 C C . ARG B 1 140 ? -19.797 -4.367 5.145 1 95.81 140 ARG B C 1
ATOM 2758 O O . ARG B 1 140 ? -19.891 -5.375 4.438 1 95.81 140 ARG B O 1
ATOM 2765 N N . ALA B 1 141 ? -19.891 -3.119 4.738 1 94.88 141 ALA B N 1
ATOM 2766 C CA . ALA B 1 141 ? -20.031 -2.881 3.303 1 94.88 141 ALA B CA 1
ATOM 2767 C C . ALA B 1 141 ? -18.797 -3.354 2.539 1 94.88 141 ALA B C 1
ATOM 2769 O O . ALA B 1 141 ? -18.922 -3.889 1.434 1 94.88 141 ALA B O 1
ATOM 2770 N N . ALA B 1 142 ? -17.641 -3.172 3.129 1 95.38 142 ALA B N 1
ATOM 2771 C CA . ALA B 1 142 ? -16.391 -3.566 2.502 1 95.38 142 ALA B CA 1
ATOM 2772 C C . ALA B 1 142 ? -16.328 -5.078 2.311 1 95.38 142 ALA B C 1
ATOM 2774 O O . ALA B 1 142 ? -15.852 -5.559 1.277 1 95.38 142 ALA B O 1
ATOM 2775 N N . ILE B 1 143 ? -16.781 -5.82 3.291 1 95.38 143 ILE B N 1
ATOM 2776 C CA . ILE B 1 143 ? -16.812 -7.277 3.189 1 95.38 143 ILE B CA 1
ATOM 2777 C C . ILE B 1 143 ? -17.688 -7.695 2.014 1 95.38 143 ILE B C 1
ATOM 2779 O O . ILE B 1 143 ? -17.297 -8.531 1.2 1 95.38 143 ILE B O 1
ATOM 2783 N N . ALA B 1 144 ? -18.875 -7.074 2 1 96.06 144 ALA B N 1
ATOM 2784 C CA . ALA B 1 144 ? -19.797 -7.391 0.919 1 96.06 144 ALA B CA 1
ATOM 2785 C C . ALA B 1 144 ? -19.172 -7.117 -0.443 1 96.06 144 ALA B C 1
ATOM 2787 O O . ALA B 1 144 ? -19.344 -7.898 -1.383 1 96.06 144 ALA B O 1
ATOM 2788 N N . ASN B 1 145 ? -18.469 -6.016 -0.568 1 97.31 145 ASN B N 1
ATOM 2789 C CA . ASN B 1 145 ? -17.828 -5.648 -1.822 1 97.31 145 ASN B CA 1
ATOM 2790 C C . ASN B 1 145 ? -16.719 -6.633 -2.193 1 97.31 145 ASN B C 1
ATOM 2792 O O . ASN B 1 145 ? -16.578 -7.012 -3.357 1 97.31 145 ASN B O 1
ATOM 2796 N N . VAL B 1 146 ? -15.938 -7.059 -1.248 1 97 146 VAL B N 1
ATOM 2797 C CA . VAL B 1 146 ? -14.867 -8.023 -1.503 1 97 146 VAL B CA 1
ATOM 2798 C C . VAL B 1 146 ? -15.469 -9.359 -1.924 1 97 146 VAL B C 1
ATOM 2800 O O . VAL B 1 146 ? -14.984 -9.992 -2.863 1 97 146 VAL B O 1
ATOM 2803 N N . MET B 1 147 ? -16.547 -9.789 -1.224 1 96.81 147 MET B N 1
ATOM 2804 C CA . MET B 1 147 ? -17.219 -11.039 -1.56 1 96.81 147 MET B CA 1
ATOM 2805 C C . MET B 1 147 ? -17.781 -10.992 -2.975 1 96.81 147 MET B C 1
ATOM 2807 O O . MET B 1 147 ? -17.688 -11.969 -3.717 1 96.81 147 MET B O 1
ATOM 2811 N N . GLU B 1 148 ? -18.344 -9.844 -3.275 1 98.31 148 GLU B N 1
ATOM 2812 C CA . GLU B 1 148 ? -18.891 -9.68 -4.621 1 98.31 148 GLU B CA 1
ATOM 2813 C C . GLU B 1 148 ? -17.797 -9.758 -5.676 1 98.31 148 GLU B C 1
ATOM 2815 O O . GLU B 1 148 ? -17.953 -10.406 -6.711 1 98.31 148 GLU B O 1
ATOM 2820 N N . LEU B 1 149 ? -16.688 -9.125 -5.438 1 98.69 149 LEU B N 1
ATOM 2821 C CA . LEU B 1 149 ? -15.555 -9.211 -6.352 1 98.69 149 LEU B CA 1
ATOM 2822 C C . LEU B 1 149 ? -15.078 -10.656 -6.484 1 98.69 149 LEU B C 1
ATOM 2824 O O . LEU B 1 149 ? -14.805 -11.125 -7.594 1 98.69 149 LEU B O 1
ATOM 2828 N N . GLY B 1 150 ? -14.953 -11.344 -5.363 1 98.62 150 GLY B N 1
ATOM 2829 C CA . GLY B 1 150 ? -14.594 -12.758 -5.387 1 98.62 150 GLY B CA 1
ATOM 2830 C C . GLY B 1 150 ? -15.555 -13.602 -6.207 1 98.62 150 GLY B C 1
ATOM 2831 O O . GLY B 1 150 ? -15.125 -14.477 -6.961 1 98.62 150 GLY B O 1
ATOM 2832 N N . ARG B 1 151 ? -16.797 -13.336 -6.004 1 98.38 151 ARG B N 1
ATOM 2833 C CA . ARG B 1 151 ? -17.828 -14.055 -6.758 1 98.38 151 ARG B CA 1
ATOM 2834 C C . ARG B 1 151 ? -17.641 -13.852 -8.258 1 98.38 151 ARG B C 1
ATOM 2836 O O . ARG B 1 151 ? -17.656 -14.812 -9.031 1 98.38 151 ARG B O 1
ATOM 2843 N N . LEU B 1 152 ? -17.469 -12.633 -8.672 1 98.62 152 LEU B N 1
ATOM 2844 C CA . LEU B 1 152 ? -17.312 -12.305 -10.086 1 98.62 152 LEU B CA 1
ATOM 2845 C C . LEU B 1 152 ? -16.062 -12.984 -10.656 1 98.62 152 LEU B C 1
ATOM 2847 O O . LEU B 1 152 ? -16.109 -13.523 -11.758 1 98.62 152 LEU B O 1
ATOM 2851 N N . ILE B 1 153 ? -14.969 -12.984 -9.938 1 98.69 153 ILE B N 1
ATOM 2852 C CA . ILE B 1 153 ? -13.742 -13.641 -10.367 1 98.69 153 ILE B CA 1
ATOM 2853 C C . ILE B 1 153 ? -13.969 -15.148 -10.469 1 98.69 153 ILE B C 1
ATOM 2855 O O . ILE B 1 153 ? -13.594 -15.773 -11.461 1 98.69 153 ILE B O 1
ATOM 2859 N N . GLY B 1 154 ? -14.57 -15.703 -9.461 1 98.19 154 GLY B N 1
ATOM 2860 C CA . GLY B 1 154 ? -14.828 -17.141 -9.422 1 98.19 154 GLY B CA 1
ATOM 2861 C C . GLY B 1 154 ? -15.727 -17.609 -10.555 1 98.19 154 GLY B C 1
ATOM 2862 O O . GLY B 1 154 ? -15.641 -18.766 -10.977 1 98.19 154 GLY B O 1
ATOM 2863 N N . GLU B 1 155 ? -16.625 -16.797 -11 1 97.81 155 GLU B N 1
ATOM 2864 C CA . GLU B 1 155 ? -17.5 -17.141 -12.125 1 97.81 155 GLU B CA 1
ATOM 2865 C C . GLU B 1 155 ? -16.688 -17.328 -13.406 1 97.81 155 GLU B C 1
ATOM 2867 O O . GLU B 1 155 ? -17.047 -18.125 -14.266 1 97.81 155 GLU B O 1
ATOM 2872 N N . ARG B 1 156 ? -15.57 -16.578 -13.539 1 98.31 156 ARG B N 1
ATOM 2873 C CA . ARG B 1 156 ? -14.75 -16.641 -14.742 1 98.31 156 ARG B CA 1
ATOM 2874 C C . ARG B 1 156 ? -13.648 -17.688 -14.602 1 98.31 156 ARG B C 1
ATOM 2876 O O . ARG B 1 156 ? -13.164 -18.219 -15.594 1 98.31 156 ARG B O 1
ATOM 2883 N N . VAL B 1 157 ? -13.305 -17.906 -13.43 1 98.38 157 VAL B N 1
ATOM 2884 C CA . VAL B 1 157 ? -12.297 -18.922 -13.125 1 98.38 157 VAL B CA 1
ATOM 2885 C C . VAL B 1 157 ? -12.836 -19.906 -12.094 1 98.38 157 VAL B C 1
ATOM 2887 O O . VAL B 1 157 ? -12.398 -19.906 -10.938 1 98.38 157 VAL B O 1
ATOM 2890 N N . PRO B 1 158 ? -13.695 -20.75 -12.484 1 97.62 158 PRO B N 1
ATOM 2891 C CA . PRO B 1 158 ? -14.406 -21.625 -11.547 1 97.62 158 PRO B CA 1
ATOM 2892 C C . PRO B 1 158 ? -13.484 -22.609 -10.828 1 97.62 158 PRO B C 1
ATOM 2894 O O . PRO B 1 158 ? -13.891 -23.25 -9.859 1 97.62 158 PRO B O 1
ATOM 2897 N N . GLU B 1 159 ? -12.289 -22.734 -11.266 1 97.88 159 GLU B N 1
ATOM 2898 C CA . GLU B 1 159 ? -11.297 -23.562 -10.594 1 97.88 159 GLU B CA 1
ATOM 2899 C C . GLU B 1 159 ? -10.945 -23.016 -9.219 1 97.88 159 GLU B C 1
ATOM 2901 O O . GLU B 1 159 ? -10.336 -23.703 -8.398 1 97.88 159 GLU B O 1
ATOM 2906 N N . LEU B 1 160 ? -11.234 -21.734 -8.984 1 97.69 160 LEU B N 1
ATOM 2907 C CA . LEU B 1 160 ? -11.07 -21.141 -7.664 1 97.69 160 LEU B CA 1
ATOM 2908 C C . LEU B 1 160 ? -12.305 -21.391 -6.805 1 97.69 160 LEU B C 1
ATOM 2910 O O . LEU B 1 160 ? -13.422 -21.047 -7.195 1 97.69 160 LEU B O 1
ATOM 2914 N N . ASP B 1 161 ? -12.07 -22.016 -5.68 1 96.5 161 ASP B N 1
ATOM 2915 C CA . ASP B 1 161 ? -13.203 -22.062 -4.758 1 96.5 161 ASP B CA 1
ATOM 2916 C C . ASP B 1 161 ? -13.469 -20.688 -4.137 1 96.5 161 ASP B C 1
ATOM 2918 O O . ASP B 1 161 ? -12.742 -19.734 -4.398 1 96.5 161 ASP B O 1
ATOM 2922 N N . ALA B 1 162 ? -14.484 -20.594 -3.322 1 95.81 162 ALA B N 1
ATOM 2923 C CA . ALA B 1 162 ? -14.938 -19.328 -2.777 1 95.81 162 ALA B CA 1
ATOM 2924 C C . ALA B 1 162 ? -13.859 -18.672 -1.923 1 95.81 162 ALA B C 1
ATOM 2926 O O . ALA B 1 162 ? -13.656 -17.453 -1.984 1 95.81 162 ALA B O 1
ATOM 2927 N N . HIS B 1 163 ? -13.203 -19.469 -1.158 1 94.75 163 HIS B N 1
ATOM 2928 C CA . HIS B 1 163 ? -12.164 -18.953 -0.272 1 94.75 163 HIS B CA 1
ATOM 2929 C C . HIS B 1 163 ? -10.992 -18.375 -1.067 1 94.75 163 HIS B C 1
ATOM 2931 O O . HIS B 1 163 ? -10.531 -17.266 -0.787 1 94.75 163 HIS B O 1
ATOM 2937 N N . ARG B 1 164 ? -10.578 -19.078 -2.078 1 97 164 ARG B N 1
ATOM 2938 C CA . ARG B 1 164 ? -9.461 -18.641 -2.908 1 97 164 ARG B CA 1
ATOM 2939 C C . ARG B 1 164 ? -9.844 -17.438 -3.764 1 97 164 ARG B C 1
ATOM 2941 O O . ARG B 1 164 ? -9.047 -16.531 -3.957 1 97 164 ARG B O 1
ATOM 2948 N N . ALA B 1 165 ? -11.062 -17.453 -4.277 1 97.81 165 ALA B N 1
ATOM 2949 C CA . ALA B 1 165 ? -11.539 -16.297 -5.031 1 97.81 165 ALA B CA 1
ATOM 2950 C C . ALA B 1 165 ? -11.578 -15.055 -4.152 1 97.81 165 ALA B C 1
ATOM 2952 O O . ALA B 1 165 ? -11.25 -13.953 -4.609 1 97.81 165 ALA B O 1
ATOM 2953 N N . GLY B 1 166 ? -12.008 -15.234 -2.898 1 96.31 166 GLY B N 1
ATOM 2954 C CA . GLY B 1 166 ? -11.992 -14.141 -1.941 1 96.31 166 GLY B CA 1
ATOM 2955 C C . GLY B 1 166 ? -10.602 -13.602 -1.675 1 96.31 166 GLY B C 1
ATOM 2956 O O . GLY B 1 166 ? -10.414 -12.383 -1.542 1 96.31 166 GLY B O 1
ATOM 2957 N N . ARG B 1 167 ? -9.648 -14.477 -1.633 1 94.56 167 ARG B N 1
ATOM 2958 C CA . ARG B 1 167 ? -8.258 -14.078 -1.434 1 94.56 167 ARG B CA 1
ATOM 2959 C C . ARG B 1 167 ? -7.75 -13.25 -2.611 1 94.56 167 ARG B C 1
ATOM 2961 O O . ARG B 1 167 ? -7.047 -12.258 -2.422 1 94.56 167 ARG B O 1
ATOM 2968 N N . VAL B 1 168 ? -8.094 -13.711 -3.797 1 98.31 168 VAL B N 1
ATOM 2969 C CA . VAL B 1 168 ? -7.719 -12.953 -4.984 1 98.31 168 VAL B CA 1
ATOM 2970 C C . VAL B 1 168 ? -8.359 -11.57 -4.941 1 98.31 168 VAL B C 1
ATOM 2972 O O . VAL B 1 168 ? -7.707 -10.562 -5.238 1 98.31 168 VAL B O 1
ATOM 2975 N N . ALA B 1 169 ? -9.625 -11.523 -4.555 1 98.56 169 ALA B N 1
ATOM 2976 C CA . ALA B 1 169 ? -10.359 -10.258 -4.469 1 98.56 169 ALA B CA 1
ATOM 2977 C C . ALA B 1 169 ? -9.688 -9.305 -3.482 1 98.56 169 ALA B C 1
ATOM 2979 O O . ALA B 1 169 ? -9.422 -8.148 -3.814 1 98.56 169 ALA B O 1
ATOM 2980 N N . ALA B 1 170 ? -9.375 -9.781 -2.27 1 97.25 170 ALA B N 1
ATOM 2981 C CA . ALA B 1 170 ? -8.711 -8.969 -1.254 1 97.25 170 ALA B CA 1
ATOM 2982 C C . ALA B 1 170 ? -7.324 -8.531 -1.728 1 97.25 170 ALA B C 1
ATOM 2984 O O . ALA B 1 170 ? -6.938 -7.375 -1.542 1 97.25 170 ALA B O 1
ATOM 2985 N N . GLY B 1 171 ? -6.602 -9.469 -2.334 1 98 171 GLY B N 1
ATOM 2986 C CA . GLY B 1 171 ? -5.297 -9.148 -2.887 1 98 171 GLY B CA 1
ATOM 2987 C C . GLY B 1 171 ? -5.352 -8.094 -3.979 1 98 171 GLY B C 1
ATOM 2988 O O . GLY B 1 171 ? -4.473 -7.234 -4.066 1 98 171 GLY B O 1
ATOM 2989 N N . THR B 1 172 ? -6.363 -8.172 -4.785 1 98.81 172 THR B N 1
ATOM 2990 C CA . THR B 1 172 ? -6.551 -7.195 -5.855 1 98.81 172 THR B CA 1
ATOM 2991 C C . THR B 1 172 ? -6.66 -5.785 -5.289 1 98.81 172 THR B C 1
ATOM 2993 O O . THR B 1 172 ? -5.98 -4.867 -5.754 1 98.81 172 THR B O 1
ATOM 2996 N N . LEU B 1 173 ? -7.453 -5.586 -4.297 1 98.44 173 LEU B N 1
ATOM 2997 C CA . LEU B 1 173 ? -7.633 -4.27 -3.699 1 98.44 173 LEU B CA 1
ATOM 2998 C C . LEU B 1 173 ? -6.355 -3.807 -3.006 1 98.44 173 LEU B C 1
ATOM 3000 O O . LEU B 1 173 ? -5.957 -2.648 -3.139 1 98.44 173 LEU B O 1
ATOM 3004 N N . LEU B 1 174 ? -5.707 -4.719 -2.33 1 98.19 174 LEU B N 1
ATOM 3005 C CA . LEU B 1 174 ? -4.48 -4.406 -1.605 1 98.19 174 LEU B CA 1
ATOM 3006 C C . LEU B 1 174 ? -3.395 -3.918 -2.559 1 98.19 174 LEU B C 1
ATOM 3008 O O . LEU B 1 174 ? -2.807 -2.855 -2.346 1 98.19 174 LEU B O 1
ATOM 3012 N N . VAL B 1 175 ? -3.164 -4.629 -3.65 1 98.69 175 VAL B N 1
ATOM 3013 C CA . VAL B 1 175 ? -2.062 -4.273 -4.539 1 98.69 175 VAL B CA 1
ATOM 3014 C C . VAL B 1 175 ? -2.453 -3.068 -5.391 1 98.69 175 VAL B C 1
ATOM 3016 O O . VAL B 1 175 ? -1.594 -2.279 -5.789 1 98.69 175 VAL B O 1
ATOM 3019 N N . THR B 1 176 ? -3.736 -2.928 -5.707 1 98.81 176 THR B N 1
ATOM 3020 C CA . THR B 1 176 ? -4.18 -1.729 -6.406 1 98.81 176 THR B CA 1
ATOM 3021 C C . THR B 1 176 ? -3.795 -0.472 -5.633 1 98.81 176 THR B C 1
ATOM 3023 O O . THR B 1 176 ? -3.219 0.46 -6.195 1 98.81 176 THR B O 1
ATOM 3026 N N . GLY B 1 177 ? -4.105 -0.501 -4.336 1 98.62 177 GLY B N 1
ATOM 3027 C CA . GLY B 1 177 ? -3.752 0.646 -3.516 1 98.62 177 GLY B CA 1
ATOM 3028 C C . GLY B 1 177 ? -2.26 0.913 -3.479 1 98.62 177 GLY B C 1
ATOM 3029 O O . GLY B 1 177 ? -1.824 2.055 -3.639 1 98.62 177 GLY B O 1
ATOM 3030 N N . ALA B 1 178 ? -1.511 -0.118 -3.291 1 98.38 178 ALA B N 1
ATOM 3031 C CA . ALA B 1 178 ? -0.059 0.011 -3.197 1 98.38 178 ALA B CA 1
ATOM 3032 C C . ALA B 1 178 ? 0.535 0.496 -4.516 1 98.38 178 ALA B C 1
ATOM 3034 O O . ALA B 1 178 ? 1.319 1.447 -4.539 1 98.38 178 ALA B O 1
ATOM 3035 N N . ILE B 1 179 ? 0.164 -0.105 -5.594 1 98.69 179 ILE B N 1
ATOM 3036 C CA . ILE B 1 179 ? 0.719 0.217 -6.906 1 98.69 179 ILE B CA 1
ATOM 3037 C C . ILE B 1 179 ? 0.283 1.621 -7.32 1 98.69 179 ILE B C 1
ATOM 3039 O O . ILE B 1 179 ? 1.067 2.377 -7.898 1 98.69 179 ILE B O 1
ATOM 3043 N N . TRP B 1 180 ? -0.966 1.971 -7.035 1 98.25 180 TRP B N 1
ATOM 3044 C CA . TRP B 1 180 ? -1.441 3.312 -7.352 1 98.25 180 TRP B CA 1
ATOM 3045 C C . TRP B 1 180 ? -0.572 4.371 -6.684 1 98.25 180 TRP B C 1
ATOM 3047 O O . TRP B 1 180 ? -0.136 5.328 -7.328 1 98.25 180 TRP B O 1
ATOM 3057 N N . THR B 1 181 ? -0.293 4.176 -5.422 1 97.25 181 THR B N 1
ATOM 3058 C CA . THR B 1 181 ? 0.524 5.117 -4.664 1 97.25 181 THR B CA 1
ATOM 3059 C C . THR B 1 181 ? 1.922 5.227 -5.266 1 97.25 181 THR B C 1
ATOM 3061 O O . THR B 1 181 ? 2.438 6.332 -5.453 1 97.25 181 THR B O 1
ATOM 3064 N N . HIS B 1 182 ? 2.516 4.133 -5.629 1 97.31 182 HIS B N 1
ATOM 3065 C CA . HIS B 1 182 ? 3.877 4.113 -6.152 1 97.31 182 HIS B CA 1
ATOM 3066 C C . HIS B 1 182 ? 3.92 4.621 -7.59 1 97.31 182 HIS B C 1
ATOM 3068 O O . HIS B 1 182 ? 4.973 5.043 -8.07 1 97.31 182 HIS B O 1
ATOM 3074 N N . ALA B 1 183 ? 2.832 4.57 -8.242 1 97.38 183 ALA B N 1
ATOM 3075 C CA . ALA B 1 183 ? 2.768 4.98 -9.641 1 97.38 183 ALA B CA 1
ATOM 3076 C C . ALA B 1 183 ? 2.443 6.469 -9.766 1 97.38 183 ALA B C 1
ATOM 3078 O O . ALA B 1 183 ? 2.264 6.98 -10.875 1 97.38 183 ALA B O 1
ATOM 3079 N N . GLN B 1 184 ? 2.326 7.16 -8.695 1 94.81 184 GLN B N 1
ATOM 3080 C CA . GLN B 1 184 ? 2.105 8.602 -8.656 1 94.81 184 GLN B CA 1
ATOM 3081 C C . GLN B 1 184 ? 3.279 9.32 -8.008 1 94.81 184 GLN B C 1
ATOM 3083 O O . GLN B 1 184 ? 3.137 9.906 -6.926 1 94.81 184 GLN B O 1
ATOM 3088 N N . PRO B 1 185 ? 4.387 9.32 -8.68 1 94.5 185 PRO B N 1
ATOM 3089 C CA . PRO B 1 185 ? 5.582 9.938 -8.102 1 94.5 185 PRO B CA 1
ATOM 3090 C C . PRO B 1 185 ? 5.461 11.461 -7.992 1 94.5 185 PRO B C 1
ATOM 3092 O O . PRO B 1 185 ? 4.711 12.078 -8.75 1 94.5 185 PRO B O 1
ATOM 3095 N N . SER B 1 186 ? 6.156 12.023 -7.031 1 95.06 186 SER B N 1
ATOM 3096 C CA . SER B 1 186 ? 6.27 13.477 -6.922 1 95.06 186 SER B CA 1
ATOM 3097 C C . SER B 1 186 ? 7.035 14.062 -8.102 1 95.06 186 SER B C 1
ATOM 3099 O O . SER B 1 186 ? 7.664 13.328 -8.867 1 95.06 186 SER B O 1
ATOM 3101 N N . ALA B 1 187 ? 6.938 15.383 -8.219 1 95.19 187 ALA B N 1
ATOM 3102 C CA . ALA B 1 187 ? 7.664 16.078 -9.281 1 95.19 187 ALA B CA 1
ATOM 3103 C C . ALA B 1 187 ? 9.164 15.812 -9.172 1 95.19 187 ALA B C 1
ATOM 3105 O O . ALA B 1 187 ? 9.844 15.617 -10.188 1 95.19 187 ALA B O 1
ATOM 3106 N N . ALA B 1 188 ? 9.648 15.742 -7.98 1 95.44 188 ALA B N 1
ATOM 3107 C CA . ALA B 1 188 ? 11.07 15.508 -7.754 1 95.44 188 ALA B CA 1
ATOM 3108 C C . ALA B 1 188 ? 11.469 14.094 -8.172 1 95.44 188 ALA B C 1
ATOM 3110 O O . ALA B 1 188 ? 12.523 13.891 -8.781 1 95.44 188 ALA B O 1
ATOM 3111 N N . MET B 1 189 ? 10.664 13.148 -7.852 1 96.38 189 MET B N 1
ATOM 3112 C CA . MET B 1 189 ? 10.906 11.766 -8.258 1 96.38 189 MET B CA 1
ATOM 3113 C C . MET B 1 189 ? 10.914 11.641 -9.781 1 96.38 189 MET B C 1
ATOM 3115 O O . MET B 1 189 ? 11.789 10.992 -10.352 1 96.38 189 MET B O 1
ATOM 3119 N N . LEU B 1 190 ? 9.969 12.297 -10.422 1 96.25 190 LEU B N 1
ATOM 3120 C CA . LEU B 1 190 ? 9.883 12.266 -11.883 1 96.25 190 LEU B CA 1
ATOM 3121 C C . LEU B 1 190 ? 11.125 12.883 -12.516 1 96.25 190 LEU B C 1
ATOM 3123 O O . LEU B 1 190 ? 11.664 12.344 -13.484 1 96.25 190 LEU B O 1
ATOM 3127 N N . ALA B 1 191 ? 11.531 13.938 -11.914 1 96.69 191 ALA B N 1
ATOM 3128 C CA . ALA B 1 191 ? 12.734 14.602 -12.406 1 96.69 191 ALA B CA 1
ATOM 3129 C C . ALA B 1 191 ? 13.953 13.688 -12.281 1 96.69 191 ALA B C 1
ATOM 3131 O O . ALA B 1 191 ? 14.789 13.625 -13.188 1 96.69 191 ALA B O 1
ATOM 3132 N N . ALA B 1 192 ? 14.008 12.984 -11.195 1 95.88 192 ALA B N 1
ATOM 3133 C CA . ALA B 1 192 ? 15.109 12.047 -10.984 1 95.88 192 ALA B CA 1
ATOM 3134 C C . ALA B 1 192 ? 15.078 10.922 -12.016 1 95.88 192 ALA B C 1
ATOM 3136 O O . ALA B 1 192 ? 16.109 10.562 -12.586 1 95.88 192 ALA B O 1
ATOM 3137 N N . TYR B 1 193 ? 13.906 10.398 -12.281 1 95.12 193 TYR B N 1
ATOM 3138 C CA . TYR B 1 193 ? 13.75 9.312 -13.242 1 95.12 193 TYR B CA 1
ATOM 3139 C C . TYR B 1 193 ? 14.141 9.773 -14.641 1 95.12 193 TYR B C 1
ATOM 3141 O O . TYR B 1 193 ? 14.719 9 -15.414 1 95.12 193 TYR B O 1
ATOM 3149 N N . GLU B 1 194 ? 13.82 10.945 -14.992 1 94.06 194 GLU B N 1
ATOM 3150 C CA . GLU B 1 194 ? 14.109 11.492 -16.312 1 94.06 194 GLU B CA 1
ATOM 3151 C C . GLU B 1 194 ? 15.594 11.789 -16.484 1 94.06 194 GLU B C 1
ATOM 3153 O O . GLU B 1 194 ? 16.141 11.641 -17.578 1 94.06 194 GLU B O 1
ATOM 3158 N N . ALA B 1 195 ? 16.219 12.195 -15.422 1 93.25 195 ALA B N 1
ATOM 3159 C CA . ALA B 1 195 ? 17.594 12.648 -15.477 1 93.25 195 ALA B CA 1
ATOM 3160 C C . ALA B 1 195 ? 18.562 11.461 -15.555 1 93.25 195 ALA B C 1
ATOM 3162 O O . ALA B 1 195 ? 19.656 11.578 -16.094 1 93.25 195 ALA B O 1
ATOM 3163 N N . ASP B 1 196 ? 18.172 10.352 -15.008 1 92.94 196 ASP B N 1
ATOM 3164 C CA . ASP B 1 196 ? 19.047 9.18 -14.938 1 92.94 196 ASP B CA 1
ATOM 3165 C C . ASP B 1 196 ? 18.375 7.961 -15.57 1 92.94 196 ASP B C 1
ATOM 3167 O O . ASP B 1 196 ? 17.484 7.352 -14.977 1 92.94 196 ASP B O 1
ATOM 3171 N N . PRO B 1 197 ? 18.844 7.516 -16.672 1 90.44 197 PRO B N 1
ATOM 3172 C CA . PRO B 1 197 ? 18.234 6.383 -17.375 1 90.44 197 PRO B CA 1
ATOM 3173 C C . PRO B 1 197 ? 18.219 5.109 -16.531 1 90.44 197 PRO B C 1
ATOM 3175 O O . PRO B 1 197 ? 17.328 4.266 -16.703 1 90.44 197 PRO B O 1
ATOM 3178 N N . GLN B 1 198 ? 19.156 4.992 -15.617 1 90.88 198 GLN B N 1
ATOM 3179 C CA . GLN B 1 198 ? 19.219 3.816 -14.758 1 90.88 198 GLN B CA 1
ATOM 3180 C C . GLN B 1 198 ? 18.016 3.773 -13.805 1 90.88 198 GLN B C 1
ATOM 3182 O O . GLN B 1 198 ? 17.656 2.707 -13.312 1 90.88 198 GLN B O 1
ATOM 3187 N N . LEU B 1 199 ? 17.469 5.008 -13.625 1 93.56 199 LEU B N 1
ATOM 3188 C CA . LEU B 1 199 ? 16.359 5.105 -12.688 1 93.56 199 LEU B CA 1
ATOM 3189 C C . LEU B 1 199 ? 15.023 5.031 -13.414 1 93.56 199 LEU B C 1
ATOM 3191 O O . LEU B 1 199 ? 13.977 4.855 -12.781 1 93.56 199 LEU B O 1
ATOM 3195 N N . ALA B 1 200 ? 15.039 5.078 -14.703 1 87.94 200 ALA B N 1
ATOM 3196 C CA . ALA B 1 200 ? 13.82 5.152 -15.508 1 87.94 200 ALA B CA 1
ATOM 3197 C C . ALA B 1 200 ? 12.938 3.932 -15.273 1 87.94 200 ALA B C 1
ATOM 3199 O O . ALA B 1 200 ? 11.711 4.035 -15.297 1 87.94 200 ALA B O 1
ATOM 3200 N N . SER B 1 201 ? 13.555 2.816 -14.992 1 86.5 201 SER B N 1
ATOM 3201 C CA . SER B 1 201 ? 12.828 1.562 -14.82 1 86.5 201 SER B CA 1
ATOM 3202 C C . SER B 1 201 ? 12.016 1.562 -13.531 1 86.5 201 SER B C 1
ATOM 3204 O O . SER B 1 201 ? 11.133 0.725 -13.352 1 86.5 201 SER B O 1
ATOM 3206 N N . LEU B 1 202 ? 12.297 2.473 -12.641 1 91.12 202 LEU B N 1
ATOM 3207 C CA . LEU B 1 202 ? 11.594 2.549 -11.359 1 91.12 202 LEU B CA 1
ATOM 3208 C C . LEU B 1 202 ? 10.289 3.318 -11.508 1 91.12 202 LEU B C 1
ATOM 3210 O O . LEU B 1 202 ? 9.445 3.291 -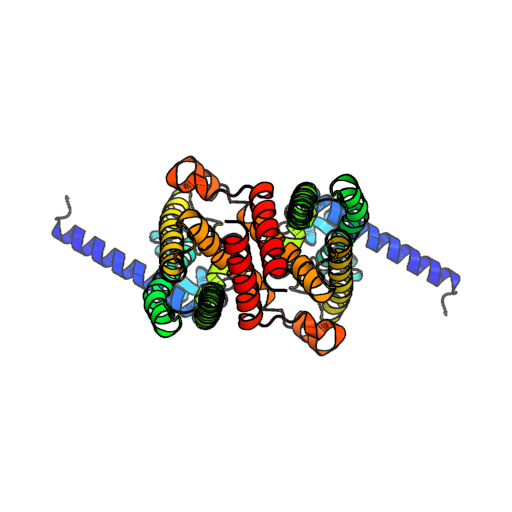10.609 1 91.12 202 LEU B O 1
ATOM 3214 N N . ARG B 1 203 ? 10.18 4.027 -12.641 1 93.94 203 ARG B N 1
ATOM 3215 C CA . ARG B 1 203 ? 8.906 4.68 -12.906 1 93.94 203 ARG B CA 1
ATOM 3216 C C . ARG B 1 203 ? 7.844 3.66 -13.305 1 93.94 203 ARG B C 1
ATOM 3218 O O . ARG B 1 203 ? 7.883 3.113 -14.406 1 93.94 203 ARG B O 1
ATOM 3225 N N . LEU B 1 204 ? 6.891 3.506 -12.492 1 96.12 204 LEU B N 1
ATOM 3226 C CA . LEU B 1 204 ? 5.895 2.455 -12.688 1 96.12 204 LEU B CA 1
ATOM 3227 C C . LEU B 1 204 ? 4.742 2.951 -13.555 1 96.12 204 LEU B C 1
ATOM 3229 O O . LEU B 1 204 ? 4.25 4.066 -13.359 1 96.12 204 LEU B O 1
ATOM 3233 N N . ASP B 1 205 ? 4.406 2.143 -14.516 1 97.31 205 ASP B N 1
ATOM 3234 C CA . ASP B 1 205 ? 3.123 2.287 -15.195 1 97.31 205 ASP B CA 1
ATOM 3235 C C . ASP B 1 205 ? 2.018 1.55 -14.438 1 97.31 205 ASP B C 1
ATOM 3237 O O . ASP B 1 205 ? 2.078 0.33 -14.281 1 97.31 205 ASP B O 1
ATOM 3241 N N . PHE B 1 206 ? 1.08 2.258 -14.016 1 98.62 206 PHE B N 1
ATOM 3242 C CA . PHE B 1 206 ? 0.072 1.682 -13.133 1 98.62 206 PHE B CA 1
ATOM 3243 C C . PHE B 1 206 ? -0.591 0.474 -13.789 1 98.62 206 PHE B C 1
ATOM 3245 O O . PHE B 1 206 ? -0.621 -0.613 -13.203 1 98.62 206 PHE B O 1
ATOM 3252 N N . THR B 1 207 ? -1.14 0.649 -14.961 1 98.75 207 THR B N 1
ATOM 3253 C CA . THR B 1 207 ? -1.937 -0.384 -15.609 1 98.75 207 THR B CA 1
ATOM 3254 C C . THR B 1 207 ? -1.096 -1.631 -15.875 1 98.75 207 THR B C 1
ATOM 3256 O O . THR B 1 207 ? -1.501 -2.742 -15.523 1 98.75 207 THR B O 1
ATOM 3259 N N . ALA B 1 208 ? 0.088 -1.488 -16.438 1 98.44 208 ALA B N 1
ATOM 3260 C CA . ALA B 1 208 ? 0.962 -2.613 -16.766 1 98.44 208 ALA B CA 1
ATOM 3261 C C . ALA B 1 208 ? 1.409 -3.346 -15.5 1 98.44 208 ALA B C 1
ATOM 3263 O O . ALA B 1 208 ? 1.408 -4.578 -15.461 1 98.44 208 ALA B O 1
ATOM 3264 N N . THR B 1 209 ? 1.778 -2.553 -14.461 1 98.31 209 THR B N 1
ATOM 3265 C CA . THR B 1 209 ? 2.26 -3.145 -13.219 1 98.31 209 THR B CA 1
ATOM 3266 C C . THR B 1 209 ? 1.142 -3.91 -12.516 1 98.31 209 THR B C 1
ATOM 3268 O O . THR B 1 209 ? 1.35 -5.031 -12.047 1 98.31 209 THR B O 1
ATOM 3271 N N . LEU B 1 210 ? -0.03 -3.289 -12.484 1 98.81 210 LEU B N 1
ATOM 3272 C CA . LEU B 1 210 ? -1.157 -3.951 -11.836 1 98.81 210 LEU B CA 1
ATOM 3273 C C . LEU B 1 210 ? -1.543 -5.223 -12.586 1 98.81 210 LEU B C 1
ATOM 3275 O O . LEU B 1 210 ? -1.797 -6.258 -11.961 1 98.81 210 LEU B O 1
ATOM 3279 N N . ARG B 1 211 ? -1.602 -5.145 -13.883 1 98.81 211 ARG B N 1
ATOM 3280 C CA . ARG B 1 211 ? -1.927 -6.316 -14.688 1 98.81 211 ARG B CA 1
ATOM 3281 C C . ARG B 1 211 ? -0.965 -7.465 -14.398 1 98.81 211 ARG B C 1
ATOM 3283 O O . ARG B 1 211 ? -1.396 -8.586 -14.125 1 98.81 211 ARG B O 1
ATOM 3290 N N . GLU B 1 212 ? 0.268 -7.156 -14.414 1 98.19 212 GLU B N 1
ATOM 3291 C CA . GLU B 1 212 ? 1.278 -8.18 -14.172 1 98.19 212 GLU B CA 1
ATOM 3292 C C . GLU B 1 212 ? 1.155 -8.758 -12.766 1 98.19 212 GLU B C 1
ATOM 3294 O O . GLU B 1 212 ? 1.25 -9.969 -12.578 1 98.19 212 GLU B O 1
ATOM 3299 N N . MET B 1 213 ? 0.985 -7.895 -11.773 1 98.56 213 MET B N 1
ATOM 3300 C CA . MET B 1 213 ? 0.853 -8.344 -10.391 1 98.56 213 MET B CA 1
ATOM 3301 C C . MET B 1 213 ? -0.364 -9.25 -10.227 1 98.56 213 MET B C 1
ATOM 3303 O O . MET B 1 213 ? -0.285 -10.289 -9.57 1 98.56 213 MET B O 1
ATOM 3307 N N . LEU B 1 214 ? -1.47 -8.883 -10.859 1 98.81 214 LEU B N 1
ATOM 3308 C CA . LEU B 1 214 ? -2.693 -9.664 -10.727 1 98.81 214 LEU B CA 1
ATOM 3309 C C . LEU B 1 214 ? -2.57 -10.992 -11.469 1 98.81 214 LEU B C 1
ATOM 3311 O O . LEU B 1 214 ? -3.123 -12.008 -11.031 1 98.81 214 LEU B O 1
ATOM 3315 N N . GLN B 1 215 ? -1.877 -10.992 -12.617 1 98.69 215 GLN B N 1
ATOM 3316 C CA . GLN B 1 215 ? -1.603 -12.242 -13.312 1 98.69 215 GLN B CA 1
ATOM 3317 C C . GLN B 1 215 ? -0.798 -13.195 -12.43 1 98.69 215 GLN B C 1
ATOM 3319 O O . GLN B 1 215 ? -1.113 -14.383 -12.344 1 98.69 215 GLN B O 1
ATOM 3324 N N . VAL B 1 216 ? 0.174 -12.656 -11.773 1 98.44 216 VAL B N 1
ATOM 3325 C CA . VAL B 1 216 ? 1.016 -13.445 -10.883 1 98.44 216 VAL B CA 1
ATOM 3326 C C . VAL B 1 216 ? 0.19 -13.938 -9.695 1 98.44 216 VAL B C 1
ATOM 3328 O O . VAL B 1 216 ? 0.285 -15.102 -9.305 1 98.44 216 VAL B O 1
ATOM 3331 N N . LEU B 1 217 ? -0.609 -13.07 -9.117 1 98.5 217 LEU B N 1
ATOM 3332 C CA . LEU B 1 217 ? -1.448 -13.414 -7.973 1 98.5 217 LEU B CA 1
ATOM 3333 C C . LEU B 1 217 ? -2.404 -14.555 -8.328 1 98.5 217 LEU B C 1
ATOM 3335 O O . LEU B 1 217 ? -2.49 -15.547 -7.605 1 98.5 217 LEU B O 1
ATOM 3339 N N . LEU B 1 218 ? -3.074 -14.453 -9.484 1 98.69 218 LEU B N 1
ATOM 3340 C CA . LEU B 1 218 ? -4.031 -15.461 -9.922 1 98.69 218 LEU B CA 1
ATOM 3341 C C . LEU B 1 218 ? -3.326 -16.781 -10.211 1 98.69 218 LEU B C 1
ATOM 3343 O O . LEU B 1 218 ? -3.797 -17.844 -9.805 1 98.69 218 LEU B O 1
ATOM 3347 N N . ALA B 1 219 ? -2.189 -16.719 -10.922 1 98.31 219 ALA B N 1
ATOM 3348 C CA . ALA B 1 219 ? -1.425 -17.922 -11.211 1 98.31 219 ALA B CA 1
ATOM 3349 C C . ALA B 1 219 ? -0.977 -18.609 -9.922 1 98.31 219 ALA B C 1
ATOM 3351 O O . ALA B 1 219 ? -1.002 -19.844 -9.828 1 98.31 219 ALA B O 1
ATOM 3352 N N . GLY B 1 220 ? -0.571 -17.797 -8.938 1 98.31 220 GLY B N 1
ATOM 3353 C CA . GLY B 1 220 ? -0.109 -18.344 -7.672 1 98.31 220 GLY B CA 1
ATOM 3354 C C . GLY B 1 220 ? -1.21 -19.016 -6.879 1 98.31 220 GLY B C 1
ATOM 3355 O O . GLY B 1 220 ? -1.005 -20.094 -6.32 1 98.31 220 GLY B O 1
ATOM 3356 N N . VAL B 1 221 ? -2.326 -18.359 -6.812 1 98.19 221 VAL B N 1
ATOM 3357 C CA . VAL B 1 221 ? -3.449 -18.938 -6.086 1 98.19 221 VAL B CA 1
ATOM 3358 C C . VAL B 1 221 ? -3.895 -20.234 -6.762 1 98.19 221 VAL B C 1
ATOM 3360 O O . VAL B 1 221 ? -4.203 -21.219 -6.09 1 98.19 221 VAL B O 1
ATOM 3363 N N . LEU B 1 222 ? -3.895 -20.266 -8.102 1 97.5 222 LEU B N 1
ATOM 3364 C CA . LEU B 1 222 ? -4.262 -21.469 -8.852 1 97.5 222 LEU B CA 1
ATOM 3365 C C . LEU B 1 222 ? -3.248 -22.578 -8.625 1 97.5 222 LEU B C 1
ATOM 3367 O O . LEU B 1 222 ? -3.623 -23.75 -8.484 1 97.5 222 LEU B O 1
ATOM 3371 N N . ALA B 1 223 ? -1.984 -22.219 -8.555 1 96.12 223 ALA B N 1
ATOM 3372 C CA . ALA B 1 223 ? -0.915 -23.203 -8.414 1 96.12 223 ALA B CA 1
ATOM 3373 C C . ALA B 1 223 ? -0.913 -23.812 -7.02 1 96.12 223 ALA B C 1
ATOM 3375 O O . ALA B 1 223 ? -0.488 -24.953 -6.84 1 96.12 223 ALA B O 1
ATOM 3376 N N . ARG B 1 224 ? -1.352 -23.109 -6.008 1 93.69 224 ARG B N 1
ATOM 3377 C CA . ARG B 1 224 ? -1.297 -23.562 -4.625 1 93.69 224 ARG B CA 1
ATOM 3378 C C . ARG B 1 224 ? -2.574 -24.297 -4.242 1 93.69 224 ARG B C 1
ATOM 3380 O O . ARG B 1 224 ? -2.668 -24.875 -3.15 1 93.69 224 ARG B O 1
ATOM 3387 N N . GLY B 1 225 ? -3.584 -24.344 -5.027 1 81.19 225 GLY B N 1
ATOM 3388 C CA . GLY B 1 225 ? -4.797 -25.109 -4.805 1 81.19 225 GLY B CA 1
ATOM 3389 C C . GLY B 1 225 ? -4.758 -26.484 -5.453 1 81.19 225 GLY B C 1
ATOM 3390 O O . GLY B 1 225 ? -3.891 -26.766 -6.285 1 81.19 225 GLY B O 1
#